Protein AF-0000000071359099 (afdb_homodimer)

Structure (mmCIF, N/CA/C/O backbone):
data_AF-0000000071359099-model_v1
#
loop_
_entity.id
_entity.type
_entity.pdbx_description
1 polymer Exopolyphosphatase
#
loop_
_atom_site.group_PDB
_atom_site.id
_atom_site.type_symbol
_atom_site.label_atom_id
_atom_site.label_alt_id
_atom_site.label_comp_id
_atom_site.label_asym_id
_atom_site.label_entity_id
_atom_site.label_seq_id
_atom_site.pdbx_PDB_ins_code
_atom_site.Cartn_x
_atom_site.Cartn_y
_atom_site.Cartn_z
_atom_site.occupancy
_atom_site.B_iso_or_equiv
_atom_site.auth_seq_id
_atom_site.auth_comp_id
_atom_site.auth_asym_id
_atom_site.auth_atom_id
_atom_site.pdbx_PDB_model_num
ATOM 1 N N . MET A 1 1 ? -20.047 1.031 -3.609 1 93.31 1 MET A N 1
ATOM 2 C CA . MET A 1 1 ? -19.609 2.371 -3.992 1 93.31 1 MET A CA 1
ATOM 3 C C . MET A 1 1 ? -18.109 2.527 -3.795 1 93.31 1 MET A C 1
ATOM 5 O O . MET A 1 1 ? -17.578 2.152 -2.752 1 93.31 1 MET A O 1
ATOM 9 N N . LYS A 1 2 ? -17.406 2.951 -4.828 1 96.69 2 LYS A N 1
ATOM 10 C CA . LYS A 1 2 ? -15.961 3.172 -4.73 1 96.69 2 LYS A CA 1
ATOM 11 C C . LYS A 1 2 ? -15.641 4.66 -4.668 1 96.69 2 LYS A C 1
ATOM 13 O O . LYS A 1 2 ? -16.078 5.434 -5.523 1 96.69 2 LYS A O 1
ATOM 18 N N . LEU A 1 3 ? -14.898 5.047 -3.633 1 98.38 3 LEU A N 1
ATOM 19 C CA . LEU A 1 3 ? -14.539 6.438 -3.385 1 98.38 3 LEU A CA 1
ATOM 20 C C . LEU A 1 3 ? -13.023 6.605 -3.359 1 98.38 3 LEU A C 1
ATOM 22 O O . LEU A 1 3 ? -12.297 5.684 -2.98 1 98.38 3 LEU A O 1
ATOM 26 N N . ALA A 1 4 ? -12.531 7.762 -3.785 1 98.75 4 ALA A N 1
ATOM 27 C CA . ALA A 1 4 ? -11.102 8.047 -3.76 1 98.75 4 ALA A CA 1
ATOM 28 C C . ALA A 1 4 ? -10.812 9.375 -3.072 1 98.75 4 ALA A C 1
ATOM 30 O O . ALA A 1 4 ? -11.508 10.367 -3.318 1 98.75 4 ALA A O 1
ATOM 31 N N . ALA A 1 5 ? -9.898 9.359 -2.152 1 98.56 5 ALA A N 1
ATOM 32 C CA . ALA A 1 5 ? -9.391 10.562 -1.496 1 98.56 5 ALA A CA 1
ATOM 33 C C . ALA A 1 5 ? -7.918 10.789 -1.826 1 98.56 5 ALA A C 1
ATOM 35 O O . ALA A 1 5 ? -7.105 9.875 -1.714 1 98.56 5 ALA A O 1
ATOM 36 N N . VAL A 1 6 ? -7.59 11.969 -2.314 1 98.56 6 VAL A N 1
ATOM 37 C CA . VAL A 1 6 ? -6.203 12.367 -2.514 1 98.56 6 VAL A CA 1
ATOM 38 C C . VAL A 1 6 ? -5.848 13.5 -1.55 1 98.56 6 VAL A C 1
ATOM 40 O O . VAL A 1 6 ? -6.516 14.539 -1.524 1 98.56 6 VAL A O 1
ATOM 43 N N . ASP A 1 7 ? -4.871 13.273 -0.75 1 97.56 7 ASP A N 1
ATOM 44 C CA . ASP A 1 7 ? -4.352 14.234 0.223 1 97.56 7 ASP A CA 1
ATOM 45 C C . ASP A 1 7 ? -2.977 14.75 -0.197 1 97.56 7 ASP A C 1
ATOM 47 O O . ASP A 1 7 ? -1.979 14.039 -0.096 1 97.56 7 ASP A O 1
ATOM 51 N N . ILE A 1 8 ? -2.975 15.992 -0.669 1 98.31 8 ILE A N 1
ATOM 52 C CA . ILE A 1 8 ? -1.734 16.625 -1.1 1 98.31 8 ILE A CA 1
ATOM 53 C C . ILE A 1 8 ? -1.135 17.422 0.057 1 98.31 8 ILE A C 1
ATOM 55 O O . ILE A 1 8 ? -1.515 18.578 0.291 1 98.31 8 ILE A O 1
ATOM 59 N N . GLY A 1 9 ? -0.166 16.781 0.737 1 96.88 9 GLY A N 1
ATOM 60 C CA . GLY A 1 9 ? 0.497 17.406 1.867 1 96.88 9 GLY A CA 1
ATOM 61 C C . GLY A 1 9 ? 1.853 17.984 1.515 1 96.88 9 GLY A C 1
ATOM 62 O O . GLY A 1 9 ? 2.328 17.828 0.388 1 96.88 9 GLY A O 1
ATOM 63 N N . SER A 1 10 ? 2.463 18.656 2.537 1 96.5 10 SER A N 1
ATOM 64 C CA . SER A 1 10 ? 3.764 19.297 2.361 1 96.5 10 SER A CA 1
ATOM 65 C C . SER A 1 10 ? 4.879 18.25 2.266 1 96.5 10 SER A C 1
ATOM 67 O O . SER A 1 10 ? 5.875 18.469 1.576 1 96.5 10 SER A O 1
ATOM 69 N N . ASN A 1 11 ? 4.699 17.156 2.943 1 96.06 11 ASN A N 1
ATOM 70 C CA . ASN A 1 11 ? 5.727 16.125 2.973 1 96.06 11 ASN A CA 1
ATOM 71 C C . ASN A 1 11 ? 5.473 15.047 1.922 1 96.06 11 ASN A C 1
ATOM 73 O O . ASN A 1 11 ? 6.402 14.594 1.252 1 96.06 11 ASN A O 1
ATOM 77 N N . ALA A 1 12 ? 4.227 14.633 1.854 1 97.44 12 ALA A N 1
ATOM 78 C CA . ALA A 1 12 ? 3.879 13.539 0.951 1 97.44 12 ALA A CA 1
ATOM 79 C C . ALA A 1 12 ? 2.463 13.703 0.406 1 97.44 12 ALA A C 1
ATOM 81 O O . ALA A 1 12 ? 1.671 14.484 0.945 1 97.44 12 ALA A O 1
ATOM 82 N N . ILE A 1 13 ? 2.225 13.102 -0.689 1 98.38 13 ILE A N 1
ATOM 83 C CA . ILE A 1 13 ? 0.916 13.055 -1.33 1 98.38 13 ILE A CA 1
ATOM 84 C C . ILE A 1 13 ? 0.376 11.633 -1.309 1 98.38 13 ILE A C 1
ATOM 86 O O . ILE A 1 13 ? 1.088 10.688 -1.655 1 98.38 13 ILE A O 1
ATOM 90 N N . ARG A 1 14 ? -0.87 11.477 -0.889 1 98 14 ARG A N 1
ATOM 91 C CA . ARG A 1 14 ? -1.448 10.148 -0.692 1 98 14 ARG A CA 1
ATOM 92 C C . ARG A 1 14 ? -2.711 9.977 -1.527 1 98 14 ARG A C 1
ATOM 94 O O . ARG A 1 14 ? -3.498 10.914 -1.677 1 98 14 ARG A O 1
ATOM 101 N N . LEU A 1 15 ? -2.932 8.812 -2.061 1 98.69 15 LEU A N 1
ATOM 102 C CA . LEU A 1 15 ? -4.168 8.352 -2.686 1 98.69 15 LEU A CA 1
ATOM 103 C C . LEU A 1 15 ? -4.727 7.137 -1.962 1 98.69 15 LEU A C 1
ATOM 105 O O . LEU A 1 15 ? -4 6.176 -1.699 1 98.69 15 LEU A O 1
ATOM 109 N N . GLN A 1 16 ? -5.934 7.234 -1.556 1 98.31 16 GLN A N 1
ATOM 110 C CA . GLN A 1 16 ? -6.633 6.07 -1.016 1 98.31 16 GLN A CA 1
ATOM 111 C C . GLN A 1 16 ? -7.922 5.797 -1.785 1 98.31 16 GLN A C 1
ATOM 113 O O . GLN A 1 16 ? -8.719 6.707 -2.01 1 98.31 16 GLN A O 1
ATOM 118 N N . ILE A 1 17 ? -8.07 4.605 -2.291 1 98.19 17 ILE A N 1
ATOM 119 C CA . ILE A 1 17 ? -9.305 4.137 -2.904 1 98.19 17 ILE A CA 1
ATOM 120 C C . ILE A 1 17 ? -10.023 3.18 -1.953 1 98.19 17 ILE A C 1
ATOM 122 O O . ILE A 1 17 ? -9.414 2.24 -1.435 1 98.19 17 ILE A O 1
ATOM 126 N N . THR A 1 18 ? -11.305 3.426 -1.721 1 97 18 THR A N 1
ATOM 127 C CA . THR A 1 18 ? -12.086 2.703 -0.724 1 97 18 THR A CA 1
ATOM 128 C C . THR A 1 18 ? -13.375 2.17 -1.334 1 97 18 THR A C 1
ATOM 130 O O . THR A 1 18 ? -14.031 2.861 -2.119 1 97 18 THR A O 1
ATOM 133 N N . ASN A 1 19 ? -13.641 0.913 -1.063 1 95.12 19 ASN A N 1
ATOM 134 C CA . ASN A 1 19 ? -14.938 0.329 -1.388 1 95.12 19 ASN A CA 1
ATOM 135 C C . ASN A 1 19 ? -15.891 0.386 -0.198 1 95.12 19 ASN A C 1
ATOM 137 O O . ASN A 1 19 ? -15.602 -0.163 0.865 1 95.12 19 ASN A O 1
ATOM 141 N N . VAL A 1 20 ? -16.969 1.093 -0.332 1 93.81 20 VAL A N 1
ATOM 142 C CA . VAL A 1 20 ? -17.969 1.203 0.724 1 93.81 20 VAL A CA 1
ATOM 143 C C . VAL A 1 20 ? -19.109 0.229 0.455 1 93.81 20 VAL A C 1
ATOM 145 O O . VAL A 1 20 ? -19.75 0.293 -0.594 1 93.81 20 VAL A O 1
ATOM 148 N N . THR A 1 21 ? -19.297 -0.675 1.387 1 90.38 21 THR A N 1
ATOM 149 C CA . THR A 1 21 ? -20.375 -1.654 1.246 1 90.38 21 THR A CA 1
ATOM 150 C C . THR A 1 21 ? -21.328 -1.583 2.434 1 90.38 21 THR A C 1
ATOM 152 O O . THR A 1 21 ? -20.953 -1.118 3.512 1 90.38 21 THR A O 1
ATOM 155 N N . HIS A 1 22 ? -22.531 -1.924 2.137 1 88.44 22 HIS A N 1
ATOM 156 C CA . HIS A 1 22 ? -23.547 -2.027 3.164 1 88.44 22 HIS A CA 1
ATOM 157 C C . HIS A 1 22 ? -23.922 -3.484 3.438 1 88.44 22 HIS A C 1
ATOM 159 O O . HIS A 1 22 ? -24.172 -4.25 2.504 1 88.44 22 HIS A O 1
ATOM 165 N N . HIS A 1 23 ? -23.672 -3.924 4.648 1 84.62 23 HIS A N 1
ATOM 166 C CA . HIS A 1 23 ? -24.047 -5.277 5.047 1 84.62 23 HIS A CA 1
ATOM 167 C C . HIS A 1 23 ? -24.859 -5.27 6.336 1 84.62 23 HIS A C 1
ATOM 169 O O . HIS A 1 23 ? -24.328 -4.926 7.398 1 84.62 23 HIS A O 1
ATOM 175 N N . LEU A 1 24 ? -26.094 -5.719 6.164 1 82.38 24 LEU A N 1
ATOM 176 C CA . LEU A 1 24 ? -27.031 -5.625 7.273 1 82.38 24 LEU A CA 1
ATOM 177 C C . LEU A 1 24 ? -27.172 -4.188 7.758 1 82.38 24 LEU A C 1
ATOM 179 O O . LEU A 1 24 ? -27.516 -3.295 6.98 1 82.38 24 LEU A O 1
ATOM 183 N N . GLU A 1 25 ? -26.828 -3.803 8.922 1 82.5 25 GLU A N 1
ATOM 184 C CA . GLU A 1 25 ? -27 -2.447 9.438 1 82.5 25 GLU A CA 1
ATOM 185 C C . GLU A 1 25 ? -25.641 -1.755 9.602 1 82.5 25 GLU A C 1
ATOM 187 O O . GLU A 1 25 ? -25.562 -0.687 10.211 1 82.5 25 GLU A O 1
ATOM 192 N N . THR A 1 26 ? -24.781 -2.344 8.836 1 86.75 26 THR A N 1
ATOM 193 C CA . THR A 1 26 ? -23.438 -1.783 9.047 1 86.75 26 THR A CA 1
ATOM 194 C C . THR A 1 26 ? -22.844 -1.316 7.727 1 86.75 26 THR A C 1
ATOM 196 O O . THR A 1 26 ? -23.062 -1.938 6.684 1 86.75 26 THR A O 1
ATOM 199 N N . VAL A 1 27 ? -22.203 -0.113 7.812 1 89.06 27 VAL A N 1
ATOM 200 C CA . VAL A 1 27 ? -21.453 0.399 6.672 1 89.06 27 VAL A CA 1
ATOM 201 C C . VAL A 1 27 ? -19.969 0.038 6.828 1 89.06 27 VAL A C 1
ATOM 203 O O . VAL A 1 27 ? -19.391 0.228 7.898 1 89.06 27 VAL A O 1
ATOM 206 N N . ASN A 1 28 ? -19.438 -0.559 5.77 1 89.81 28 ASN A N 1
ATOM 207 C CA . ASN A 1 28 ? -18.047 -0.977 5.809 1 89.81 28 ASN A CA 1
ATOM 208 C C . ASN A 1 28 ? -17.188 -0.206 4.797 1 89.81 28 ASN A C 1
ATOM 210 O O . ASN A 1 28 ? -17.547 -0.137 3.617 1 89.81 28 ASN A O 1
ATOM 214 N N . PHE A 1 29 ? -16.141 0.464 5.309 1 92.19 29 PHE A N 1
ATOM 215 C CA . PHE A 1 29 ? -15.164 1.124 4.453 1 92.19 29 PHE A CA 1
ATOM 216 C C . PHE A 1 29 ? -13.945 0.236 4.246 1 92.19 29 PHE A C 1
ATOM 218 O O . PHE A 1 29 ? -13.078 0.141 5.121 1 92.19 29 PHE A O 1
ATOM 225 N N . LYS A 1 30 ? -13.82 -0.357 3.123 1 93.12 30 LYS A N 1
ATOM 226 C CA . LYS A 1 30 ? -12.688 -1.242 2.85 1 93.12 30 LYS A CA 1
ATOM 227 C C . LYS A 1 30 ? -11.648 -0.551 1.973 1 93.12 30 LYS A C 1
ATOM 229 O O . LYS A 1 30 ? -11.953 -0.132 0.854 1 93.12 30 LYS A O 1
ATOM 234 N N . LYS A 1 31 ? -10.516 -0.409 2.461 1 94.5 31 LYS A N 1
ATOM 235 C CA . LYS A 1 31 ? -9.406 0.155 1.698 1 94.5 31 LYS A CA 1
ATOM 236 C C . LYS A 1 31 ? -8.969 -0.789 0.58 1 94.5 31 LYS A C 1
ATOM 238 O O . LYS A 1 31 ? -8.555 -1.921 0.84 1 94.5 31 LYS A O 1
ATOM 243 N N . MET A 1 32 ? -9.023 -0.365 -0.702 1 95.06 32 MET A N 1
ATOM 244 C CA . MET A 1 32 ? -8.672 -1.179 -1.862 1 95.06 32 MET A CA 1
ATOM 245 C C . MET A 1 32 ? -7.238 -0.904 -2.303 1 95.06 32 MET A C 1
ATOM 247 O O . MET A 1 32 ? -6.543 -1.811 -2.76 1 95.06 32 MET A O 1
ATOM 251 N N . GLU A 1 33 ? -6.855 0.298 -2.238 1 96.5 33 GLU A N 1
ATOM 252 C CA . GLU A 1 33 ? -5.531 0.726 -2.68 1 96.5 33 GLU A CA 1
ATOM 253 C C . GLU A 1 33 ? -5.055 1.942 -1.892 1 96.5 33 GLU A C 1
ATOM 255 O O . GLU A 1 33 ? -5.863 2.775 -1.475 1 96.5 33 GLU A O 1
ATOM 260 N N . TYR A 1 34 ? -3.834 1.994 -1.609 1 97.31 34 TYR A N 1
ATOM 261 C CA . TYR A 1 34 ? -3.186 3.111 -0.931 1 97.31 34 TYR A CA 1
ATOM 262 C C . TYR A 1 34 ? -1.801 3.373 -1.51 1 97.31 34 TYR A C 1
ATOM 264 O O . TYR A 1 34 ? -0.956 2.475 -1.544 1 97.31 34 TYR A O 1
ATOM 272 N N . VAL A 1 35 ? -1.581 4.605 -2.031 1 97.94 35 VAL A N 1
ATOM 273 C CA . VAL A 1 35 ? -0.292 5 -2.588 1 97.94 35 VAL A CA 1
ATOM 274 C C . VAL A 1 35 ? 0.193 6.277 -1.906 1 97.94 35 VAL A C 1
ATOM 276 O O . VAL A 1 35 ? -0.551 7.258 -1.805 1 97.94 35 VAL A O 1
ATOM 279 N N . ARG A 1 36 ? 1.352 6.25 -1.398 1 97.06 36 ARG A N 1
ATOM 280 C CA . ARG A 1 36 ? 1.971 7.41 -0.765 1 97.06 36 ARG A CA 1
ATOM 281 C C . ARG A 1 36 ? 3.283 7.773 -1.451 1 97.06 36 ARG A C 1
ATOM 283 O O . ARG A 1 36 ? 4.168 6.926 -1.595 1 97.06 36 ARG A O 1
ATOM 290 N N . PHE A 1 37 ? 3.439 8.977 -1.891 1 98.19 37 PHE A N 1
ATOM 291 C CA . PHE A 1 37 ? 4.656 9.43 -2.555 1 98.19 37 PHE A CA 1
ATOM 292 C C . PHE A 1 37 ? 5.238 10.648 -1.851 1 98.19 37 PHE A C 1
ATOM 294 O O . PHE A 1 37 ? 4.555 11.664 -1.687 1 98.19 37 PHE A O 1
ATOM 301 N N . PRO A 1 38 ? 6.48 10.586 -1.425 1 97 38 PRO A N 1
ATOM 302 C CA . PRO A 1 38 ? 7.117 11.68 -0.697 1 97 38 PRO A CA 1
ATOM 303 C C . PRO A 1 38 ? 7.645 12.773 -1.624 1 97 38 PRO A C 1
ATOM 305 O O . PRO A 1 38 ? 8.859 12.945 -1.756 1 97 38 PRO A O 1
ATOM 308 N N . LEU A 1 39 ? 6.828 13.625 -2.191 1 97.31 39 LEU A N 1
ATOM 309 C CA . LEU A 1 39 ? 7.227 14.664 -3.131 1 97.31 39 LEU A CA 1
ATOM 310 C C . LEU A 1 39 ? 7.793 15.875 -2.395 1 97.31 39 LEU A C 1
ATOM 312 O O . LEU A 1 39 ? 8.539 16.672 -2.973 1 97.31 39 LEU A O 1
ATOM 316 N N . ARG A 1 40 ? 7.438 16.109 -1.131 1 95.5 40 ARG A N 1
ATOM 317 C CA . ARG A 1 40 ? 7.941 17.141 -0.224 1 95.5 40 ARG A CA 1
ATOM 318 C C . ARG A 1 40 ? 7.84 18.531 -0.855 1 95.5 40 ARG A C 1
ATOM 320 O O . ARG A 1 40 ? 8.828 19.266 -0.909 1 95.5 40 ARG A O 1
ATOM 327 N N . LEU A 1 41 ? 6.691 18.875 -1.31 1 97 41 LEU A N 1
ATOM 328 C CA . LEU A 1 41 ? 6.441 20.188 -1.877 1 97 41 LEU A CA 1
ATOM 329 C C . LEU A 1 41 ? 6.836 21.297 -0.896 1 97 41 LEU A C 1
ATOM 331 O O . LEU A 1 41 ? 7.246 22.375 -1.307 1 97 41 LEU A O 1
ATOM 335 N N . GLY A 1 42 ? 6.738 20.969 0.384 1 95.19 42 GLY A N 1
ATOM 336 C CA . GLY A 1 42 ? 7.047 21.938 1.418 1 95.19 42 GLY A CA 1
ATOM 337 C C . GLY A 1 42 ? 8.477 22.438 1.36 1 95.19 42 GLY A C 1
ATOM 338 O O . GLY A 1 42 ? 8.75 23.609 1.669 1 95.19 42 GLY A O 1
ATOM 339 N N . LYS A 1 43 ? 9.383 21.578 0.979 1 92.25 43 LYS A N 1
ATOM 340 C CA . LYS A 1 43 ? 10.797 21.953 0.922 1 92.25 43 LYS A CA 1
ATOM 341 C C . LYS A 1 43 ? 11.023 23.109 -0.039 1 92.25 43 LYS A C 1
ATOM 343 O O . LYS A 1 43 ? 11.828 24 0.232 1 92.25 43 LYS A O 1
ATOM 348 N N . ASP A 1 44 ? 10.336 23.172 -1.13 1 92.88 44 ASP A N 1
ATOM 349 C CA . ASP A 1 44 ? 10.398 24.25 -2.102 1 92.88 44 ASP A CA 1
ATOM 350 C C . ASP A 1 44 ? 9.711 25.516 -1.567 1 92.88 44 ASP A C 1
ATOM 352 O O . ASP A 1 44 ? 10.305 26.594 -1.555 1 92.88 44 ASP A O 1
ATOM 356 N N . VAL A 1 45 ? 8.578 25.344 -1.055 1 94.62 45 VAL A N 1
ATOM 357 C CA . VAL A 1 45 ? 7.641 26.438 -0.858 1 94.62 45 VAL A CA 1
ATOM 358 C C . VAL A 1 45 ? 8.016 27.219 0.398 1 94.62 45 VAL A C 1
ATOM 360 O O . VAL A 1 45 ? 7.91 28.453 0.426 1 94.62 45 VAL A O 1
ATOM 363 N N . PHE A 1 46 ? 8.43 26.5 1.4 1 90.69 46 PHE A N 1
ATOM 364 C CA . PHE A 1 46 ? 8.672 27.172 2.664 1 90.69 46 PHE A CA 1
ATOM 365 C C . PHE A 1 46 ? 10 27.938 2.627 1 90.69 46 PHE A C 1
ATOM 367 O O . PHE A 1 46 ? 10.25 28.797 3.463 1 90.69 46 PHE A O 1
ATOM 374 N N . HIS A 1 47 ? 10.75 27.688 1.574 1 87.69 47 HIS A N 1
ATOM 375 C CA . HIS A 1 47 ? 12.008 28.406 1.399 1 87.69 47 HIS A CA 1
ATOM 376 C C . HIS A 1 47 ? 11.906 29.422 0.256 1 87.69 47 HIS A C 1
ATOM 378 O O . HIS A 1 47 ? 12.398 30.547 0.365 1 87.69 47 HIS A O 1
ATOM 384 N N . GLN A 1 48 ? 11.281 29.016 -0.811 1 92 48 GLN A N 1
ATOM 385 C CA . GLN A 1 48 ? 11.312 29.812 -2.031 1 92 48 GLN A CA 1
ATOM 386 C C . GLN A 1 48 ? 9.938 30.391 -2.354 1 92 48 GLN A C 1
ATOM 388 O O . GLN A 1 48 ? 9.773 31.141 -3.312 1 92 48 GLN A O 1
ATOM 393 N N . LYS A 1 49 ? 8.938 30.016 -1.578 1 94.44 49 LYS A N 1
ATOM 394 C CA . LYS A 1 49 ? 7.57 30.5 -1.708 1 94.44 49 LYS A CA 1
ATOM 395 C C . LYS A 1 49 ? 6.949 30.047 -3.029 1 94.44 49 LYS A C 1
ATOM 397 O O . LYS A 1 49 ? 5.938 30.594 -3.463 1 94.44 49 LYS A O 1
ATOM 402 N N . ARG A 1 50 ? 7.668 29.094 -3.682 1 97.06 50 ARG A N 1
ATOM 403 C CA . ARG A 1 50 ? 7.18 28.578 -4.953 1 97.06 50 ARG A CA 1
ATOM 404 C C . ARG A 1 50 ? 7.555 27.109 -5.121 1 97.06 50 ARG A C 1
ATOM 406 O O . ARG A 1 50 ? 8.602 26.672 -4.641 1 97.06 50 ARG A O 1
ATOM 413 N N . ILE A 1 51 ? 6.703 26.391 -5.84 1 97.75 51 ILE A N 1
ATOM 414 C CA . ILE A 1 51 ? 7.047 25.031 -6.238 1 97.75 51 ILE A CA 1
ATOM 415 C C . ILE A 1 51 ? 8.008 25.078 -7.43 1 97.75 51 ILE A C 1
ATOM 417 O O . ILE A 1 51 ? 7.73 25.734 -8.438 1 97.75 51 ILE A O 1
ATOM 421 N N . SER A 1 52 ? 9.172 24.469 -7.316 1 97.62 52 SER A N 1
ATOM 422 C CA . SER A 1 52 ? 10.172 24.453 -8.375 1 97.62 52 SER A CA 1
ATOM 423 C C . SER A 1 52 ? 9.648 23.781 -9.633 1 97.62 52 SER A C 1
ATOM 425 O O . SER A 1 52 ? 8.664 23.031 -9.586 1 97.62 52 SER A O 1
ATOM 427 N N . ASP A 1 53 ? 10.305 24.062 -10.766 1 97.5 53 ASP A N 1
ATOM 428 C CA . ASP A 1 53 ? 9.914 23.438 -12.031 1 97.5 53 ASP A CA 1
ATOM 429 C C . ASP A 1 53 ? 10.047 21.922 -11.961 1 97.5 53 ASP A C 1
ATOM 431 O O . ASP A 1 53 ? 9.211 21.188 -12.5 1 97.5 53 ASP A O 1
ATOM 435 N N . GLN A 1 54 ? 11.078 21.516 -11.328 1 97.44 54 GLN A N 1
ATOM 436 C CA . GLN A 1 54 ? 11.305 20.078 -11.18 1 97.44 54 GLN A CA 1
ATOM 437 C C . GLN A 1 54 ? 10.172 19.422 -10.398 1 97.44 54 GLN A C 1
ATOM 439 O O . GLN A 1 54 ? 9.617 18.406 -10.836 1 97.44 54 GLN A O 1
ATOM 444 N N . ASN A 1 55 ? 9.789 20.016 -9.273 1 97.62 55 ASN A N 1
ATOM 445 C CA . ASN A 1 55 ? 8.734 19.453 -8.445 1 97.62 55 ASN A CA 1
ATOM 446 C C . ASN A 1 55 ? 7.363 19.609 -9.086 1 97.62 55 ASN A C 1
ATOM 448 O O . ASN A 1 55 ? 6.473 18.797 -8.883 1 97.62 55 ASN A O 1
ATOM 452 N N . ARG A 1 56 ? 7.238 20.688 -9.867 1 98.12 56 ARG A N 1
ATOM 453 C CA . ARG A 1 56 ? 6.008 20.859 -10.633 1 98.12 56 ARG A CA 1
ATOM 454 C C . ARG A 1 56 ? 5.809 19.703 -11.617 1 98.12 56 ARG A C 1
ATOM 456 O O . ARG A 1 56 ? 4.719 19.141 -11.703 1 98.12 56 ARG A O 1
ATOM 463 N N . GLN A 1 57 ? 6.863 19.359 -12.336 1 98.25 57 GLN A N 1
ATOM 464 C CA . GLN A 1 57 ? 6.789 18.281 -13.297 1 98.25 57 GLN A CA 1
ATOM 465 C C . GLN A 1 57 ? 6.492 16.953 -12.609 1 98.25 57 GLN A C 1
ATOM 467 O O . GLN A 1 57 ? 5.66 16.172 -13.078 1 98.25 57 GLN A O 1
ATOM 472 N N . LYS A 1 58 ? 7.16 16.703 -11.531 1 98.62 58 LYS A N 1
ATOM 473 C CA . LYS A 1 58 ? 6.914 15.484 -10.766 1 98.62 58 LYS A CA 1
ATOM 474 C C . LYS A 1 58 ? 5.488 15.445 -10.227 1 98.62 58 LYS A C 1
ATOM 476 O O . LYS A 1 58 ? 4.859 14.391 -10.195 1 98.62 58 LYS A O 1
ATOM 481 N N . PHE A 1 59 ? 5.035 16.641 -9.781 1 98.75 59 PHE A N 1
ATOM 482 C CA . PHE A 1 59 ? 3.682 16.75 -9.25 1 98.75 59 PHE A CA 1
ATOM 483 C C . PHE A 1 59 ? 2.648 16.375 -10.305 1 98.75 59 PHE A C 1
ATOM 485 O O . PHE A 1 59 ? 1.747 15.578 -10.047 1 98.75 59 PHE A O 1
ATOM 492 N N . ILE A 1 60 ? 2.781 16.906 -11.461 1 98.75 60 ILE A N 1
ATOM 493 C CA . ILE A 1 60 ? 1.838 16.656 -12.539 1 98.75 60 ILE A CA 1
ATOM 494 C C . ILE A 1 60 ? 1.887 15.18 -12.93 1 98.75 60 ILE A C 1
ATOM 496 O O . ILE A 1 60 ? 0.846 14.547 -13.141 1 98.75 60 ILE A O 1
ATOM 500 N N . LYS A 1 61 ? 3.094 14.617 -13 1 98.62 61 LYS A N 1
ATOM 501 C CA . LYS A 1 61 ? 3.256 13.195 -13.289 1 98.62 61 LYS A CA 1
ATOM 502 C C . LYS A 1 61 ? 2.557 12.344 -12.242 1 98.62 61 LYS A C 1
ATOM 504 O O . LYS A 1 61 ? 1.916 11.344 -12.578 1 98.62 61 LYS A O 1
ATOM 509 N N . LEU A 1 62 ? 2.688 12.727 -11 1 98.88 62 LEU A N 1
ATOM 510 C CA . LEU A 1 62 ? 2.064 11.984 -9.914 1 98.88 62 LEU A CA 1
ATOM 511 C C . LEU A 1 62 ? 0.543 12.07 -10 1 98.88 62 LEU A C 1
ATOM 513 O O . LEU A 1 62 ? -0.148 11.062 -9.828 1 98.88 62 LEU A O 1
ATOM 517 N N . MET A 1 63 ? 0.01 13.273 -10.234 1 98.88 63 MET A N 1
ATOM 518 C CA . MET A 1 63 ? -1.433 13.43 -10.398 1 98.88 63 MET A CA 1
ATOM 519 C C . MET A 1 63 ? -1.949 12.57 -11.547 1 98.88 63 MET A C 1
ATOM 521 O O . MET A 1 63 ? -3.049 12.023 -11.469 1 98.88 63 MET A O 1
ATOM 525 N N . HIS A 1 64 ? -1.138 12.477 -12.562 1 98.88 64 HIS A N 1
ATOM 526 C CA . HIS A 1 64 ? -1.525 11.625 -13.68 1 98.88 64 HIS A CA 1
ATOM 527 C C . HIS A 1 64 ? -1.607 10.164 -13.266 1 98.88 64 HIS A C 1
ATOM 529 O O . HIS A 1 64 ? -2.566 9.469 -13.602 1 98.88 64 HIS A O 1
ATOM 535 N N . ALA A 1 65 ? -0.617 9.664 -12.555 1 98.81 65 ALA A N 1
ATOM 536 C CA . ALA A 1 65 ? -0.646 8.297 -12.047 1 98.81 65 ALA A CA 1
ATOM 537 C C . ALA A 1 65 ? -1.89 8.047 -11.195 1 98.81 65 ALA A C 1
ATOM 539 O O . ALA A 1 65 ? -2.564 7.027 -11.352 1 98.81 65 ALA A O 1
ATOM 540 N N . TYR A 1 66 ? -2.152 9.016 -10.289 1 98.81 66 TYR A N 1
ATOM 541 C CA . TYR A 1 66 ? -3.314 8.883 -9.422 1 98.81 66 TYR A CA 1
ATOM 542 C C . TYR A 1 66 ? -4.605 8.883 -10.227 1 98.81 66 TYR A C 1
ATOM 544 O O . TYR A 1 66 ? -5.523 8.117 -9.945 1 98.81 66 TYR A O 1
ATOM 55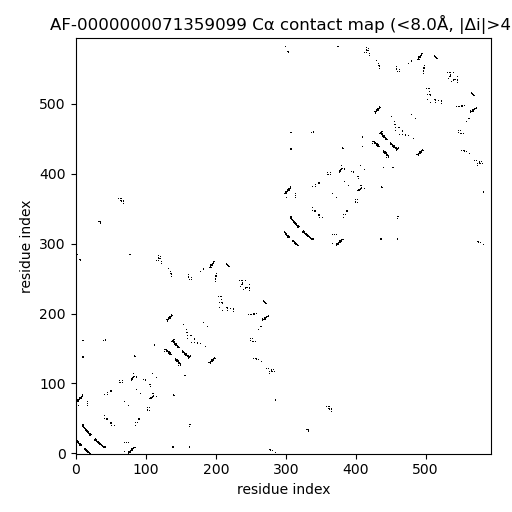2 N N . LYS A 1 67 ? -4.695 9.742 -11.242 1 98.81 67 LYS A N 1
ATOM 553 C CA . LYS A 1 67 ? -5.875 9.789 -12.094 1 98.81 67 LYS A CA 1
ATOM 554 C C . LYS A 1 67 ? -6.098 8.461 -12.805 1 98.81 67 LYS A C 1
ATOM 556 O O . LYS A 1 67 ? -7.234 7.988 -12.914 1 98.81 67 LYS A O 1
ATOM 561 N N . LEU A 1 68 ? -5.035 7.863 -13.32 1 98.75 68 LEU A N 1
ATOM 562 C CA . LEU A 1 68 ? -5.129 6.566 -13.984 1 98.75 68 LEU A CA 1
ATOM 563 C C . LEU A 1 68 ? -5.656 5.504 -13.023 1 98.75 68 LEU A C 1
ATOM 565 O O . LEU A 1 68 ? -6.516 4.699 -13.391 1 98.75 68 LEU A O 1
ATOM 569 N N . LEU A 1 69 ? -5.191 5.484 -11.805 1 98.75 69 LEU A N 1
ATOM 570 C CA . LEU A 1 69 ? -5.648 4.516 -10.812 1 98.75 69 LEU A CA 1
ATOM 571 C C . LEU A 1 69 ? -7.113 4.75 -10.461 1 98.75 69 LEU A C 1
ATOM 573 O O . LEU A 1 69 ? -7.887 3.795 -10.336 1 98.75 69 LEU A O 1
ATOM 577 N N . ILE A 1 70 ? -7.48 6.023 -10.297 1 98.75 70 ILE A N 1
ATOM 578 C CA . ILE A 1 70 ? -8.867 6.375 -10 1 98.75 70 ILE A CA 1
ATOM 579 C C . ILE A 1 70 ? -9.781 5.844 -11.109 1 98.75 70 ILE A C 1
ATOM 581 O O . ILE A 1 70 ? -10.828 5.262 -10.828 1 98.75 70 ILE A O 1
ATOM 585 N N . ASP A 1 71 ? -9.352 5.996 -12.344 1 98.44 71 ASP A N 1
ATOM 586 C CA . ASP A 1 71 ? -10.125 5.512 -13.484 1 98.44 71 ASP A CA 1
ATOM 587 C C . ASP A 1 71 ? -10.18 3.986 -13.5 1 98.44 71 ASP A C 1
ATOM 589 O O . ASP A 1 71 ? -11.234 3.404 -13.766 1 98.44 71 ASP A O 1
ATOM 593 N N . LEU A 1 72 ? -9.117 3.363 -13.242 1 98.5 72 LEU A N 1
ATOM 594 C CA . LEU A 1 72 ? -9.016 1.908 -13.289 1 98.5 72 LEU A CA 1
ATOM 595 C C . LEU A 1 72 ? -9.945 1.263 -12.273 1 98.5 72 LEU A C 1
ATOM 597 O O . LEU A 1 72 ? -10.578 0.241 -12.562 1 98.5 72 LEU A O 1
ATOM 601 N N . TYR A 1 73 ? -10.039 1.889 -11.109 1 98 73 TYR A N 1
ATOM 602 C CA . TYR A 1 73 ? -10.891 1.335 -10.062 1 98 73 TYR A CA 1
ATOM 603 C C . TYR A 1 73 ? -12.352 1.726 -10.281 1 98 73 TYR A C 1
ATOM 605 O O . TYR A 1 73 ? -13.219 1.388 -9.469 1 98 73 TYR A O 1
ATOM 613 N N . GLU A 1 74 ? -12.578 2.514 -11.375 1 97.75 74 GLU A N 1
ATOM 614 C CA . GLU A 1 74 ? -13.945 2.934 -11.688 1 97.75 74 GLU A CA 1
ATOM 615 C C . GLU A 1 74 ? -14.602 3.609 -10.484 1 97.75 74 GLU A C 1
ATOM 617 O O . GLU A 1 74 ? -15.703 3.238 -10.086 1 97.75 74 GLU A O 1
ATOM 622 N N . VAL A 1 75 ? -13.883 4.539 -9.914 1 97.88 75 VAL A N 1
ATOM 623 C CA . VAL A 1 75 ? -14.297 5.27 -8.719 1 97.88 75 VAL A CA 1
ATOM 624 C C . VAL A 1 75 ? -15.555 6.082 -9.016 1 97.88 75 VAL A C 1
ATOM 626 O O . VAL A 1 75 ? -15.664 6.711 -10.07 1 97.88 75 VAL A O 1
ATOM 629 N N . ASP A 1 76 ? -16.562 6.051 -8.117 1 97.81 76 ASP A N 1
ATOM 630 C CA . ASP A 1 76 ? -17.828 6.762 -8.297 1 97.81 76 ASP A CA 1
ATOM 631 C C . ASP A 1 76 ? -17.656 8.258 -8.031 1 97.81 76 ASP A C 1
ATOM 633 O O . ASP A 1 76 ? -18.312 9.086 -8.656 1 97.81 76 ASP A O 1
ATOM 637 N N . ASP A 1 77 ? -16.859 8.578 -7.098 1 98.19 77 ASP A N 1
ATOM 638 C CA . ASP A 1 77 ? -16.609 9.969 -6.715 1 98.19 77 ASP A CA 1
ATOM 639 C C . ASP A 1 77 ? -15.25 10.109 -6.035 1 98.19 77 ASP A C 1
ATOM 641 O O . ASP A 1 77 ? -14.742 9.156 -5.441 1 98.19 77 ASP A O 1
ATOM 645 N N . TYR A 1 78 ? -14.648 11.25 -6.203 1 98.62 78 TYR A N 1
ATOM 646 C CA . TYR A 1 78 ? -13.352 11.492 -5.582 1 98.62 78 TYR A CA 1
ATOM 647 C C . TYR A 1 78 ? -13.242 12.93 -5.094 1 98.62 78 TYR A C 1
ATOM 649 O O . TYR A 1 78 ? -14.039 13.789 -5.484 1 98.62 78 TYR A O 1
ATOM 657 N N . MET A 1 79 ? -12.344 13.156 -4.188 1 98.56 79 MET A N 1
ATOM 658 C CA . MET A 1 79 ? -12.016 14.5 -3.713 1 98.56 79 MET A CA 1
ATOM 659 C C . MET A 1 79 ? -10.516 14.641 -3.492 1 98.56 79 MET A C 1
ATOM 661 O O . MET A 1 79 ? -9.891 13.781 -2.871 1 98.56 79 MET A O 1
ATOM 665 N N . VAL A 1 80 ? -9.938 15.648 -4.125 1 98.62 80 VAL A N 1
ATOM 666 C CA . VAL A 1 80 ? -8.516 15.969 -3.992 1 98.62 80 VAL A CA 1
ATOM 667 C C . VAL A 1 80 ? -8.352 17.234 -3.164 1 98.62 80 VAL A C 1
ATOM 669 O O . VAL A 1 80 ? -8.836 18.312 -3.553 1 98.62 80 VAL A O 1
ATOM 672 N N . CYS A 1 81 ? -7.66 17.125 -2.045 1 98.38 81 CYS A N 1
ATOM 673 C CA . CYS A 1 81 ? -7.434 18.266 -1.17 1 98.38 81 CYS A CA 1
ATOM 674 C C . CYS A 1 81 ? -5.949 18.578 -1.047 1 98.38 81 CYS A C 1
ATOM 676 O O . CYS A 1 81 ? -5.129 17.672 -0.926 1 98.38 81 CYS A O 1
ATOM 678 N N . ALA A 1 82 ? -5.605 19.797 -1.206 1 98.31 82 ALA A N 1
ATOM 679 C CA . ALA A 1 82 ? -4.242 20.266 -0.997 1 98.31 82 ALA A CA 1
ATOM 680 C C . ALA A 1 82 ? -4.172 21.219 0.196 1 98.31 82 ALA A C 1
ATOM 682 O O . ALA A 1 82 ? -5.07 22.031 0.401 1 98.31 82 ALA A O 1
ATOM 683 N N . THR A 1 83 ? -3.104 21.156 0.942 1 96.56 83 THR A N 1
ATOM 684 C CA . THR A 1 83 ? -3.025 21.875 2.207 1 96.56 83 THR A CA 1
ATOM 685 C C . THR A 1 83 ? -1.896 22.906 2.176 1 96.56 83 THR A C 1
ATOM 687 O O . THR A 1 83 ? -1.709 23.594 1.173 1 96.56 83 THR A O 1
ATOM 690 N N . SER A 1 84 ? -1.088 23.094 3.186 1 93.94 84 SER A N 1
ATOM 691 C CA . SER A 1 84 ? -0.209 24.234 3.477 1 93.94 84 SER A CA 1
ATOM 692 C C . SER A 1 84 ? 0.721 24.516 2.305 1 93.94 84 SER A C 1
ATOM 694 O O . SER A 1 84 ? 0.822 25.672 1.856 1 93.94 84 SER A O 1
ATOM 696 N N . ALA A 1 85 ? 1.385 23.438 1.735 1 94.81 85 ALA A N 1
ATOM 697 C CA . ALA A 1 85 ? 2.391 23.688 0.704 1 94.81 85 ALA A CA 1
ATOM 698 C C . ALA A 1 85 ? 1.769 24.328 -0.531 1 94.81 85 ALA A C 1
ATOM 700 O O . ALA A 1 85 ? 2.229 25.375 -0.989 1 94.81 85 ALA A O 1
ATOM 701 N N . MET A 1 86 ? 0.722 23.797 -0.975 1 96.62 86 MET A N 1
ATOM 702 C CA . MET A 1 86 ? 0.092 24.344 -2.174 1 96.62 86 MET A CA 1
ATOM 703 C C . MET A 1 86 ? -0.628 25.641 -1.864 1 96.62 86 MET A C 1
ATOM 705 O O . MET A 1 86 ? -0.625 26.562 -2.68 1 96.62 86 MET A O 1
ATOM 709 N N . ARG A 1 87 ? -1.211 25.703 -0.716 1 95.56 87 ARG A N 1
ATOM 710 C CA . ARG A 1 87 ? -1.945 26.891 -0.298 1 95.56 87 ARG A CA 1
ATOM 711 C C . ARG A 1 87 ? -1.02 28.094 -0.202 1 95.56 87 ARG A C 1
ATOM 713 O O . ARG A 1 87 ? -1.407 29.203 -0.558 1 95.56 87 ARG A O 1
ATOM 720 N N . GLU A 1 88 ? 0.183 27.953 0.23 1 95.44 88 GLU A N 1
ATOM 721 C CA . GLU A 1 88 ? 1.112 29.047 0.503 1 95.44 88 GLU A CA 1
ATOM 722 C C . GLU A 1 88 ? 2.006 29.328 -0.702 1 95.44 88 GLU A C 1
ATOM 724 O O . GLU A 1 88 ? 2.705 30.344 -0.74 1 95.44 88 GLU A O 1
ATOM 729 N N . SER A 1 89 ? 1.947 28.484 -1.709 1 97.06 89 SER A N 1
ATOM 730 C CA . SER A 1 89 ? 2.799 28.625 -2.885 1 97.06 89 SER A CA 1
ATOM 731 C C . SER A 1 89 ? 2.264 29.703 -3.822 1 97.06 89 SER A C 1
ATOM 733 O O . SER A 1 89 ? 1.058 29.781 -4.07 1 97.06 89 SER A O 1
ATOM 735 N N . GLU A 1 90 ? 3.115 30.469 -4.363 1 97.88 90 GLU A N 1
ATOM 736 C CA . GLU A 1 90 ? 2.736 31.516 -5.312 1 97.88 90 GLU A CA 1
ATOM 737 C C . GLU A 1 90 ? 2.137 30.906 -6.582 1 97.88 90 GLU A C 1
ATOM 739 O O . GLU A 1 90 ? 1.289 31.531 -7.227 1 97.88 90 GLU A O 1
ATOM 744 N N . ASN A 1 91 ? 2.602 29.703 -6.906 1 98.12 91 ASN A N 1
ATOM 745 C CA . ASN A 1 91 ? 2.137 29.094 -8.148 1 98.12 91 ASN A CA 1
ATOM 746 C C . ASN A 1 91 ? 1.248 27.891 -7.887 1 98.12 91 ASN A C 1
ATOM 748 O O . ASN A 1 91 ? 1.013 27.078 -8.789 1 98.12 91 ASN A O 1
ATOM 752 N N . GLY A 1 92 ? 0.788 27.734 -6.625 1 98.06 92 GLY A N 1
ATOM 753 C CA . GLY A 1 92 ? -0.035 26.594 -6.262 1 98.06 92 GLY A CA 1
ATOM 754 C C . GLY A 1 92 ? -1.34 26.531 -7.031 1 98.06 92 GLY A C 1
ATOM 755 O O . GLY A 1 92 ? -1.702 25.484 -7.566 1 98.06 92 GLY A O 1
ATOM 756 N N . ARG A 1 93 ? -2.055 27.609 -7.129 1 98.12 93 ARG A N 1
ATOM 757 C CA . ARG A 1 93 ? -3.342 27.672 -7.816 1 98.12 93 ARG A CA 1
ATOM 758 C C . ARG A 1 93 ? -3.176 27.438 -9.312 1 98.12 93 ARG A C 1
ATOM 760 O O . ARG A 1 93 ? -4.008 26.766 -9.938 1 98.12 93 ARG A O 1
ATOM 767 N N . GLU A 1 94 ? -2.146 28.016 -9.828 1 98.38 94 GLU A N 1
ATOM 768 C CA . GLU A 1 94 ? -1.847 27.812 -11.242 1 98.38 94 GLU A CA 1
ATOM 769 C C . GLU A 1 94 ? -1.61 26.328 -11.555 1 98.38 94 GLU A C 1
ATOM 771 O O . GLU A 1 94 ? -2.107 25.812 -12.555 1 98.38 94 GLU A O 1
ATOM 776 N N . ILE A 1 95 ? -0.859 25.703 -10.727 1 98.56 95 ILE A N 1
ATOM 777 C CA . ILE A 1 95 ? -0.544 24.281 -10.906 1 98.56 95 ILE A CA 1
ATOM 778 C C . ILE A 1 95 ? -1.817 23.453 -10.773 1 98.56 95 ILE A C 1
ATOM 780 O O . ILE A 1 95 ? -2.039 22.531 -11.547 1 98.56 95 ILE A O 1
ATOM 784 N N . ALA A 1 96 ? -2.652 23.812 -9.812 1 98.69 96 ALA A N 1
ATOM 785 C CA . ALA A 1 96 ? -3.928 23.125 -9.648 1 98.69 96 ALA A CA 1
ATOM 786 C C . ALA A 1 96 ? -4.793 23.25 -10.898 1 98.69 96 ALA A C 1
ATOM 788 O O . ALA A 1 96 ? -5.426 22.281 -11.328 1 98.69 96 ALA A O 1
ATOM 789 N N . GLN A 1 97 ? -4.82 24.406 -11.445 1 98.56 97 GLN A N 1
ATOM 790 C CA . GLN A 1 97 ? -5.574 24.641 -12.672 1 98.56 97 GLN A CA 1
ATOM 791 C C . GLN A 1 97 ? -5.02 23.828 -13.828 1 98.56 97 GLN A C 1
ATOM 793 O O . GLN A 1 97 ? -5.781 23.266 -14.625 1 98.56 97 GLN A O 1
ATOM 798 N N . GLN A 1 98 ? -3.715 23.766 -13.93 1 98.44 98 GLN A N 1
ATOM 799 C CA . GLN A 1 98 ? -3.064 22.969 -14.961 1 98.44 98 GLN A CA 1
ATOM 800 C C . GLN A 1 98 ? -3.463 21.5 -14.859 1 98.44 98 GLN A C 1
ATOM 802 O O . GLN A 1 98 ? -3.752 20.859 -15.867 1 98.44 98 GLN A O 1
ATOM 807 N N . VAL A 1 99 ? -3.455 20.984 -13.648 1 98.69 99 VAL A N 1
ATOM 808 C CA . VAL A 1 99 ? -3.826 19.594 -13.406 1 98.69 99 VAL A CA 1
ATOM 809 C C . VAL A 1 99 ? -5.273 19.359 -13.844 1 98.69 99 VAL A C 1
ATOM 811 O O . VAL A 1 99 ? -5.586 18.344 -14.461 1 98.69 99 VAL A O 1
ATOM 814 N N . ASN A 1 100 ? -6.152 20.266 -13.508 1 98.5 100 ASN A N 1
ATOM 815 C CA . ASN A 1 100 ? -7.551 20.156 -13.898 1 98.5 100 ASN A CA 1
ATOM 816 C C . ASN A 1 100 ? -7.707 20.172 -15.422 1 98.5 100 ASN A C 1
ATOM 818 O O . ASN A 1 100 ? -8.445 19.359 -15.977 1 98.5 100 ASN A O 1
ATOM 822 N N . GLU A 1 101 ? -7.043 21.031 -16.062 1 98.38 101 GLU A N 1
ATOM 823 C CA . GLU A 1 101 ? -7.145 21.188 -17.516 1 98.38 101 GLU A CA 1
ATOM 824 C C . GLU A 1 101 ? -6.551 19.984 -18.234 1 98.38 101 GLU A C 1
ATOM 826 O O . GLU A 1 101 ? -7.129 19.484 -19.219 1 98.38 101 GLU A O 1
ATOM 831 N N . GLU A 1 102 ? -5.418 19.5 -17.75 1 98.06 102 GLU A N 1
ATOM 832 C CA . GLU A 1 102 ? -4.68 18.453 -18.453 1 98.06 102 GLU A CA 1
ATOM 833 C C . GLU A 1 102 ? -5.223 17.062 -18.094 1 98.06 102 GLU A C 1
ATOM 835 O O . GLU A 1 102 ? -5.23 16.156 -18.938 1 98.06 102 GLU A O 1
ATOM 840 N N . LEU A 1 103 ? -5.652 16.891 -16.859 1 98.12 103 LEU A N 1
ATOM 841 C CA . LEU A 1 103 ? -5.945 15.547 -16.391 1 98.12 103 LEU A CA 1
ATOM 842 C C . LEU A 1 103 ? -7.406 15.422 -15.977 1 98.12 103 LEU A C 1
ATOM 844 O O . LEU A 1 103 ? -7.898 14.312 -15.75 1 98.12 103 LEU A O 1
ATOM 848 N N . GLY A 1 104 ? -8.133 16.516 -15.867 1 97.56 104 GLY A N 1
ATOM 849 C CA . GLY A 1 104 ? -9.508 16.484 -15.406 1 97.56 104 GLY A CA 1
ATOM 850 C C . GLY A 1 104 ? -9.633 16.219 -13.914 1 97.56 104 GLY A C 1
ATOM 851 O O . GLY A 1 104 ? -10.656 15.719 -13.445 1 97.56 104 GLY A O 1
ATOM 852 N N . LEU A 1 105 ? -8.57 16.469 -13.156 1 97.88 105 LEU A N 1
ATOM 853 C CA . LEU A 1 105 ? -8.57 16.297 -11.711 1 97.88 105 LEU A CA 1
ATOM 854 C C . LEU A 1 105 ? -8.695 17.656 -11.008 1 97.88 105 LEU A C 1
ATOM 856 O O . LEU A 1 105 ? -7.797 18.5 -11.102 1 97.88 105 LEU A O 1
ATOM 860 N N . LYS A 1 106 ? -9.766 17.844 -10.344 1 98.25 106 LYS A N 1
ATOM 861 C CA . LYS A 1 106 ? -9.984 19.109 -9.641 1 98.25 106 LYS A CA 1
ATOM 862 C C . LYS A 1 106 ? -9.383 19.062 -8.242 1 98.25 106 LYS A C 1
ATOM 864 O O . LYS A 1 106 ? -9.75 18.203 -7.43 1 98.25 106 LYS A O 1
ATOM 869 N N . ILE A 1 107 ? -8.484 19.984 -7.973 1 98.69 107 ILE A N 1
ATOM 870 C CA . ILE A 1 107 ? -7.812 20.062 -6.684 1 98.69 107 ILE A CA 1
ATOM 871 C C . ILE A 1 107 ? -8.445 21.172 -5.848 1 98.69 107 ILE A C 1
ATOM 873 O O . ILE A 1 107 ? -8.602 22.312 -6.32 1 98.69 107 ILE A O 1
ATOM 877 N N . GLN A 1 108 ? -8.867 20.844 -4.656 1 98.44 108 GLN A N 1
ATOM 878 C CA . GLN A 1 108 ? -9.344 21.844 -3.697 1 98.44 108 GLN A CA 1
ATOM 879 C C . GLN A 1 108 ? -8.234 22.25 -2.736 1 98.44 108 GLN A C 1
ATOM 881 O O . GLN A 1 108 ? -7.828 21.469 -1.874 1 98.44 108 GLN A O 1
ATOM 886 N N . ILE A 1 109 ? -7.773 23.453 -2.879 1 98.25 109 ILE A N 1
ATOM 887 C CA . ILE A 1 109 ? -6.82 24 -1.914 1 98.25 109 ILE A CA 1
ATOM 888 C C . ILE A 1 109 ? -7.566 24.516 -0.688 1 98.25 109 ILE A C 1
ATOM 890 O O . ILE A 1 109 ? -8.32 25.5 -0.78 1 98.25 109 ILE A O 1
ATOM 894 N N . ILE A 1 110 ? -7.293 23.906 0.466 1 96.94 110 ILE A N 1
ATOM 895 C CA . ILE A 1 110 ? -8.117 24.203 1.633 1 96.94 110 ILE A CA 1
ATOM 896 C C . ILE A 1 110 ? -7.27 24.875 2.707 1 96.94 110 ILE A C 1
ATOM 898 O O . ILE A 1 110 ? -6.051 24.703 2.748 1 96.94 110 ILE A O 1
ATOM 902 N N . ASP A 1 111 ? -7.918 25.656 3.545 1 93.69 111 ASP A N 1
ATOM 903 C CA . ASP A 1 111 ? -7.203 26.312 4.633 1 93.69 111 ASP A CA 1
ATOM 904 C C . ASP A 1 111 ? -7.168 25.438 5.879 1 93.69 111 ASP A C 1
ATOM 906 O O . ASP A 1 111 ? -7.691 24.312 5.875 1 93.69 111 ASP A O 1
ATOM 910 N N . GLY A 1 112 ? -6.469 25.922 6.867 1 89.31 112 GLY A N 1
ATOM 911 C CA . GLY A 1 112 ? -6.277 25.141 8.078 1 89.31 112 GLY A CA 1
ATOM 912 C C . GLY A 1 112 ? -7.578 24.781 8.773 1 89.31 112 GLY A C 1
ATOM 913 O O . GLY A 1 112 ? -7.711 23.688 9.328 1 89.31 112 GLY A O 1
ATOM 914 N N . ASN A 1 113 ? -8.508 25.656 8.727 1 87.94 113 ASN A N 1
ATOM 915 C CA . ASN A 1 113 ? -9.797 25.422 9.375 1 87.94 113 ASN A CA 1
ATOM 916 C C . ASN A 1 113 ? -10.578 24.312 8.68 1 87.94 113 ASN A C 1
ATOM 918 O O . ASN A 1 113 ? -11.125 23.422 9.336 1 87.94 113 ASN A O 1
ATOM 922 N N . ARG A 1 114 ? -10.625 24.406 7.387 1 92.25 114 ARG A N 1
ATOM 923 C CA . ARG A 1 114 ? -11.32 23.375 6.629 1 92.25 114 ARG A CA 1
ATOM 924 C C . ARG A 1 114 ? -10.648 22.016 6.816 1 92.25 114 ARG A C 1
ATOM 926 O O . ARG A 1 114 ? -11.328 21 6.941 1 92.25 114 ARG A O 1
ATOM 933 N N . GLU A 1 115 ? -9.336 22.031 6.805 1 93 115 GLU A N 1
ATOM 934 C CA . GLU A 1 115 ? -8.602 20.812 7.074 1 93 115 GLU A CA 1
ATOM 935 C C . GLU A 1 115 ? -8.977 20.219 8.43 1 93 115 GLU A C 1
ATOM 937 O O . GLU A 1 115 ? -9.25 19.016 8.539 1 93 115 GLU A O 1
ATOM 942 N N . ALA A 1 116 ? -9.055 21.078 9.422 1 88.44 116 ALA A N 1
ATOM 943 C CA . ALA A 1 116 ? -9.414 20.656 10.773 1 88.44 116 ALA A CA 1
ATOM 944 C C . ALA A 1 116 ? -10.828 20.094 10.82 1 88.44 116 ALA A C 1
ATOM 946 O O . ALA A 1 116 ? -11.086 19.078 11.484 1 88.44 116 ALA A O 1
ATOM 947 N N . ASP A 1 117 ? -11.68 20.734 10.086 1 91.62 117 ASP A N 1
ATOM 948 C CA . ASP A 1 117 ? -13.07 20.297 10.047 1 91.62 117 ASP A CA 1
ATOM 949 C C . ASP A 1 117 ? -13.18 18.891 9.453 1 91.62 117 ASP A C 1
ATOM 951 O O . ASP A 1 117 ? -13.945 18.062 9.953 1 91.62 117 ASP A O 1
ATOM 955 N N . LEU A 1 118 ? -12.484 18.672 8.422 1 94 118 LEU A N 1
ATOM 956 C CA . LEU A 1 118 ? -12.508 17.359 7.766 1 94 118 LEU A CA 1
ATOM 957 C C . LEU A 1 118 ? -11.945 16.281 8.68 1 94 118 LEU A C 1
ATOM 959 O O . LEU A 1 118 ? -12.5 15.188 8.766 1 94 118 LEU A O 1
ATOM 963 N N . ILE A 1 119 ? -10.906 16.609 9.328 1 92.81 119 ILE A N 1
ATOM 964 C CA . ILE A 1 119 ? -10.289 15.641 10.211 1 92.81 119 ILE A CA 1
ATOM 965 C C . ILE A 1 119 ? -11.195 15.383 11.414 1 92.81 119 ILE A C 1
ATOM 967 O O . ILE A 1 119 ? -11.281 14.258 11.906 1 92.81 119 ILE A O 1
ATOM 971 N N . ASN A 1 120 ? -11.875 16.469 11.891 1 89.31 120 ASN A N 1
ATOM 972 C CA . ASN A 1 120 ? -12.797 16.344 13.016 1 89.31 120 ASN A CA 1
ATOM 973 C C . ASN A 1 120 ? -13.891 15.32 12.742 1 89.31 120 ASN A C 1
ATOM 975 O O . ASN A 1 120 ? -14.32 14.609 13.648 1 89.31 120 ASN A O 1
ATOM 979 N N . ILE A 1 121 ? -14.32 15.281 11.516 1 89.62 121 ILE A N 1
ATOM 980 C CA . ILE A 1 121 ? -15.344 14.32 11.125 1 89.62 121 ILE A CA 1
ATOM 981 C C . ILE A 1 121 ? -14.859 12.898 11.422 1 89.62 121 ILE A C 1
ATOM 983 O O . ILE A 1 121 ? -15.617 12.07 11.914 1 89.62 121 ILE A O 1
ATOM 987 N N . ALA A 1 122 ? -13.602 12.688 11.211 1 89.38 122 ALA A N 1
ATOM 988 C CA . ALA A 1 122 ? -13.023 11.359 11.406 1 89.38 122 ALA A CA 1
ATOM 989 C C . ALA A 1 122 ? -12.766 11.086 12.883 1 89.38 122 ALA A C 1
ATOM 991 O O . ALA A 1 122 ? -12.641 9.93 13.289 1 89.38 122 ALA A O 1
ATOM 992 N N . LEU A 1 123 ? -12.711 12.078 13.75 1 91.19 123 LEU A N 1
ATOM 993 C CA . LEU A 1 123 ? -12.336 11.969 15.148 1 91.19 123 LEU A CA 1
ATOM 994 C C . LEU A 1 123 ? -13.562 11.859 16.047 1 91.19 123 LEU A C 1
ATOM 996 O O . LEU A 1 123 ? -13.445 11.617 17.25 1 91.19 123 LEU A O 1
ATOM 1000 N N . TRP A 1 124 ? -14.656 11.922 15.508 1 86.69 124 TRP A N 1
ATOM 1001 C CA . TRP A 1 124 ? -15.883 12.109 16.266 1 86.69 124 TRP A CA 1
ATOM 1002 C C . TRP A 1 124 ? -16.062 10.992 17.297 1 86.69 124 TRP A C 1
ATOM 1004 O O . TRP A 1 124 ? -16.5 11.242 18.422 1 86.69 124 TRP A O 1
ATOM 1014 N N . SER A 1 125 ? -15.672 9.805 16.906 1 86.31 125 SER A N 1
ATOM 1015 C CA . SER A 1 125 ? -15.883 8.664 17.781 1 86.31 125 SER A CA 1
ATOM 1016 C C . SER A 1 125 ? -14.93 8.703 18.969 1 86.31 125 SER A C 1
ATOM 1018 O O . SER A 1 125 ? -15.148 8.008 19.969 1 86.31 125 SER A O 1
ATOM 1020 N N . TYR A 1 126 ? -13.938 9.5 18.891 1 87.5 126 TYR A N 1
ATOM 1021 C CA . TYR A 1 126 ? -12.93 9.547 19.938 1 87.5 126 TYR A CA 1
ATOM 1022 C C . TYR A 1 126 ? -13.219 10.664 20.938 1 87.5 126 TYR A C 1
ATOM 1024 O O . TYR A 1 126 ? -12.625 10.719 22.016 1 87.5 126 TYR A O 1
ATOM 1032 N N . ILE A 1 127 ? -14.102 11.523 20.625 1 89.5 127 ILE A N 1
ATOM 1033 C CA . ILE A 1 127 ? -14.359 12.711 21.438 1 89.5 127 ILE A CA 1
ATOM 1034 C C . ILE A 1 127 ? -15.648 12.523 22.219 1 89.5 127 ILE A C 1
ATOM 1036 O O . ILE A 1 127 ? -16.734 12.43 21.641 1 89.5 127 ILE A O 1
ATOM 1040 N N . ASP A 1 128 ? -15.516 12.383 23.438 1 92.06 128 ASP A N 1
ATOM 1041 C CA . ASP A 1 128 ? -16.672 12.344 24.328 1 92.06 128 ASP A CA 1
ATOM 1042 C C . ASP A 1 128 ? -16.859 13.688 25.047 1 92.06 128 ASP A C 1
ATOM 1044 O O . ASP A 1 128 ? -16.609 14.742 24.453 1 92.06 128 ASP A O 1
ATOM 1048 N N . HIS A 1 129 ? -17.391 13.672 26.344 1 91.5 129 HIS A N 1
ATOM 1049 C CA . HIS A 1 129 ? -17.766 14.922 27 1 91.5 129 HIS A CA 1
ATOM 1050 C C . HIS A 1 129 ? -16.578 15.516 27.766 1 91.5 129 HIS A C 1
ATOM 1052 O O . HIS A 1 129 ? -16.688 16.609 28.312 1 91.5 129 HIS A O 1
ATOM 1058 N N . LYS A 1 130 ? -15.461 14.852 27.75 1 91.88 130 LYS A N 1
ATOM 1059 C CA . LYS A 1 130 ? -14.266 15.328 28.438 1 91.88 130 LYS A CA 1
ATOM 1060 C C . LYS A 1 130 ? -13.547 16.391 27.609 1 91.88 130 LYS A C 1
ATOM 1062 O O . LYS A 1 130 ? -13.875 16.609 26.438 1 91.88 130 LYS A O 1
ATOM 1067 N N . PRO A 1 131 ? -12.688 17.125 28.234 1 93.5 131 PRO A N 1
ATOM 1068 C CA . PRO A 1 131 ? -11.891 18.094 27.484 1 93.5 131 PRO A CA 1
ATOM 1069 C C . PRO A 1 131 ? -10.766 17.422 26.688 1 93.5 131 PRO A C 1
ATOM 1071 O O . PRO A 1 131 ? -10.094 16.531 27.203 1 93.5 131 PRO A O 1
ATOM 1074 N N . TYR A 1 132 ? -10.609 17.891 25.438 1 95.88 132 TYR A N 1
ATOM 1075 C CA . TYR A 1 132 ? -9.57 17.344 24.562 1 95.88 132 TYR A CA 1
ATOM 1076 C C . TYR A 1 132 ? -8.789 18.469 23.891 1 95.88 132 TYR A C 1
ATOM 1078 O O . TYR A 1 132 ? -9.359 19.516 23.562 1 95.88 132 TYR A O 1
ATOM 1086 N N . LEU A 1 133 ? -7.531 18.281 23.688 1 96.88 133 LEU A N 1
ATOM 1087 C CA . LEU A 1 133 ? -6.707 19.062 22.766 1 96.88 133 LEU A CA 1
ATOM 1088 C C . LEU A 1 133 ? -6.266 18.203 21.594 1 96.88 133 LEU A C 1
ATOM 1090 O O . LEU A 1 133 ? -5.445 17.297 21.734 1 96.88 133 LEU A O 1
ATOM 1094 N N . HIS A 1 134 ? -6.863 18.469 20.484 1 97 134 HIS A N 1
ATOM 1095 C CA . HIS A 1 134 ? -6.449 17.812 19.25 1 97 134 HIS A CA 1
ATOM 1096 C C . HIS A 1 134 ? -5.258 18.516 18.625 1 97 134 HIS A C 1
ATOM 1098 O O . HIS A 1 134 ? -5.324 19.719 18.344 1 97 134 HIS A O 1
ATOM 1104 N N . VAL A 1 135 ? -4.176 17.797 18.422 1 97.5 135 VAL A N 1
ATOM 1105 C CA . VAL A 1 135 ? -2.936 18.297 17.828 1 97.5 135 VAL A CA 1
ATOM 1106 C C . VAL A 1 135 ? -2.662 17.562 16.516 1 97.5 135 VAL A C 1
ATOM 1108 O O . VAL A 1 135 ? -2.256 16.406 16.516 1 97.5 135 VAL A O 1
ATOM 1111 N N . ASP A 1 136 ? -2.852 18.234 15.422 1 96.81 136 ASP A N 1
ATOM 1112 C CA . ASP A 1 136 ? -2.541 17.672 14.109 1 96.81 136 ASP A CA 1
ATOM 1113 C C . ASP A 1 136 ? -1.264 18.297 13.547 1 96.81 136 ASP A C 1
ATOM 1115 O O . ASP A 1 136 ? -1.258 19.453 13.133 1 96.81 136 ASP A O 1
ATOM 1119 N N . VAL A 1 137 ? -0.262 17.516 13.562 1 96.38 137 VAL A N 1
ATOM 1120 C CA . VAL A 1 137 ? 1.026 18 13.078 1 96.38 137 VAL A CA 1
ATOM 1121 C C . VAL A 1 137 ? 1.269 17.516 11.656 1 96.38 137 VAL A C 1
ATOM 1123 O O . VAL A 1 137 ? 1.471 16.312 11.438 1 96.38 137 VAL A O 1
ATOM 1126 N N . GLY A 1 138 ? 1.261 18.375 10.703 1 95 138 GLY A N 1
ATOM 1127 C CA . GLY A 1 138 ? 1.607 18.094 9.32 1 95 138 GLY A CA 1
ATOM 1128 C C . GLY A 1 138 ? 3.014 18.531 8.961 1 95 138 GLY A C 1
ATOM 1129 O O . GLY A 1 138 ? 3.852 18.75 9.836 1 95 138 GLY A O 1
ATOM 1130 N N . GLY A 1 139 ? 3.26 18.609 7.703 1 94.19 139 GLY A N 1
ATOM 1131 C CA . GLY A 1 139 ? 4.57 19.062 7.262 1 94.19 139 GLY A CA 1
ATOM 1132 C C . GLY A 1 139 ? 4.742 20.562 7.332 1 94.19 139 GLY A C 1
ATOM 1133 O O . GLY A 1 139 ? 5.82 21.062 7.664 1 94.19 139 GLY A O 1
ATOM 1134 N N . GLY A 1 140 ? 3.678 21.266 7.051 1 93.5 140 GLY A N 1
ATOM 1135 C CA . GLY A 1 140 ? 3.805 22.703 6.941 1 93.5 140 GLY A CA 1
ATOM 1136 C C . GLY A 1 140 ? 3.15 23.453 8.086 1 93.5 140 GLY A C 1
ATOM 1137 O O . GLY A 1 140 ? 3.49 24.594 8.359 1 93.5 140 GLY A O 1
ATOM 1138 N N . SER A 1 141 ? 2.232 22.828 8.719 1 94 141 SER A N 1
ATOM 1139 C CA . SER A 1 141 ? 1.469 23.516 9.758 1 94 141 SER A CA 1
ATOM 1140 C C . SER A 1 141 ? 1.008 22.547 10.836 1 94 141 SER A C 1
ATOM 1142 O O . SER A 1 141 ? 1.088 21.328 10.656 1 94 141 SER A O 1
ATOM 1144 N N . THR A 1 142 ? 0.641 23.062 11.945 1 95.69 142 THR A N 1
ATOM 1145 C CA . THR A 1 142 ? 0.01 22.359 13.047 1 95.69 142 THR A CA 1
ATOM 1146 C C . THR A 1 142 ? -1.346 22.969 13.383 1 95.69 142 THR A C 1
ATOM 1148 O O . THR A 1 142 ? -1.455 24.188 13.562 1 95.69 142 THR A O 1
ATOM 1151 N N . GLU A 1 143 ? -2.354 22.203 13.32 1 96.56 143 GLU A N 1
ATOM 1152 C CA . GLU A 1 143 ? -3.686 22.625 13.734 1 96.56 143 GLU A CA 1
ATOM 1153 C C . GLU A 1 143 ? -3.98 22.219 15.172 1 96.56 143 GLU A C 1
ATOM 1155 O O . GLU A 1 143 ? -3.822 21.047 15.531 1 96.56 143 GLU A O 1
ATOM 1160 N N . LEU A 1 144 ? -4.367 23.172 15.977 1 97.06 144 LEU A N 1
ATOM 1161 C CA . LEU A 1 144 ? -4.812 22.922 17.344 1 97.06 144 LEU A CA 1
ATOM 1162 C C . LEU A 1 144 ? -6.316 23.141 17.469 1 97.06 144 LEU A C 1
ATOM 1164 O O . LEU A 1 144 ? -6.84 24.156 17.031 1 97.06 144 LEU A O 1
ATOM 1168 N N . ASN A 1 145 ? -6.98 22.125 18 1 96.12 145 ASN A N 1
ATOM 1169 C CA . ASN A 1 145 ? -8.406 22.203 18.281 1 96.12 145 ASN A CA 1
ATOM 1170 C C . ASN A 1 145 ? -8.727 21.812 19.719 1 96.12 145 ASN A C 1
ATOM 1172 O O . ASN A 1 145 ? -8.312 20.734 20.188 1 96.12 145 ASN A O 1
ATOM 1176 N N . ILE A 1 146 ? -9.453 22.641 20.422 1 95.44 146 ILE A N 1
ATOM 1177 C CA . ILE A 1 146 ? -9.82 22.375 21.812 1 95.44 146 ILE A CA 1
ATOM 1178 C C . ILE A 1 146 ? -11.312 22.062 21.906 1 95.44 146 ILE A C 1
ATOM 1180 O O . ILE A 1 146 ? -12.141 22.797 21.375 1 95.44 146 ILE A O 1
ATOM 1184 N N . TYR A 1 147 ? -11.578 20.938 22.5 1 94.19 147 TYR A N 1
ATOM 1185 C CA . TYR A 1 147 ? -12.953 20.484 22.656 1 94.19 147 TYR A CA 1
ATOM 1186 C C . TYR A 1 147 ? -13.375 20.469 24.109 1 94.19 147 TYR A C 1
ATOM 1188 O O . TYR A 1 147 ? -12.586 20.094 24.984 1 94.19 147 TYR A O 1
ATOM 1196 N N . HIS A 1 148 ? -14.633 20.953 24.391 1 91.94 148 HIS A N 1
ATOM 1197 C CA . HIS A 1 148 ? -15.328 20.828 25.656 1 91.94 148 HIS A CA 1
ATOM 1198 C C . HIS A 1 148 ? -16.766 20.359 25.453 1 91.94 148 HIS A C 1
ATOM 1200 O O . HIS A 1 148 ? -17.531 21 24.719 1 91.94 148 HIS A O 1
ATOM 1206 N N . HIS A 1 149 ? -17.172 19.266 26.078 1 91.06 149 HIS A N 1
ATOM 1207 C CA . HIS A 1 149 ? -18.516 18.719 25.969 1 91.06 149 HIS A CA 1
ATOM 1208 C C . HIS A 1 149 ? -18.906 18.516 24.5 1 91.06 149 HIS A C 1
ATOM 1210 O O . HIS A 1 149 ? -19.969 18.953 24.078 1 91.06 149 HIS A O 1
ATOM 1216 N N . ARG A 1 150 ? -17.922 18.047 23.703 1 89.69 150 ARG A N 1
ATOM 1217 C CA . ARG A 1 150 ? -18.125 17.641 22.328 1 89.69 150 ARG A CA 1
ATOM 1218 C C . ARG A 1 150 ? -18.281 18.844 21.406 1 89.69 150 ARG A C 1
ATOM 1220 O O . ARG A 1 150 ? -18.719 18.703 20.266 1 89.69 150 ARG A O 1
ATOM 1227 N N . GLU A 1 151 ? -17.859 19.984 21.938 1 91.31 151 GLU A N 1
ATOM 1228 C CA . GLU A 1 151 ? -17.906 21.203 21.141 1 91.31 151 GLU A CA 1
ATOM 1229 C C . GLU A 1 151 ? -16.516 21.812 20.969 1 91.31 151 GLU A C 1
ATOM 1231 O O . GLU A 1 151 ? -15.75 21.922 21.922 1 91.31 151 GLU A O 1
ATOM 1236 N N . LYS A 1 152 ? -16.234 22.125 19.75 1 93 152 LYS A N 1
ATOM 1237 C CA . LYS A 1 152 ? -14.977 22.828 19.5 1 93 152 LYS A CA 1
ATOM 1238 C C . LYS A 1 152 ? -15.039 24.266 20.016 1 93 152 LYS A C 1
ATOM 1240 O O . LYS A 1 152 ? -15.758 25.094 19.469 1 93 152 LYS A O 1
ATOM 1245 N N . VAL A 1 153 ? -14.281 24.594 21.031 1 93.25 153 VAL A N 1
ATOM 1246 C CA . VAL A 1 153 ? -14.406 25.891 21.688 1 93.25 153 VAL A CA 1
ATOM 1247 C C . VAL A 1 153 ? -13.312 26.828 21.172 1 93.25 153 VAL A C 1
ATOM 1249 O O . VAL A 1 153 ? -13.43 28.047 21.312 1 93.25 153 VAL A O 1
ATOM 1252 N N . ALA A 1 154 ? -12.227 26.297 20.641 1 94.94 154 ALA A N 1
ATOM 1253 C CA . ALA A 1 154 ? -11.148 27.094 20.047 1 94.94 154 ALA A CA 1
ATOM 1254 C C . ALA A 1 154 ? -10.398 26.297 18.984 1 94.94 154 ALA A C 1
ATOM 1256 O O . ALA A 1 154 ? -10.289 25.078 19.078 1 94.94 154 ALA A O 1
ATOM 1257 N N . SER A 1 155 ? -9.969 26.953 17.953 1 95.5 155 SER A N 1
ATOM 1258 C CA . SER A 1 155 ? -9.203 26.359 16.859 1 95.5 155 SER A CA 1
ATOM 1259 C C . SER A 1 155 ? -8.242 27.391 16.25 1 95.5 155 SER A C 1
ATOM 1261 O O . SER A 1 155 ? -8.594 28.562 16.094 1 95.5 155 SER A O 1
ATOM 1263 N N . LYS A 1 156 ? -7.066 26.922 15.977 1 96.06 156 LYS A N 1
ATOM 1264 C CA . LYS A 1 156 ? -6.09 27.781 15.328 1 96.06 156 LYS A CA 1
ATOM 1265 C C . LYS A 1 156 ? -5.016 26.969 14.609 1 96.06 156 LYS A C 1
ATOM 1267 O O . LYS A 1 156 ? -4.633 25.891 15.07 1 96.06 156 LYS A O 1
ATOM 1272 N N . SER A 1 157 ? -4.602 27.422 13.438 1 94.81 157 SER A N 1
ATOM 1273 C CA . SER A 1 157 ? -3.508 26.828 12.672 1 94.81 157 SER A CA 1
ATOM 1274 C C . SER A 1 157 ? -2.219 27.625 12.852 1 94.81 157 SER A C 1
ATOM 1276 O O . SER A 1 157 ? -2.232 28.859 12.812 1 94.81 157 SER A O 1
ATOM 1278 N N . PHE A 1 158 ? -1.183 26.953 13.133 1 94.5 158 PHE A N 1
ATOM 1279 C CA . PHE A 1 158 ? 0.124 27.578 13.32 1 94.5 158 PHE A CA 1
ATOM 1280 C C . PHE A 1 158 ? 1.09 27.141 12.227 1 94.5 158 PHE A C 1
ATOM 1282 O O . PHE A 1 158 ? 1.105 25.969 11.836 1 94.5 158 PHE A O 1
ATOM 1289 N N . LYS A 1 159 ? 1.875 28.062 11.75 1 91.44 159 LYS A N 1
ATOM 1290 C CA . LYS A 1 159 ? 2.842 27.766 10.695 1 91.44 159 LYS A CA 1
ATOM 1291 C C . LYS A 1 159 ? 4.09 27.109 11.266 1 91.44 159 LYS A C 1
ATOM 1293 O O . LYS A 1 159 ? 5.199 27.625 11.125 1 91.44 159 LYS A O 1
ATOM 1298 N N . ILE A 1 160 ? 3.826 26.016 11.867 1 92.94 160 ILE A N 1
ATOM 1299 C CA . ILE A 1 160 ? 4.875 25.141 12.375 1 92.94 160 ILE A CA 1
ATOM 1300 C C . ILE A 1 160 ? 4.543 23.688 12.023 1 92.94 160 ILE A C 1
ATOM 1302 O O . ILE A 1 160 ? 3.422 23.234 12.258 1 92.94 160 ILE A O 1
ATOM 1306 N N . GLY A 1 161 ? 5.445 23 11.352 1 93.69 161 GLY A N 1
ATOM 1307 C CA . GLY A 1 161 ? 5.273 21.625 10.914 1 93.69 161 GLY A CA 1
ATOM 1308 C C . GLY A 1 161 ? 6.586 20.875 10.773 1 93.69 161 GLY A C 1
ATOM 1309 O O . GLY A 1 161 ? 7.66 21.453 10.906 1 93.69 161 GLY A O 1
ATOM 1310 N N . SER A 1 162 ? 6.457 19.609 10.508 1 94.19 162 SER A N 1
ATOM 1311 C CA . SER A 1 162 ? 7.641 18.766 10.547 1 94.19 162 SER A CA 1
ATOM 1312 C C . SER A 1 162 ? 8.617 19.125 9.438 1 94.19 162 SER A C 1
ATOM 1314 O O . SER A 1 162 ? 9.828 19.172 9.664 1 94.19 162 SER A O 1
ATOM 1316 N N . VAL A 1 163 ? 8.117 19.375 8.234 1 93 163 VAL A N 1
ATOM 1317 C CA . VAL A 1 163 ? 8.977 19.734 7.105 1 93 163 VAL A CA 1
ATOM 1318 C C . VAL A 1 163 ? 9.477 21.172 7.281 1 93 163 VAL A C 1
ATOM 1320 O O . VAL A 1 163 ? 10.641 21.469 7 1 93 163 VAL A O 1
ATOM 1323 N N . ARG A 1 164 ? 8.594 22.016 7.727 1 90.31 164 ARG A N 1
ATOM 1324 C CA . ARG A 1 164 ? 8.953 23.406 7.949 1 90.31 164 ARG A CA 1
ATOM 1325 C C . ARG A 1 164 ? 10.07 23.531 8.977 1 90.31 164 ARG A C 1
ATOM 1327 O O . ARG A 1 164 ? 10.922 24.422 8.867 1 90.31 164 ARG A O 1
ATOM 1334 N N . ALA A 1 165 ? 10.086 22.703 9.914 1 87.06 165 ALA A N 1
ATOM 1335 C CA . ALA A 1 165 ? 11.016 22.766 11.039 1 87.06 165 ALA A CA 1
ATOM 1336 C C . ALA A 1 165 ? 12.422 22.359 10.609 1 87.06 165 ALA A C 1
ATOM 1338 O O . ALA A 1 165 ? 13.391 22.594 11.328 1 87.06 165 ALA A O 1
ATOM 1339 N N . LEU A 1 166 ? 12.594 21.672 9.461 1 84.81 166 LEU A N 1
ATOM 1340 C CA . LEU A 1 166 ? 13.898 21.25 8.977 1 84.81 166 LEU A CA 1
ATOM 1341 C C . LEU A 1 166 ? 14.758 22.469 8.617 1 84.81 166 LEU A C 1
ATOM 1343 O O . LEU A 1 166 ? 15.984 22.391 8.68 1 84.81 166 LEU A O 1
ATOM 1347 N N . ASP A 1 167 ? 14.25 23.469 8.234 1 73.88 167 ASP A N 1
ATOM 1348 C CA . ASP A 1 167 ? 15 24.641 7.805 1 73.88 167 ASP A CA 1
ATOM 1349 C C . ASP A 1 167 ? 15.156 25.641 8.945 1 73.88 167 ASP A C 1
ATOM 1351 O O . ASP A 1 167 ? 15.664 26.75 8.742 1 73.88 167 ASP A O 1
ATOM 1355 N N . ASN A 1 168 ? 15.258 25.109 10.234 1 61.59 168 ASN A N 1
ATOM 1356 C CA . ASN A 1 168 ? 15.531 25.781 11.5 1 61.59 168 ASN A CA 1
ATOM 1357 C C . ASN A 1 168 ? 14.875 27.156 11.555 1 61.59 168 ASN A C 1
ATOM 1359 O O . ASN A 1 168 ? 15.164 27.953 12.453 1 61.59 168 ASN A O 1
ATOM 1363 N N . LYS A 1 169 ? 14.133 27.5 10.586 1 59.59 169 LYS A N 1
ATOM 1364 C CA . LYS A 1 169 ? 13.719 28.891 10.578 1 59.59 169 LYS A CA 1
ATOM 1365 C C . LYS A 1 169 ? 12.438 29.094 11.383 1 59.59 169 LYS A C 1
ATOM 1367 O O . LYS A 1 169 ? 11.75 30.109 11.227 1 59.59 169 LYS A O 1
ATOM 1372 N N . GLU A 1 170 ? 12.086 27.984 12.227 1 62.44 170 GLU A N 1
ATOM 1373 C CA . GLU A 1 170 ? 10.844 28.328 12.906 1 62.44 170 GLU A CA 1
ATOM 1374 C C . GLU A 1 170 ? 11.086 29.344 14.016 1 62.44 170 GLU A C 1
ATOM 1376 O O . GLU A 1 170 ? 12.023 29.203 14.812 1 62.44 170 GLU A O 1
ATOM 1381 N N . SER A 1 171 ? 10.219 30.328 14.016 1 67.56 171 SER A N 1
ATOM 1382 C CA . SER A 1 171 ? 10.391 31.469 14.914 1 67.56 171 SER A CA 1
ATOM 1383 C C . SER A 1 171 ? 9.992 31.109 16.344 1 67.56 171 SER A C 1
ATOM 1385 O O . SER A 1 171 ? 9 30.422 16.562 1 67.56 171 SER A O 1
ATOM 1387 N N . PRO A 1 172 ? 10.914 31.312 17.266 1 80 172 PRO A N 1
ATOM 1388 C CA . PRO A 1 172 ? 10.516 31.234 18.672 1 80 172 PRO A CA 1
ATOM 1389 C C . PRO A 1 172 ? 9.148 31.859 18.922 1 80 172 PRO A C 1
ATOM 1391 O O . PRO A 1 172 ? 8.422 31.406 19.812 1 80 172 PRO A O 1
ATOM 1394 N N . LYS A 1 173 ? 8.805 32.656 18.078 1 89.56 173 LYS A N 1
ATOM 1395 C CA . LYS A 1 173 ? 7.539 33.375 18.219 1 89.56 173 LYS A CA 1
ATOM 1396 C C . LYS A 1 173 ? 6.355 32.438 18.016 1 89.56 173 LYS A C 1
ATOM 1398 O O . LYS A 1 173 ? 5.379 32.469 18.781 1 89.56 173 LYS A O 1
ATOM 1403 N N . VAL A 1 174 ? 6.43 31.547 17.094 1 91.75 174 VAL A N 1
ATOM 1404 C CA . VAL A 1 174 ? 5.316 30.641 16.797 1 91.75 174 VAL A CA 1
ATOM 1405 C C . VAL A 1 174 ? 5.113 29.672 17.953 1 91.75 174 VAL A C 1
ATOM 1407 O O . VAL A 1 174 ? 3.979 29.344 18.312 1 91.75 174 VAL A O 1
ATOM 1410 N N . TRP A 1 175 ? 6.188 29.266 18.609 1 92.94 175 TRP A N 1
ATOM 1411 C CA . TRP A 1 175 ? 6.117 28.359 19.766 1 92.94 175 TRP A CA 1
ATOM 1412 C C . TRP A 1 175 ? 5.402 29.031 20.922 1 92.94 175 TRP A C 1
ATOM 1414 O O . TRP A 1 175 ? 4.543 28.422 21.562 1 92.94 175 TRP A O 1
ATOM 1424 N N . SER A 1 176 ? 5.793 30.25 21.109 1 95.06 176 SER A N 1
ATOM 1425 C CA . SER A 1 176 ? 5.172 31.016 22.203 1 95.06 176 SER A CA 1
ATOM 1426 C C . SER A 1 176 ? 3.686 31.234 21.938 1 95.06 176 SER A C 1
ATOM 1428 O O . SER A 1 176 ? 2.865 31.141 22.844 1 95.06 176 SER A O 1
ATOM 1430 N N . GLN A 1 177 ? 3.412 31.5 20.703 1 96 177 GLN A N 1
ATOM 1431 C CA . GLN A 1 177 ? 2.018 31.719 20.328 1 96 177 GLN A CA 1
ATOM 1432 C C . GLN A 1 177 ? 1.192 30.453 20.516 1 96 177 GLN A C 1
ATOM 1434 O O . GLN A 1 177 ? 0.044 30.516 20.969 1 96 177 GLN A O 1
ATOM 1439 N N . MET A 1 178 ? 1.775 29.359 20.172 1 95.62 178 MET A N 1
ATOM 1440 C CA . MET A 1 178 ? 1.102 28.078 20.344 1 95.62 178 MET A CA 1
ATOM 1441 C C . MET A 1 178 ? 0.841 27.797 21.812 1 95.62 178 MET A C 1
ATOM 1443 O O . MET A 1 178 ? -0.274 27.422 22.203 1 95.62 178 MET A O 1
ATOM 1447 N N . ARG A 1 179 ? 1.83 28.016 22.656 1 95.44 179 ARG A N 1
ATOM 1448 C CA . ARG A 1 179 ? 1.718 27.828 24.109 1 95.44 179 ARG A CA 1
ATOM 1449 C C . ARG A 1 179 ? 0.64 28.734 24.688 1 95.44 179 ARG A C 1
ATOM 1451 O O . ARG A 1 179 ? -0.206 28.281 25.469 1 95.44 179 ARG A O 1
ATOM 1458 N N . ASP A 1 180 ? 0.693 29.969 24.25 1 96.19 180 ASP A N 1
ATOM 1459 C CA . ASP A 1 180 ? -0.251 30.953 24.766 1 96.19 180 ASP A CA 1
ATOM 1460 C C . ASP A 1 180 ? -1.684 30.609 24.375 1 96.19 180 ASP A C 1
ATOM 1462 O O . ASP A 1 180 ? -2.604 30.734 25.188 1 96.19 180 ASP A O 1
ATOM 1466 N N . PHE A 1 181 ? -1.852 30.203 23.172 1 97.12 181 PHE A N 1
ATOM 1467 C CA . PHE A 1 181 ? -3.17 29.797 22.703 1 97.12 181 PHE A CA 1
ATOM 1468 C C . PHE A 1 181 ? -3.73 28.672 23.547 1 97.12 181 PHE A C 1
ATOM 1470 O O . PHE A 1 181 ? -4.887 28.719 23.969 1 97.12 181 PHE A O 1
ATOM 1477 N N . ILE A 1 182 ? -2.895 27.609 23.781 1 96.31 182 ILE A N 1
ATOM 1478 C CA . ILE A 1 182 ? -3.322 26.453 24.547 1 96.31 182 ILE A CA 1
ATOM 1479 C C . ILE A 1 182 ? -3.668 26.875 25.969 1 96.31 182 ILE A C 1
ATOM 1481 O O . ILE A 1 182 ? -4.754 26.562 26.469 1 96.31 182 ILE A O 1
ATOM 1485 N N . GLN A 1 183 ? -2.859 27.672 26.625 1 94.12 183 GLN A N 1
ATOM 1486 C CA . GLN A 1 183 ? -3.014 28.031 28.031 1 94.12 183 GLN A CA 1
ATOM 1487 C C . GLN A 1 183 ? -4.203 28.969 28.219 1 94.12 183 GLN A C 1
ATOM 1489 O O . GLN A 1 183 ? -4.879 28.922 29.25 1 94.12 183 GLN A O 1
ATOM 1494 N N . THR A 1 184 ? -4.438 29.766 27.188 1 94.25 184 THR A N 1
ATOM 1495 C CA . THR A 1 184 ? -5.539 30.719 27.266 1 94.25 184 THR A CA 1
ATOM 1496 C C . THR A 1 184 ? -6.883 30.016 27.125 1 94.25 184 THR A C 1
ATOM 1498 O O . THR A 1 184 ? -7.875 30.438 27.734 1 94.25 184 THR A O 1
ATOM 1501 N N . ASN A 1 185 ? -6.855 28.938 26.406 1 93.88 185 ASN A N 1
ATOM 1502 C CA . ASN A 1 185 ? -8.133 28.328 26.062 1 93.88 185 ASN A CA 1
ATOM 1503 C C . ASN A 1 185 ? -8.398 27.078 26.875 1 93.88 185 ASN A C 1
ATOM 1505 O O . ASN A 1 185 ? -9.477 26.484 26.812 1 93.88 185 ASN A O 1
ATOM 1509 N N . ILE A 1 186 ? -7.418 26.578 27.531 1 90.12 186 ILE A N 1
ATOM 1510 C CA . ILE A 1 186 ? -7.594 25.422 28.422 1 90.12 186 ILE A CA 1
ATOM 1511 C C . ILE A 1 186 ? -7.609 25.906 29.875 1 90.12 186 ILE A C 1
ATOM 1513 O O . ILE A 1 186 ? -6.672 26.562 30.328 1 90.12 186 ILE A O 1
ATOM 1517 N N . LYS A 1 187 ? -8.695 25.797 30.531 1 77.06 187 LYS A N 1
ATOM 1518 C CA . LYS A 1 187 ? -8.836 26.234 31.922 1 77.06 187 LYS A CA 1
ATOM 1519 C C . LYS A 1 187 ? -8.125 25.266 32.875 1 77.06 187 LYS A C 1
ATOM 1521 O O . LYS A 1 187 ? -8.094 24.062 32.625 1 77.06 187 LYS A O 1
ATOM 1526 N N . HIS A 1 188 ? -7.039 25.859 33.688 1 62.97 188 HIS A N 1
ATOM 1527 C CA . HIS A 1 188 ? -6.133 25.188 34.594 1 62.97 188 HIS A CA 1
ATOM 1528 C C . HIS A 1 188 ? -6.734 23.891 35.125 1 62.97 188 HIS A C 1
ATOM 1530 O O . HIS A 1 188 ? -6.051 22.859 35.188 1 62.97 188 HIS A O 1
ATOM 1536 N N . LYS A 1 189 ? -7.801 23.766 35.969 1 55.91 189 LYS A N 1
ATOM 1537 C CA . LYS A 1 189 ? -8.203 22.703 36.875 1 55.91 189 LYS A CA 1
ATOM 1538 C C . LYS A 1 189 ? -8.586 21.438 36.094 1 55.91 189 LYS A C 1
ATOM 1540 O O . LYS A 1 189 ? -8.852 20.391 36.688 1 55.91 189 LYS A O 1
ATOM 1545 N N . GLN A 1 190 ? -8.586 21.453 34.688 1 64.19 190 GLN A N 1
ATOM 1546 C CA . GLN A 1 190 ? -9.203 20.312 34 1 64.19 190 GLN A CA 1
ATOM 1547 C C . GLN A 1 190 ? -8.141 19.375 33.438 1 64.19 190 GLN A C 1
ATOM 1549 O O . GLN A 1 190 ? -7.121 19.828 32.906 1 64.19 190 GLN A O 1
ATOM 1554 N N . ALA A 1 191 ? -8.219 18.203 33.844 1 81.69 191 ALA A N 1
ATOM 1555 C CA . ALA A 1 191 ? -7.426 17.141 33.219 1 81.69 191 ALA A CA 1
ATOM 1556 C C . ALA A 1 191 ? -7.738 17.031 31.719 1 81.69 191 ALA A C 1
ATOM 1558 O O . ALA A 1 191 ? -8.891 16.828 31.344 1 81.69 191 ALA A O 1
ATOM 1559 N N . ILE A 1 192 ? -6.816 17.469 30.859 1 92.94 192 ILE A N 1
ATOM 1560 C CA . ILE A 1 192 ? -7.066 17.438 29.422 1 92.94 192 ILE A CA 1
ATOM 1561 C C . ILE A 1 192 ? -6.324 16.266 28.797 1 92.94 192 ILE A C 1
ATOM 1563 O O . ILE A 1 192 ? -5.184 15.969 29.156 1 92.94 192 ILE A O 1
ATOM 1567 N N . THR A 1 193 ? -7.031 15.531 27.953 1 95.19 193 THR A N 1
ATOM 1568 C CA . THR A 1 193 ? -6.426 14.492 27.125 1 95.19 193 THR A CA 1
ATOM 1569 C C . THR A 1 193 ? -6.109 15.016 25.734 1 95.19 193 THR A C 1
ATOM 1571 O O . THR A 1 193 ? -6.926 15.711 25.125 1 95.19 193 THR A O 1
ATOM 1574 N N . CYS A 1 194 ? -4.922 14.727 25.234 1 97.19 194 CYS A N 1
ATOM 1575 C CA . CYS A 1 194 ? -4.566 15.125 23.891 1 97.19 194 CYS A CA 1
ATOM 1576 C C . CYS A 1 194 ? -4.953 14.055 22.875 1 97.19 194 CYS A C 1
ATOM 1578 O O . CYS A 1 194 ? -5.039 12.875 23.219 1 97.19 194 CYS A O 1
ATOM 1580 N N . ILE A 1 195 ? -5.293 14.484 21.719 1 97.31 195 ILE A N 1
ATOM 1581 C CA . ILE A 1 195 ? -5.445 13.633 20.547 1 97.31 195 ILE A CA 1
ATOM 1582 C C . ILE A 1 195 ? -4.41 14.016 19.484 1 97.31 195 ILE A C 1
ATOM 1584 O O . ILE A 1 195 ? -4.379 15.164 19.031 1 97.31 195 ILE A O 1
ATOM 1588 N N . GLY A 1 196 ? -3.566 13.117 19.188 1 97.62 196 GLY A N 1
ATOM 1589 C CA . GLY A 1 196 ? -2.537 13.375 18.188 1 97.62 196 GLY A CA 1
ATOM 1590 C C . GLY A 1 196 ? -2.818 12.719 16.859 1 97.62 196 GLY A C 1
ATOM 1591 O O . GLY A 1 196 ? -3.047 11.516 16.781 1 97.62 196 GLY A O 1
ATOM 1592 N N . THR A 1 197 ? -2.811 13.5 15.805 1 96.69 197 THR A N 1
ATOM 1593 C CA . THR A 1 197 ? -2.945 12.977 14.453 1 96.69 197 THR A CA 1
ATOM 1594 C C . THR A 1 197 ? -1.776 13.422 13.578 1 96.69 197 THR A C 1
ATOM 1596 O O . THR A 1 197 ? -1.164 14.461 13.836 1 96.69 197 THR A O 1
ATOM 1599 N N . GLY A 1 198 ? -1.521 12.578 12.562 1 95.44 198 GLY A N 1
ATOM 1600 C CA . GLY A 1 198 ? -0.389 12.781 11.672 1 95.44 198 GLY A CA 1
ATOM 1601 C C . GLY A 1 198 ? 0.462 11.539 11.484 1 95.44 198 GLY A C 1
ATOM 1602 O O . GLY A 1 198 ? 0.385 10.609 12.289 1 95.44 198 GLY A O 1
ATOM 1603 N N . GLY A 1 199 ? 1.251 11.578 10.461 1 95.31 199 GLY A N 1
ATOM 1604 C CA . GLY A 1 199 ? 2.074 10.414 10.156 1 95.31 199 GLY A CA 1
ATOM 1605 C C . GLY A 1 199 ? 3.156 10.164 11.195 1 95.31 199 GLY A C 1
ATOM 1606 O O . GLY A 1 199 ? 3.457 9.016 11.523 1 95.31 199 GLY A O 1
ATOM 1607 N N . ASN A 1 200 ? 3.691 11.219 11.758 1 96.44 200 ASN A N 1
ATOM 1608 C CA . ASN A 1 200 ? 4.82 11.07 12.672 1 96.44 200 ASN A CA 1
ATOM 1609 C C . ASN A 1 200 ? 4.375 10.523 14.023 1 96.44 200 ASN A C 1
ATOM 1611 O O . ASN A 1 200 ? 5.035 9.648 14.594 1 96.44 200 ASN A O 1
ATOM 1615 N N . ILE A 1 201 ? 3.279 11.023 14.547 1 97.75 201 ILE A N 1
ATOM 1616 C CA . ILE A 1 201 ? 2.828 10.523 15.844 1 97.75 201 ILE A CA 1
ATOM 1617 C C . ILE A 1 201 ? 2.391 9.062 15.703 1 97.75 201 ILE A C 1
ATOM 1619 O O . ILE A 1 201 ? 2.572 8.266 16.625 1 97.75 201 ILE A O 1
ATOM 1623 N N . ASN A 1 202 ? 1.812 8.703 14.555 1 96.38 202 ASN A N 1
ATOM 1624 C CA . ASN A 1 202 ? 1.465 7.312 14.297 1 96.38 202 ASN A CA 1
ATOM 1625 C C . ASN A 1 202 ? 2.701 6.414 14.305 1 96.38 202 ASN A C 1
ATOM 1627 O O . ASN A 1 202 ? 2.672 5.316 14.859 1 96.38 202 ASN A O 1
ATOM 1631 N N . LYS A 1 203 ? 3.744 6.871 13.703 1 96.62 203 LYS A N 1
ATOM 1632 C CA . LYS A 1 203 ? 4.98 6.094 13.688 1 96.62 203 LYS A CA 1
ATOM 1633 C C . LYS A 1 203 ? 5.562 5.965 15.094 1 96.62 203 LYS A C 1
ATOM 1635 O O . LYS A 1 203 ? 6.02 4.891 15.484 1 96.62 203 LYS A O 1
ATOM 1640 N N . ILE A 1 204 ? 5.527 7.07 15.852 1 97.5 204 ILE A N 1
ATOM 1641 C CA . ILE A 1 204 ? 6.004 7.051 17.234 1 97.5 204 ILE A CA 1
ATOM 1642 C C . ILE A 1 204 ? 5.191 6.047 18.047 1 97.5 204 ILE A C 1
ATOM 1644 O O . ILE A 1 204 ? 5.754 5.258 18.812 1 97.5 204 ILE A O 1
ATOM 1648 N N . PHE A 1 205 ? 3.938 6.078 17.828 1 97.12 205 PHE A N 1
ATOM 1649 C CA . PHE A 1 205 ? 3.043 5.148 18.5 1 97.12 205 PHE A CA 1
ATOM 1650 C C . PHE A 1 205 ? 3.402 3.707 18.156 1 97.12 205 PHE A C 1
ATOM 1652 O O . PHE A 1 205 ? 3.504 2.857 19.047 1 97.12 205 PHE A O 1
ATOM 1659 N N . GLU A 1 206 ? 3.611 3.436 16.922 1 94.56 206 GLU A N 1
ATOM 1660 C CA . GLU A 1 206 ? 3.988 2.096 16.484 1 94.56 206 GLU A CA 1
ATOM 1661 C C . GLU A 1 206 ? 5.293 1.645 17.141 1 94.56 206 GLU A C 1
ATOM 1663 O O . GLU A 1 206 ? 5.406 0.498 17.578 1 94.56 206 GLU A O 1
ATOM 1668 N N . LEU A 1 207 ? 6.227 2.518 17.203 1 94.75 207 LEU A N 1
ATOM 1669 C CA . LEU A 1 207 ? 7.543 2.205 17.75 1 94.75 207 LEU A CA 1
ATOM 1670 C C . LEU A 1 207 ? 7.465 1.961 19.25 1 94.75 207 LEU A C 1
ATOM 1672 O O . LEU A 1 207 ? 8.375 1.374 19.844 1 94.75 207 LEU A O 1
ATOM 1676 N N . SER A 1 208 ? 6.445 2.438 19.859 1 94 208 SER A N 1
ATOM 1677 C CA . SER A 1 208 ? 6.273 2.25 21.297 1 94 208 SER A CA 1
ATOM 1678 C C . SER A 1 208 ? 5.809 0.835 21.625 1 94 208 SER A C 1
ATOM 1680 O O . SER A 1 208 ? 5.703 0.46 22.797 1 94 208 SER A O 1
ATOM 1682 N N . ASN A 1 209 ? 5.531 0.025 20.578 1 88.25 209 ASN A N 1
ATOM 1683 C CA . ASN A 1 209 ? 5.09 -1.358 20.719 1 88.25 209 ASN A CA 1
ATOM 1684 C C . ASN A 1 209 ? 3.887 -1.473 21.641 1 88.25 209 ASN A C 1
ATOM 1686 O O . ASN A 1 209 ? 3.92 -2.23 22.625 1 88.25 209 ASN A O 1
ATOM 1690 N N . PRO A 1 210 ? 2.9 -0.708 21.234 1 84.81 210 PRO A N 1
ATOM 1691 C CA . PRO A 1 210 ? 1.728 -0.721 22.109 1 84.81 210 PRO A CA 1
ATOM 1692 C C . PRO A 1 210 ? 1.055 -2.09 22.172 1 84.81 210 PRO A C 1
ATOM 1694 O O . PRO A 1 210 ? 1.22 -2.906 21.266 1 84.81 210 PRO A O 1
ATOM 1697 N N . ARG A 1 211 ? 0.38 -2.293 23.328 1 75.69 211 ARG A N 1
ATOM 1698 C CA . ARG A 1 211 ? -0.477 -3.471 23.406 1 75.69 211 ARG A CA 1
ATOM 1699 C C . ARG A 1 211 ? -1.607 -3.391 22.391 1 75.69 211 ARG A C 1
ATOM 1701 O O . ARG A 1 211 ? -1.996 -2.299 21.969 1 75.69 211 ARG A O 1
ATOM 1708 N N . LYS A 1 212 ? -2.135 -4.461 22.109 1 72.75 212 LYS A N 1
ATOM 1709 C CA . LYS A 1 212 ? -3.174 -4.555 21.078 1 72.75 212 LYS A CA 1
ATOM 1710 C C . LYS A 1 212 ? -4.41 -3.752 21.484 1 72.75 212 LYS A C 1
ATOM 1712 O O . LYS A 1 212 ? -4.801 -3.74 22.641 1 72.75 212 LYS A O 1
ATOM 1717 N N . ASN A 1 213 ? -5.008 -2.885 20.719 1 68.56 213 ASN A N 1
ATOM 1718 C CA . ASN A 1 213 ? -6.32 -2.252 20.75 1 68.56 213 ASN A CA 1
ATOM 1719 C C . ASN A 1 213 ? -6.309 -0.985 21.609 1 68.56 213 ASN A C 1
ATOM 1721 O O . ASN A 1 213 ? -7.367 -0.472 21.984 1 68.56 213 ASN A O 1
ATOM 1725 N N . LYS A 1 214 ? -5.109 -0.585 21.984 1 76.12 214 LYS A N 1
ATOM 1726 C CA . LYS A 1 214 ? -5.086 0.671 22.734 1 76.12 214 LYS A CA 1
ATOM 1727 C C . LYS A 1 214 ? -4.391 1.77 21.922 1 76.12 214 LYS A C 1
ATOM 1729 O O . LYS A 1 214 ? -3.227 1.627 21.547 1 76.12 214 LYS A O 1
ATOM 1734 N N . ARG A 1 215 ? -5.074 2.727 21.672 1 88.31 215 ARG A N 1
ATOM 1735 C CA . ARG A 1 215 ? -4.473 3.803 20.891 1 88.31 215 ARG A CA 1
ATOM 1736 C C . ARG A 1 215 ? -4.148 5.004 21.766 1 88.31 215 ARG A C 1
ATOM 1738 O O . ARG A 1 215 ? -4.469 6.141 21.422 1 88.31 215 ARG A O 1
ATOM 1745 N N . PHE A 1 216 ? -3.479 4.648 22.922 1 93.38 216 PHE A N 1
ATOM 1746 C CA . PHE A 1 216 ? -3.004 5.668 23.859 1 93.38 216 PHE A CA 1
ATOM 1747 C C . PHE A 1 216 ? -1.492 5.578 24.031 1 93.38 216 PHE A C 1
ATOM 1749 O O . PHE A 1 216 ? -0.925 4.48 24.031 1 93.38 216 PHE A O 1
ATOM 1756 N N . ILE A 1 217 ? -0.901 6.734 24.188 1 96.75 217 ILE A N 1
ATOM 1757 C CA . ILE A 1 217 ? 0.527 6.809 24.484 1 96.75 217 ILE A CA 1
ATOM 1758 C C . ILE A 1 217 ? 0.786 7.887 25.531 1 96.75 217 ILE A C 1
ATOM 1760 O O . ILE A 1 217 ? 0.177 8.961 25.5 1 96.75 217 ILE A O 1
ATOM 1764 N N . SER A 1 218 ? 1.585 7.602 26.5 1 96.19 218 SER A N 1
ATOM 1765 C CA . SER A 1 218 ? 1.885 8.562 27.547 1 96.19 218 SER A CA 1
ATOM 1766 C C . SER A 1 218 ? 2.939 9.57 27.094 1 96.19 218 SER A C 1
ATOM 1768 O O . SER A 1 218 ? 3.713 9.289 26.172 1 96.19 218 SER A O 1
ATOM 1770 N N . LEU A 1 219 ? 2.912 10.711 27.797 1 97.31 219 LEU A N 1
ATOM 1771 C CA . LEU A 1 219 ? 3.934 11.727 27.562 1 97.31 219 LEU A CA 1
ATOM 1772 C C . LEU A 1 219 ? 5.332 11.141 27.734 1 97.31 219 LEU A C 1
ATOM 1774 O O . LEU A 1 219 ? 6.215 11.391 26.906 1 97.31 219 LEU A O 1
ATOM 1778 N N . ASP A 1 220 ? 5.539 10.352 28.688 1 97.38 220 ASP A N 1
ATOM 1779 C CA . ASP A 1 220 ? 6.844 9.758 28.984 1 97.38 220 ASP A CA 1
ATOM 1780 C C . ASP A 1 220 ? 7.27 8.789 27.891 1 97.38 220 ASP A C 1
ATOM 1782 O O . ASP A 1 220 ? 8.453 8.719 27.547 1 97.38 220 ASP A O 1
ATOM 1786 N N . LYS A 1 221 ? 6.32 8.086 27.422 1 97.19 221 LYS A N 1
ATOM 1787 C CA . LYS A 1 221 ? 6.645 7.133 26.359 1 97.19 221 LYS A CA 1
ATOM 1788 C C . LYS A 1 221 ? 7.035 7.855 25.078 1 97.19 221 LYS A C 1
ATOM 1790 O O . LYS A 1 221 ? 7.93 7.406 24.344 1 97.19 221 LYS A O 1
ATOM 1795 N N . ILE A 1 222 ? 6.336 8.953 24.75 1 98.38 222 ILE A N 1
ATOM 1796 C CA . ILE A 1 222 ? 6.719 9.75 23.594 1 98.38 222 ILE A CA 1
ATOM 1797 C C . ILE A 1 222 ? 8.156 10.25 23.766 1 98.38 222 ILE A C 1
ATOM 1799 O O . ILE A 1 222 ? 8.961 10.164 22.844 1 98.38 222 ILE A O 1
ATOM 1803 N N . LYS A 1 223 ? 8.477 10.695 24.984 1 98.5 223 LYS A N 1
ATOM 1804 C CA . LYS A 1 223 ? 9.828 11.172 25.266 1 98.5 223 LYS A CA 1
ATOM 1805 C C . LYS A 1 223 ? 10.852 10.055 25.109 1 98.5 223 LYS A C 1
ATOM 1807 O O . LYS A 1 223 ? 11.945 10.273 24.594 1 98.5 223 LYS A O 1
ATOM 1812 N N . GLU A 1 224 ? 10.453 8.945 25.578 1 98.25 224 GLU A N 1
ATOM 1813 C CA . GLU A 1 224 ? 11.328 7.781 25.484 1 98.25 224 GLU A CA 1
ATOM 1814 C C . GLU A 1 224 ? 11.641 7.438 24.031 1 98.25 224 GLU A C 1
ATOM 1816 O O . GLU A 1 224 ? 12.797 7.215 23.672 1 98.25 224 GLU A O 1
ATOM 1821 N N . ILE A 1 225 ? 10.625 7.387 23.203 1 98.19 225 ILE A N 1
ATOM 1822 C CA . ILE A 1 225 ? 10.789 7.043 21.797 1 98.19 225 ILE A CA 1
ATOM 1823 C C . ILE A 1 225 ? 11.594 8.133 21.094 1 98.19 225 ILE A C 1
ATOM 1825 O O . ILE A 1 225 ? 12.438 7.844 20.25 1 98.19 225 ILE A O 1
ATOM 1829 N N . GLN A 1 226 ? 11.273 9.359 21.453 1 98.19 226 GLN A N 1
ATOM 1830 C CA . GLN A 1 226 ? 12.039 10.453 20.875 1 98.19 226 GLN A CA 1
ATOM 1831 C C . GLN A 1 226 ? 13.523 10.32 21.188 1 98.19 226 GLN A C 1
ATOM 1833 O O . GLN A 1 226 ? 14.367 10.477 20.312 1 98.19 226 GLN A O 1
ATOM 1838 N N . ALA A 1 227 ? 13.836 10.07 22.422 1 98.25 227 ALA A N 1
ATOM 1839 C CA . ALA A 1 227 ? 15.219 9.906 22.844 1 98.25 227 ALA A CA 1
ATOM 1840 C C . ALA A 1 227 ? 15.883 8.734 22.125 1 98.25 227 ALA A C 1
ATOM 1842 O O . ALA A 1 227 ? 17.047 8.82 21.719 1 98.25 227 ALA A O 1
ATOM 1843 N N . TYR A 1 228 ? 15.164 7.688 22.016 1 97.94 228 TYR A N 1
ATOM 1844 C CA . TYR A 1 228 ? 15.625 6.508 21.297 1 97.94 228 TYR A CA 1
ATOM 1845 C C . TYR A 1 228 ? 15.969 6.855 19.859 1 97.94 228 TYR A C 1
ATOM 1847 O O . TYR A 1 228 ? 17.062 6.555 19.375 1 97.94 228 TYR A O 1
ATOM 1855 N N . LEU A 1 229 ? 15.094 7.531 19.188 1 97.94 229 LEU A N 1
ATOM 1856 C CA . LEU A 1 229 ? 15.289 7.941 17.797 1 97.94 229 LEU A CA 1
ATOM 1857 C C . LEU A 1 229 ? 16.469 8.914 17.672 1 97.94 229 LEU A C 1
ATOM 1859 O O . LEU A 1 229 ? 17.266 8.82 16.734 1 97.94 229 LEU A O 1
ATOM 1863 N N . ALA A 1 230 ? 16.578 9.82 18.609 1 97.69 230 ALA A N 1
ATOM 1864 C CA . ALA A 1 230 ? 17.594 10.859 18.594 1 97.69 230 ALA A CA 1
ATOM 1865 C C . ALA A 1 230 ? 18.984 10.266 18.781 1 97.69 230 ALA A C 1
ATOM 1867 O O . ALA A 1 230 ? 20 10.883 18.406 1 97.69 230 ALA A O 1
ATOM 1868 N N . SER A 1 231 ? 19.031 9.117 19.344 1 97.94 231 SER A N 1
ATOM 1869 C CA . SER A 1 231 ? 20.312 8.477 19.609 1 97.94 231 SER A CA 1
ATOM 1870 C C . SER A 1 231 ? 20.906 7.867 18.344 1 97.94 231 SER A C 1
ATOM 1872 O O . SER A 1 231 ? 22.078 7.477 18.312 1 97.94 231 SER A O 1
ATOM 1874 N N . TYR A 1 232 ? 20.188 7.805 17.297 1 96.69 232 TYR A N 1
ATOM 1875 C CA . TYR A 1 232 ? 20.641 7.301 16 1 96.69 232 TYR A CA 1
ATOM 1876 C C . TYR A 1 232 ? 20.922 8.445 15.039 1 96.69 232 TYR A C 1
ATOM 1878 O O . TYR A 1 232 ? 20.25 9.477 15.078 1 96.69 232 TYR A O 1
ATOM 1886 N N . SER A 1 233 ? 21.938 8.273 14.203 1 95.19 233 SER A N 1
ATOM 1887 C CA . SER A 1 233 ? 22.125 9.195 13.094 1 95.19 233 SER A CA 1
ATOM 1888 C C . SER A 1 233 ? 21 9.062 12.07 1 95.19 233 SER A C 1
ATOM 1890 O O . SER A 1 233 ? 20.219 8.117 12.125 1 95.19 233 SER A O 1
ATOM 1892 N N . TYR A 1 234 ? 20.906 10.023 11.227 1 93.69 234 TYR A N 1
ATOM 1893 C CA . TYR A 1 234 ? 19.953 9.938 10.133 1 93.69 234 TYR A CA 1
ATOM 1894 C C . TYR A 1 234 ? 20.094 8.609 9.391 1 93.69 234 TYR A C 1
ATOM 1896 O O . TYR A 1 234 ? 19.109 7.898 9.18 1 93.69 234 TYR A O 1
ATOM 1904 N N . ASP A 1 235 ? 21.297 8.281 9.031 1 92.12 235 ASP A N 1
ATOM 1905 C CA . ASP A 1 235 ? 21.562 7.062 8.273 1 92.12 235 ASP A CA 1
ATOM 1906 C C . ASP A 1 235 ? 21.141 5.82 9.055 1 92.12 235 ASP A C 1
ATOM 1908 O O . ASP A 1 235 ? 20.594 4.879 8.477 1 92.12 235 ASP A O 1
ATOM 1912 N N . ASP A 1 236 ? 21.344 5.875 10.336 1 93.81 236 ASP A N 1
ATOM 1913 C CA . ASP A 1 236 ? 21 4.73 11.172 1 93.81 236 ASP A CA 1
ATOM 1914 C C . ASP A 1 236 ? 19.484 4.598 11.328 1 93.81 236 ASP A C 1
ATOM 1916 O O . ASP A 1 236 ? 18.953 3.486 11.391 1 93.81 236 ASP A O 1
ATOM 1920 N N . ARG A 1 237 ? 18.797 5.723 11.414 1 95.38 237 ARG A N 1
ATOM 1921 C CA . ARG A 1 237 ? 17.344 5.676 11.477 1 95.38 237 ARG A CA 1
ATOM 1922 C C . ARG A 1 237 ? 16.766 5.02 10.234 1 95.38 237 ARG A C 1
ATOM 1924 O O . ARG A 1 237 ? 15.812 4.246 10.32 1 95.38 237 ARG A O 1
ATOM 1931 N N . VAL A 1 238 ? 17.359 5.262 9.102 1 92.69 238 VAL A N 1
ATOM 1932 C CA . VAL A 1 238 ? 16.891 4.727 7.832 1 92.69 238 VAL A CA 1
ATOM 1933 C C . VAL A 1 238 ? 17.281 3.256 7.711 1 92.69 238 VAL A C 1
ATOM 1935 O O . VAL A 1 238 ? 16.438 2.408 7.406 1 92.69 238 VAL A O 1
ATOM 1938 N N . ASN A 1 239 ? 18.531 2.932 8.125 1 90.12 239 ASN A N 1
ATOM 1939 C CA . ASN A 1 239 ? 19.062 1.623 7.77 1 90.12 239 ASN A CA 1
ATOM 1940 C C . ASN A 1 239 ? 18.891 0.618 8.906 1 90.12 239 ASN A C 1
ATOM 1942 O O . ASN A 1 239 ? 18.766 -0.583 8.664 1 90.12 239 ASN A O 1
ATOM 1946 N N . ILE A 1 240 ? 18.938 1.105 10.094 1 90.69 240 ILE A N 1
ATOM 1947 C CA . ILE A 1 240 ? 18.828 0.217 11.25 1 90.69 240 ILE A CA 1
ATOM 1948 C C . ILE A 1 240 ? 17.375 0.169 11.734 1 90.69 240 ILE A C 1
ATOM 1950 O O . ILE A 1 240 ? 16.828 -0.913 11.922 1 90.69 240 ILE A O 1
ATOM 1954 N N . LEU A 1 241 ? 16.734 1.314 11.812 1 92.62 241 LEU A N 1
ATOM 1955 C CA . LEU A 1 241 ? 15.367 1.365 12.312 1 92.62 241 LEU A CA 1
ATOM 1956 C C . LEU A 1 241 ? 14.359 1.205 11.172 1 92.62 241 LEU A C 1
ATOM 1958 O O . LEU A 1 241 ? 13.156 1.146 11.406 1 92.62 241 LEU A O 1
ATOM 1962 N N . ASN A 1 242 ? 14.805 1.21 9.93 1 92.25 242 ASN A N 1
ATOM 1963 C CA . ASN A 1 242 ? 14.023 0.944 8.727 1 92.25 242 ASN A CA 1
ATOM 1964 C C . ASN A 1 242 ? 12.953 2.01 8.5 1 92.25 242 ASN A C 1
ATOM 1966 O O . ASN A 1 242 ? 11.852 1.703 8.055 1 92.25 242 ASN A O 1
ATOM 1970 N N . LEU A 1 243 ? 13.305 3.242 8.914 1 94.25 243 LEU A N 1
ATOM 1971 C CA . LEU A 1 243 ? 12.406 4.352 8.602 1 94.25 243 LEU A CA 1
ATOM 1972 C C . LEU A 1 243 ? 12.547 4.773 7.145 1 94.25 243 LEU A C 1
ATOM 1974 O O . LEU A 1 243 ? 13.633 4.684 6.57 1 94.25 243 LEU A O 1
ATOM 1978 N N . ASN A 1 244 ? 11.445 5.199 6.586 1 92.44 244 ASN A N 1
ATOM 1979 C CA . ASN A 1 244 ? 11.562 5.859 5.289 1 92.44 244 ASN A CA 1
ATOM 1980 C C . ASN A 1 244 ? 12.414 7.121 5.379 1 92.44 244 ASN A C 1
ATOM 1982 O O . ASN A 1 244 ? 12.344 7.855 6.367 1 92.44 244 ASN A O 1
ATOM 1986 N N . PRO A 1 245 ? 13.172 7.426 4.348 1 91.31 245 PRO A N 1
ATOM 1987 C CA . PRO A 1 245 ? 14.023 8.617 4.363 1 91.31 245 PRO A CA 1
ATOM 1988 C C . PRO A 1 245 ? 13.234 9.906 4.609 1 91.31 245 PRO A C 1
ATOM 1990 O O . PRO A 1 245 ? 13.703 10.789 5.324 1 91.31 245 PRO A O 1
ATOM 1993 N N . ASP A 1 246 ? 12.055 9.938 4.074 1 92.56 246 ASP A N 1
ATOM 1994 C CA . ASP A 1 246 ? 11.258 11.156 4.184 1 92.56 246 ASP A CA 1
ATOM 1995 C C . ASP A 1 246 ? 10.656 11.289 5.578 1 92.56 246 ASP A C 1
ATOM 1997 O O . ASP A 1 246 ? 10.055 12.32 5.906 1 92.56 246 ASP A O 1
ATOM 2001 N N . ARG A 1 247 ? 10.805 10.297 6.383 1 94.56 247 ARG A N 1
ATOM 2002 C CA . ARG A 1 247 ? 10.32 10.328 7.762 1 94.56 247 ARG A CA 1
ATOM 2003 C C . ARG A 1 247 ? 11.477 10.492 8.742 1 94.56 247 ARG A C 1
ATOM 2005 O O . ARG A 1 247 ? 11.336 11.156 9.766 1 94.56 247 ARG A O 1
ATOM 2012 N N . ALA A 1 248 ? 12.617 10 8.375 1 95.12 248 ALA A N 1
ATOM 2013 C CA . ALA A 1 248 ? 13.766 9.898 9.266 1 95.12 248 ALA A CA 1
ATOM 2014 C C . ALA A 1 248 ? 14.266 11.281 9.68 1 95.12 248 ALA A C 1
ATOM 2016 O O . ALA A 1 248 ? 14.828 11.445 10.766 1 95.12 248 ALA A O 1
ATOM 2017 N N . ASP A 1 249 ? 14.023 12.242 8.859 1 95.38 249 ASP A N 1
ATOM 2018 C CA . ASP A 1 249 ? 14.562 13.555 9.164 1 95.38 249 ASP A CA 1
ATOM 2019 C C . ASP A 1 249 ? 13.516 14.445 9.828 1 95.38 249 ASP A C 1
ATOM 2021 O O . ASP A 1 249 ? 13.852 15.453 10.445 1 95.38 249 ASP A O 1
ATOM 2025 N N . VAL A 1 250 ? 12.258 14.016 9.797 1 96.44 250 VAL A N 1
ATOM 2026 C CA . VAL A 1 250 ? 11.234 14.961 10.258 1 96.44 250 VAL A CA 1
ATOM 2027 C C . VAL A 1 250 ? 10.555 14.414 11.508 1 96.44 250 VAL A C 1
ATOM 2029 O O . VAL A 1 250 ? 9.82 15.133 12.188 1 96.44 250 VAL A O 1
ATOM 2032 N N . ILE A 1 251 ? 10.773 13.203 11.891 1 97.62 251 ILE A N 1
ATOM 2033 C CA . ILE A 1 251 ? 10.062 12.578 13 1 97.62 251 ILE A CA 1
ATOM 2034 C C . ILE A 1 251 ? 10.453 13.25 14.312 1 97.62 251 ILE A C 1
ATOM 2036 O O . ILE A 1 251 ? 9.625 13.414 15.203 1 97.62 251 ILE A O 1
ATOM 2040 N N . LEU A 1 252 ? 11.711 13.727 14.477 1 96.81 252 LEU A N 1
ATOM 2041 C CA . LEU A 1 252 ? 12.164 14.367 15.703 1 96.81 252 LEU A CA 1
ATOM 2042 C C . LEU A 1 252 ? 11.57 15.766 15.836 1 96.81 252 LEU A C 1
ATOM 2044 O O . LEU A 1 252 ? 10.938 16.078 16.844 1 96.81 252 LEU A O 1
ATOM 2048 N N . PRO A 1 253 ? 11.664 16.562 14.789 1 95.06 253 PRO A N 1
ATOM 2049 C CA . PRO A 1 253 ? 11 17.859 14.898 1 95.06 253 PRO A CA 1
ATOM 2050 C C . PRO A 1 253 ? 9.5 17.734 15.141 1 95.06 253 PRO A C 1
ATOM 2052 O O . PRO A 1 253 ? 8.922 18.531 15.883 1 95.06 253 PRO A O 1
ATOM 2055 N N . ALA A 1 254 ? 8.875 16.812 14.508 1 96.81 254 ALA A N 1
ATOM 2056 C CA . ALA A 1 254 ? 7.445 16.594 14.727 1 96.81 254 ALA A CA 1
ATOM 2057 C C . ALA A 1 254 ? 7.156 16.25 16.188 1 96.81 254 ALA A C 1
ATOM 2059 O O . ALA A 1 254 ? 6.199 16.75 16.766 1 96.81 254 ALA A O 1
ATOM 2060 N N . SER A 1 255 ? 7.98 15.406 16.75 1 97.69 255 SER A N 1
ATOM 2061 C CA . SER A 1 255 ? 7.777 14.992 18.125 1 97.69 255 SER A CA 1
ATOM 2062 C C . SER A 1 255 ? 7.895 16.172 19.078 1 97.69 255 SER A C 1
ATOM 2064 O O . SER A 1 255 ? 7.191 16.234 20.094 1 97.69 255 SER A O 1
ATOM 2066 N N . ASP A 1 256 ? 8.766 17.109 18.781 1 96.62 256 ASP A N 1
ATOM 2067 C CA . ASP A 1 256 ? 8.914 18.312 19.594 1 96.62 256 ASP A CA 1
ATOM 2068 C C . ASP A 1 256 ? 7.602 19.078 19.688 1 96.62 256 ASP A C 1
ATOM 2070 O O . ASP A 1 256 ? 7.27 19.641 20.734 1 96.62 256 ASP A O 1
ATOM 2074 N N . ILE A 1 257 ? 6.926 19.094 18.594 1 96.94 257 ILE A N 1
ATOM 2075 C CA . ILE A 1 257 ? 5.684 19.859 18.531 1 96.94 257 ILE A CA 1
ATOM 2076 C C . ILE A 1 257 ? 4.629 19.203 19.422 1 96.94 257 ILE A C 1
ATOM 2078 O O . ILE A 1 257 ? 3.963 19.875 20.203 1 96.94 257 ILE A O 1
ATOM 2082 N N . TYR A 1 258 ? 4.484 17.859 19.297 1 98.12 258 TYR A N 1
ATOM 2083 C CA . TYR A 1 258 ? 3.533 17.156 20.141 1 98.12 258 TYR A CA 1
ATOM 2084 C C . TYR A 1 258 ? 3.859 17.344 21.609 1 98.12 258 TYR A C 1
ATOM 2086 O O . TYR A 1 258 ? 2.969 17.609 22.422 1 98.12 258 TYR A O 1
ATOM 2094 N N . LEU A 1 259 ? 5.105 17.219 21.953 1 98 259 LEU A N 1
ATOM 2095 C CA . LEU A 1 259 ? 5.543 17.328 23.344 1 98 259 LEU A CA 1
ATOM 2096 C C . LEU A 1 259 ? 5.309 18.734 23.891 1 98 259 LEU A C 1
ATOM 2098 O O . LEU A 1 259 ? 4.867 18.891 25.031 1 98 259 LEU A O 1
ATOM 2102 N N . ALA A 1 260 ? 5.59 19.703 23.078 1 96.62 260 ALA A N 1
ATOM 2103 C CA . ALA A 1 260 ? 5.367 21.078 23.484 1 96.62 260 ALA A CA 1
ATOM 2104 C C . ALA A 1 260 ? 3.883 21.344 23.734 1 96.62 260 ALA A C 1
ATOM 2106 O O . ALA A 1 260 ? 3.521 22.016 24.719 1 96.62 260 ALA A O 1
ATOM 2107 N N . ALA A 1 261 ? 3.062 20.844 22.859 1 97.31 261 ALA A N 1
ATOM 2108 C CA . ALA A 1 261 ? 1.622 21.031 23.016 1 97.31 261 ALA A CA 1
ATOM 2109 C C . ALA A 1 261 ? 1.118 20.344 24.281 1 97.31 261 ALA A C 1
ATOM 2111 O O . ALA A 1 261 ? 0.337 20.938 25.047 1 97.31 261 ALA A O 1
ATOM 2112 N N . MET A 1 262 ? 1.543 19.125 24.516 1 97.31 262 MET A N 1
ATOM 2113 C CA . MET A 1 262 ? 1.135 18.375 25.703 1 97.31 262 MET A CA 1
ATOM 2114 C C . MET A 1 262 ? 1.597 19.094 26.969 1 97.31 262 MET A C 1
ATOM 2116 O O . MET A 1 262 ? 0.839 19.203 27.938 1 97.31 262 MET A O 1
ATOM 2120 N N . ALA A 1 263 ? 2.809 19.578 26.922 1 95.31 263 ALA A N 1
ATOM 2121 C CA . ALA A 1 263 ? 3.354 20.297 28.078 1 95.31 263 ALA A CA 1
ATOM 2122 C C . ALA A 1 263 ? 2.543 21.547 28.375 1 95.31 263 ALA A C 1
ATOM 2124 O O . ALA A 1 263 ? 2.207 21.828 29.531 1 95.31 263 ALA A O 1
ATOM 2125 N N . ALA A 1 264 ? 2.268 22.297 27.328 1 95.38 264 ALA A N 1
ATOM 2126 C CA . ALA A 1 264 ? 1.494 23.531 27.484 1 95.38 264 ALA A CA 1
ATOM 2127 C C . ALA A 1 264 ? 0.107 23.234 28.047 1 95.38 264 ALA A C 1
ATOM 2129 O O . ALA A 1 264 ? -0.444 24.047 28.797 1 95.38 264 ALA A O 1
ATOM 2130 N N . ALA A 1 265 ? -0.439 22.094 27.703 1 95.69 265 ALA A N 1
ATOM 2131 C CA . ALA A 1 265 ? -1.788 21.719 28.125 1 95.69 265 ALA A CA 1
ATOM 2132 C C . ALA A 1 265 ? -1.772 21.047 29.5 1 95.69 265 ALA A C 1
ATOM 2134 O O . ALA A 1 265 ? -2.818 20.891 30.125 1 95.69 265 ALA A O 1
ATOM 2135 N N . GLY A 1 266 ? -0.575 20.609 29.938 1 94.06 266 GLY A N 1
ATOM 2136 C CA . GLY A 1 266 ? -0.48 19.828 31.156 1 94.06 266 GLY A CA 1
ATOM 2137 C C . GLY A 1 266 ? -1.028 18.422 31 1 94.06 266 GLY A C 1
ATOM 2138 O O . GLY A 1 266 ? -1.555 17.844 31.953 1 94.06 266 GLY A O 1
ATOM 2139 N N . SER A 1 267 ? -1.034 17.922 29.781 1 95.5 267 SER A N 1
ATOM 2140 C CA . SER A 1 267 ? -1.555 16.594 29.5 1 95.5 267 SER A CA 1
ATOM 2141 C C . SER A 1 267 ? -0.462 15.531 29.625 1 95.5 267 SER A C 1
ATOM 2143 O O . SER A 1 267 ? 0.675 15.758 29.203 1 95.5 267 SER A O 1
ATOM 2145 N N . THR A 1 268 ? -0.832 14.359 30.141 1 95.31 268 THR A N 1
ATOM 2146 C CA . THR A 1 268 ? 0.139 13.281 30.312 1 95.31 268 THR A CA 1
ATOM 2147 C C . THR A 1 268 ? -0.203 12.102 29.391 1 95.31 268 THR A C 1
ATOM 2149 O O . THR A 1 268 ? 0.509 11.102 29.375 1 95.31 268 THR A O 1
ATOM 2152 N N . ARG A 1 269 ? -1.265 12.289 28.672 1 94.75 269 ARG A N 1
ATOM 2153 C CA . ARG A 1 269 ? -1.714 11.195 27.812 1 94.75 269 ARG A CA 1
ATOM 2154 C C . ARG A 1 269 ? -2.213 11.719 26.484 1 94.75 269 ARG A C 1
ATOM 2156 O O . ARG A 1 269 ? -2.746 12.828 26.391 1 94.75 269 ARG A O 1
ATOM 2163 N N . MET A 1 270 ? -2.025 10.914 25.469 1 97.12 270 MET A N 1
ATOM 2164 C CA . MET A 1 270 ? -2.457 11.266 24.109 1 97.12 270 MET A CA 1
ATOM 2165 C C . MET A 1 270 ? -3.105 10.062 23.422 1 97.12 270 MET A C 1
ATOM 2167 O O . MET A 1 270 ? -2.553 8.961 23.438 1 97.12 270 MET A O 1
ATOM 2171 N N . ILE A 1 271 ? -4.273 10.312 22.953 1 96.69 271 ILE A N 1
ATOM 2172 C CA . ILE A 1 271 ? -4.895 9.344 22.062 1 96.69 271 ILE A CA 1
ATOM 2173 C C . ILE A 1 271 ? -4.332 9.516 20.656 1 96.69 271 ILE A C 1
ATOM 2175 O O . ILE A 1 271 ? -4.176 10.641 20.172 1 96.69 271 ILE A O 1
ATOM 2179 N N . VAL A 1 272 ? -3.938 8.469 19.984 1 96.56 272 VAL A N 1
ATOM 2180 C CA . VAL A 1 272 ? -3.395 8.508 18.625 1 96.56 272 VAL A CA 1
ATOM 2181 C C . VAL A 1 272 ? -4.285 7.699 17.688 1 96.56 272 VAL A C 1
ATOM 2183 O O . VAL A 1 272 ? -3.953 6.562 17.328 1 96.56 272 VAL A O 1
ATOM 2186 N N . PRO A 1 273 ? -5.32 8.398 17.297 1 93.62 273 PRO A N 1
ATOM 2187 C CA . PRO A 1 273 ? -6.176 7.691 16.328 1 93.62 273 PRO A CA 1
ATOM 2188 C C . PRO A 1 273 ? -5.516 7.52 14.969 1 93.62 273 PRO A C 1
ATOM 2190 O O . PRO A 1 273 ? -4.684 8.344 14.57 1 93.62 273 PRO A O 1
ATOM 2193 N N . ASP A 1 274 ? -5.641 6.41 14.297 1 90.31 274 ASP A N 1
ATOM 2194 C CA . ASP A 1 274 ? -5.113 6.195 12.953 1 90.31 274 ASP A CA 1
ATOM 2195 C C . ASP A 1 274 ? -6.039 6.789 11.898 1 90.31 274 ASP A C 1
ATOM 2197 O O . ASP A 1 274 ? -6.586 6.059 11.062 1 90.31 274 ASP A O 1
ATOM 2201 N N . VAL A 1 275 ? -6.188 8.188 12.016 1 92.31 275 VAL A N 1
ATOM 2202 C CA . VAL A 1 275 ? -7.051 8.906 11.078 1 92.31 275 VAL A CA 1
ATOM 2203 C C . VAL A 1 275 ? -6.336 10.156 10.57 1 92.31 275 VAL A C 1
ATOM 2205 O O . VAL A 1 275 ? -5.406 10.648 11.219 1 92.31 275 VAL A O 1
ATOM 2208 N N . GLY A 1 276 ? -6.684 10.609 9.398 1 93.19 276 GLY A N 1
ATOM 2209 C CA . GLY A 1 276 ? -6.145 11.82 8.789 1 93.19 276 GLY A CA 1
ATOM 2210 C C . GLY A 1 276 ? -7.113 12.484 7.828 1 93.19 276 GLY A C 1
ATOM 2211 O O . GLY A 1 276 ? -8.32 12.25 7.891 1 93.19 276 GLY A O 1
ATOM 2212 N N . LEU A 1 277 ? -6.578 13.375 7.117 1 94.94 277 LEU A N 1
ATOM 2213 C CA . LEU A 1 277 ? -7.387 14.156 6.184 1 94.94 277 LEU A CA 1
ATOM 2214 C C . LEU A 1 277 ? -8.133 13.242 5.219 1 94.94 277 LEU A C 1
ATOM 2216 O O . LEU A 1 277 ? -9.312 13.469 4.926 1 94.94 277 LEU A O 1
ATOM 2220 N N . LYS A 1 278 ? -7.449 12.195 4.73 1 95.19 278 LYS A N 1
ATOM 2221 C CA . LYS A 1 278 ? -8.078 11.289 3.775 1 95.19 278 LYS A CA 1
ATOM 2222 C C . LYS A 1 278 ? -9.32 10.633 4.371 1 95.19 278 LYS A C 1
ATOM 2224 O O . LYS A 1 278 ? -10.297 10.391 3.668 1 95.19 278 LYS A O 1
ATOM 2229 N N . ASP A 1 279 ? -9.336 10.352 5.629 1 94.5 279 ASP A N 1
ATOM 2230 C CA . ASP A 1 279 ? -10.484 9.727 6.281 1 94.5 279 ASP A CA 1
ATOM 2231 C C . ASP A 1 279 ? -11.664 10.695 6.355 1 94.5 279 ASP A C 1
ATOM 2233 O O . ASP A 1 279 ? -12.812 10.289 6.152 1 94.5 279 ASP A O 1
ATOM 2237 N N . GLY A 1 280 ? -11.375 11.93 6.719 1 95.19 280 GLY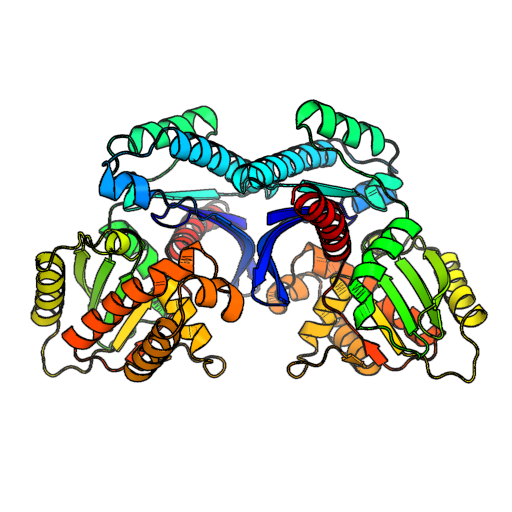 A N 1
ATOM 2238 C CA . GLY A 1 280 ? -12.414 12.945 6.688 1 95.19 280 GLY A CA 1
ATOM 2239 C C . GLY A 1 280 ? -13.031 13.117 5.312 1 95.19 280 GLY A C 1
ATOM 2240 O O . GLY A 1 280 ? -14.258 13.195 5.18 1 95.19 280 GLY A O 1
ATOM 2241 N N . VAL A 1 281 ? -12.18 13.109 4.32 1 96.88 281 VAL A N 1
ATOM 2242 C CA . VAL A 1 281 ? -12.617 13.234 2.932 1 96.88 281 VAL A CA 1
ATOM 2243 C C . VAL A 1 281 ? -13.516 12.055 2.564 1 96.88 281 VAL A C 1
ATOM 2245 O O . VAL A 1 281 ? -14.555 12.234 1.924 1 96.88 281 VAL A O 1
ATOM 2248 N N . MET A 1 282 ? -13.148 10.844 2.977 1 96 282 MET A N 1
ATOM 2249 C CA . MET A 1 282 ? -13.938 9.648 2.695 1 96 282 MET A CA 1
ATOM 2250 C C . MET A 1 282 ? -15.336 9.766 3.277 1 96 282 MET A C 1
ATOM 2252 O O . MET A 1 282 ? -16.312 9.383 2.633 1 96 282 MET A O 1
ATOM 2256 N N . ASN A 1 283 ? -15.414 10.305 4.457 1 94.31 283 ASN A N 1
ATOM 2257 C CA . ASN A 1 283 ? -16.719 10.477 5.102 1 94.31 283 ASN A CA 1
ATOM 2258 C C . ASN A 1 283 ? -17.578 11.492 4.355 1 94.31 283 ASN A C 1
ATOM 2260 O O . ASN A 1 283 ? -18.781 11.273 4.18 1 94.31 283 ASN A O 1
ATOM 2264 N N . VAL A 1 284 ? -16.984 12.555 3.943 1 95.5 284 VAL A N 1
ATOM 2265 C CA . VAL A 1 284 ? -17.688 13.578 3.191 1 95.5 284 VAL A CA 1
ATOM 2266 C C . VAL A 1 284 ? -18.234 12.984 1.892 1 95.5 284 VAL A C 1
ATOM 2268 O O . VAL A 1 284 ? -19.406 13.172 1.553 1 95.5 284 VAL A O 1
ATOM 2271 N N . LEU A 1 285 ? -17.375 12.273 1.195 1 97 285 LEU A N 1
ATOM 2272 C CA . LEU A 1 285 ? -17.75 11.656 -0.07 1 97 285 LEU A CA 1
ATOM 2273 C C . LEU A 1 285 ? -18.891 10.656 0.137 1 97 285 LEU A C 1
ATOM 2275 O O . LEU A 1 285 ? -19.828 10.594 -0.667 1 97 285 LEU A O 1
ATOM 2279 N N . TYR A 1 286 ? -18.797 9.844 1.209 1 96.12 286 TYR A N 1
ATOM 2280 C CA . TYR A 1 286 ? -19.828 8.852 1.501 1 96.12 286 TYR A CA 1
ATOM 2281 C C . TYR A 1 286 ? -21.172 9.516 1.727 1 96.12 286 TYR A C 1
ATOM 2283 O O . TYR A 1 286 ? -22.172 9.109 1.134 1 96.12 286 TYR A O 1
ATOM 2291 N N . GLU A 1 287 ? -21.172 10.57 2.531 1 94.44 287 GLU A N 1
ATOM 2292 C CA . GLU A 1 287 ? -22.422 11.266 2.844 1 94.44 287 GLU A CA 1
ATOM 2293 C C . GLU A 1 287 ? -23.016 11.914 1.599 1 94.44 287 GLU A C 1
ATOM 2295 O O . GLU A 1 287 ? -24.234 11.906 1.412 1 94.44 287 GLU A O 1
ATOM 2300 N N . LYS A 1 288 ? -22.156 12.453 0.829 1 94.88 288 LYS A N 1
ATOM 2301 C CA . LYS A 1 288 ? -22.594 13.094 -0.411 1 94.88 288 LYS A CA 1
ATOM 2302 C C . LYS A 1 288 ? -23.266 12.086 -1.342 1 94.88 288 LYS A C 1
ATOM 2304 O O . LYS A 1 288 ? -24.25 12.406 -2.004 1 94.88 288 LYS A O 1
ATOM 2309 N N . ASN A 1 289 ? -22.781 10.867 -1.408 1 94 289 ASN A N 1
ATOM 2310 C CA . ASN A 1 289 ? -23.25 9.883 -2.377 1 94 289 ASN A CA 1
ATOM 2311 C C . ASN A 1 289 ? -24.312 8.969 -1.779 1 94 289 ASN A C 1
ATOM 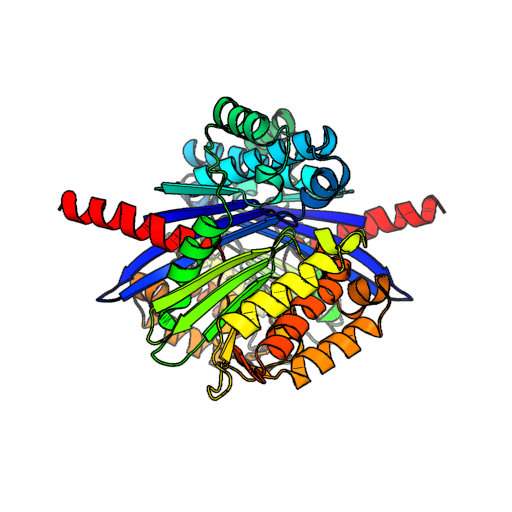2313 O O . ASN A 1 289 ? -25.016 8.258 -2.508 1 94 289 ASN A O 1
ATOM 2317 N N . LYS A 1 290 ? -24.312 8.836 -0.493 1 85.25 290 LYS A N 1
ATOM 2318 C CA . LYS A 1 290 ? -25.406 8.125 0.164 1 85.25 290 LYS A CA 1
ATOM 2319 C C . LYS A 1 290 ? -26.75 8.773 -0.163 1 85.25 290 LYS A C 1
ATOM 2321 O O . LYS A 1 290 ? -27.734 8.07 -0.421 1 85.25 290 LYS A O 1
ATOM 2326 N N . LYS A 1 291 ? -26.812 10.016 -0.018 1 71.31 291 LYS A N 1
ATOM 2327 C CA . LYS A 1 291 ? -28.016 10.805 -0.279 1 71.31 291 LYS A CA 1
ATOM 2328 C C . LYS A 1 291 ? -28.484 10.633 -1.721 1 71.31 291 LYS A C 1
ATOM 2330 O O . LYS A 1 291 ? -29.688 10.594 -1.986 1 71.31 291 LYS A O 1
ATOM 2335 N N . LYS A 1 292 ? -27.438 10.367 -2.477 1 61.78 292 LYS A N 1
ATOM 2336 C CA . LYS A 1 292 ? -27.828 10.164 -3.869 1 61.78 292 LYS A CA 1
ATOM 2337 C C . LYS A 1 292 ? -28.484 8.797 -4.066 1 61.78 292 LYS A C 1
ATOM 2339 O O . LYS A 1 292 ? -29.375 8.648 -4.898 1 61.78 292 LYS A O 1
ATOM 2344 N N . LEU A 1 293 ? -28.031 7.809 -3.396 1 56.94 293 LEU A N 1
ATOM 2345 C CA . LEU A 1 293 ? -28.594 6.469 -3.496 1 56.94 293 LEU A CA 1
ATOM 2346 C C . LEU A 1 293 ? -30.016 6.434 -2.932 1 56.94 293 LEU A C 1
ATOM 2348 O O . LEU A 1 293 ? -30.875 5.719 -3.451 1 56.94 293 LEU A O 1
ATOM 2352 N N . VAL A 1 294 ? -30.234 7.215 -1.845 1 49.72 294 VAL A N 1
ATOM 2353 C CA . VAL A 1 294 ? -31.562 7.266 -1.243 1 49.72 294 VAL A CA 1
ATOM 2354 C C . VAL A 1 294 ? -32.5 8.109 -2.113 1 49.72 294 VAL A C 1
ATOM 2356 O O . VAL A 1 294 ? -33.688 7.852 -2.174 1 49.72 294 VAL A O 1
ATOM 2359 N N . LYS A 1 295 ? -31.953 9.219 -2.736 1 46.28 295 LYS A N 1
ATOM 2360 C CA . LYS A 1 295 ? -32.875 9.992 -3.578 1 46.28 295 LYS A CA 1
ATOM 2361 C C . LYS A 1 295 ? -33.312 9.172 -4.785 1 46.28 295 LYS A C 1
ATOM 2363 O O . LYS A 1 295 ? -34.344 9.477 -5.395 1 46.28 295 LYS A O 1
ATOM 2368 N N . ILE A 1 296 ? -32.5 8.25 -5.238 1 35.66 296 ILE A N 1
ATOM 2369 C CA . ILE A 1 296 ? -32.906 7.441 -6.391 1 35.66 296 ILE A CA 1
ATOM 2370 C C . ILE A 1 296 ? -33.844 6.328 -5.949 1 35.66 296 ILE A C 1
ATOM 2372 O O . ILE A 1 296 ? -34.594 5.781 -6.762 1 35.66 296 ILE A O 1
ATOM 2376 N N . ILE A 1 297 ? -33.719 6.02 -4.746 1 31.05 297 ILE A N 1
ATOM 2377 C CA . ILE A 1 297 ? -34.75 5.082 -4.332 1 31.05 297 ILE A CA 1
ATOM 2378 C C . ILE A 1 297 ? -36 5.848 -3.963 1 31.05 297 ILE A C 1
ATOM 2380 O O . ILE A 1 297 ? -35.969 6.758 -3.131 1 31.05 297 ILE A O 1
ATOM 2384 N N . MET B 1 1 ? 20.312 2.398 -4.188 1 93.25 1 MET B N 1
ATOM 2385 C CA . MET B 1 1 ? 19.828 1.881 -5.465 1 93.25 1 MET B CA 1
ATOM 2386 C C . MET B 1 1 ? 18.328 1.592 -5.395 1 93.25 1 MET B C 1
ATOM 2388 O O . MET B 1 1 ? 17.844 0.978 -4.438 1 93.25 1 MET B O 1
ATOM 2392 N N . LYS B 1 2 ? 17.547 2.119 -6.328 1 96.69 2 LYS B N 1
ATOM 2393 C CA . LYS B 1 2 ? 16.109 1.874 -6.371 1 96.69 2 LYS B CA 1
ATOM 2394 C C . LYS B 1 2 ? 15.75 0.911 -7.5 1 96.69 2 LYS B C 1
ATOM 2396 O O . LYS B 1 2 ? 16.125 1.126 -8.648 1 96.69 2 LYS B O 1
ATOM 2401 N N . LEU B 1 3 ? 15.062 -0.157 -7.137 1 98.38 3 LEU B N 1
ATOM 2402 C CA . LEU B 1 3 ? 14.672 -1.21 -8.07 1 98.38 3 LEU B CA 1
ATOM 2403 C C . LEU B 1 3 ? 13.156 -1.371 -8.109 1 98.38 3 LEU B C 1
ATOM 2405 O O . LEU B 1 3 ? 12.477 -1.124 -7.113 1 98.38 3 LEU B O 1
ATOM 2409 N N . ALA B 1 4 ? 12.617 -1.75 -9.266 1 98.75 4 ALA B N 1
ATOM 2410 C CA . ALA B 1 4 ? 11.18 -1.978 -9.398 1 98.75 4 ALA B CA 1
ATOM 2411 C C . ALA B 1 4 ? 10.898 -3.342 -10.023 1 98.75 4 ALA B C 1
ATOM 2413 O O . ALA B 1 4 ? 11.547 -3.732 -10.992 1 98.75 4 ALA B O 1
ATOM 2414 N N . ALA B 1 5 ? 10.031 -4.086 -9.398 1 98.56 5 ALA B N 1
ATOM 2415 C CA . ALA B 1 5 ? 9.531 -5.352 -9.922 1 98.56 5 ALA B CA 1
ATOM 2416 C C . ALA B 1 5 ? 8.039 -5.266 -10.227 1 98.56 5 ALA B C 1
ATOM 2418 O O . ALA B 1 5 ? 7.25 -4.82 -9.391 1 98.56 5 ALA B O 1
ATOM 2419 N N . VAL B 1 6 ? 7.656 -5.605 -11.445 1 98.62 6 VAL B N 1
ATOM 2420 C CA . VAL B 1 6 ? 6.25 -5.727 -11.812 1 98.62 6 VAL B CA 1
ATOM 2421 C C . VAL B 1 6 ? 5.914 -7.188 -12.102 1 98.62 6 VAL B C 1
ATOM 2423 O O . VAL B 1 6 ? 6.559 -7.824 -12.938 1 98.62 6 VAL B O 1
ATOM 2426 N N . ASP B 1 7 ? 4.977 -7.703 -11.383 1 97.56 7 ASP B N 1
ATOM 2427 C CA . ASP B 1 7 ? 4.48 -9.07 -11.523 1 97.56 7 ASP B CA 1
ATOM 2428 C C . ASP B 1 7 ? 3.078 -9.086 -12.117 1 97.56 7 ASP B C 1
ATOM 2430 O O . ASP B 1 7 ? 2.104 -8.75 -11.445 1 97.56 7 ASP B O 1
ATOM 2434 N N . ILE B 1 8 ? 3.02 -9.477 -13.391 1 98.38 8 ILE B N 1
ATOM 2435 C CA . ILE B 1 8 ? 1.743 -9.555 -14.094 1 98.38 8 ILE B CA 1
ATOM 2436 C C . ILE B 1 8 ? 1.182 -10.977 -13.984 1 98.38 8 ILE B C 1
ATOM 2438 O O . ILE B 1 8 ? 1.551 -11.852 -14.773 1 98.38 8 ILE B O 1
ATOM 2442 N N . GLY B 1 9 ? 0.259 -11.141 -13.023 1 96.88 9 GLY B N 1
ATOM 2443 C CA . GLY B 1 9 ? -0.363 -12.438 -12.805 1 96.88 9 GLY B CA 1
ATOM 2444 C C . GLY B 1 9 ? -1.749 -12.539 -13.406 1 96.88 9 GLY B C 1
ATOM 2445 O O . GLY B 1 9 ? -2.275 -11.562 -13.945 1 96.88 9 GLY B O 1
ATOM 2446 N N . SER B 1 10 ? -2.324 -13.773 -13.281 1 96.5 10 SER B N 1
ATOM 2447 C CA . SER B 1 10 ? -3.648 -14.055 -13.828 1 96.5 10 SER B CA 1
ATOM 2448 C C . SER B 1 10 ? -4.738 -13.375 -13.008 1 96.5 10 SER B C 1
ATOM 2450 O O . SER B 1 10 ? -5.777 -12.984 -13.547 1 96.5 10 SER B O 1
ATOM 2452 N N . ASN B 1 11 ? -4.504 -13.234 -11.727 1 96.06 11 ASN B N 1
ATOM 2453 C CA . ASN B 1 11 ? -5.504 -12.648 -10.844 1 96.06 11 ASN B CA 1
ATOM 2454 C C . ASN B 1 11 ? -5.273 -11.156 -10.641 1 96.06 11 ASN B C 1
ATOM 2456 O O . ASN B 1 11 ? -6.223 -10.375 -10.641 1 96.06 11 ASN B O 1
ATOM 2460 N N . ALA B 1 12 ? -4.02 -10.812 -10.422 1 97.44 12 ALA B N 1
ATOM 2461 C CA . ALA B 1 12 ? -3.691 -9.422 -10.125 1 97.44 12 ALA B CA 1
ATOM 2462 C C . ALA B 1 12 ? -2.309 -9.062 -10.656 1 97.44 12 ALA B C 1
ATOM 2464 O O . ALA B 1 12 ? -1.512 -9.938 -10.984 1 97.44 12 ALA B O 1
ATOM 2465 N N . ILE B 1 13 ? -2.109 -7.82 -10.859 1 98.38 13 ILE B N 1
ATOM 2466 C CA . ILE B 1 13 ? -0.832 -7.254 -11.281 1 98.38 13 ILE B CA 1
ATOM 2467 C C . ILE B 1 13 ? -0.256 -6.387 -10.164 1 98.38 13 ILE B C 1
ATOM 2469 O O . ILE B 1 13 ? -0.962 -5.555 -9.594 1 98.38 13 ILE B O 1
ATOM 2473 N N . ARG B 1 14 ? 1.011 -6.594 -9.859 1 98 14 ARG B N 1
ATOM 2474 C CA . ARG B 1 14 ? 1.628 -5.922 -8.719 1 98 14 ARG B CA 1
ATOM 2475 C C . ARG B 1 14 ? 2.855 -5.129 -9.148 1 98 14 ARG B C 1
ATOM 2477 O O . ARG B 1 14 ? 3.607 -5.562 -10.031 1 98 14 ARG B O 1
ATOM 2484 N N . LEU B 1 15 ? 3.082 -3.984 -8.547 1 98.69 15 LEU B N 1
ATOM 2485 C CA . LEU B 1 15 ? 4.301 -3.184 -8.633 1 98.69 15 LEU B CA 1
ATOM 2486 C C . LEU B 1 15 ? 4.926 -3 -7.254 1 98.69 15 LEU B C 1
ATOM 2488 O O . LEU B 1 15 ? 4.238 -2.637 -6.297 1 98.69 15 LEU B O 1
ATOM 2492 N N . GLN B 1 16 ? 6.148 -3.357 -7.152 1 98.31 16 GLN B N 1
ATOM 2493 C CA . GLN B 1 16 ? 6.898 -3.059 -5.938 1 98.31 16 GLN B CA 1
ATOM 2494 C C . GLN B 1 16 ? 8.156 -2.248 -6.25 1 98.31 16 GLN B C 1
ATOM 2496 O O . GLN B 1 16 ? 8.922 -2.605 -7.148 1 98.31 16 GLN B O 1
ATOM 2501 N N . ILE B 1 17 ? 8.305 -1.109 -5.633 1 98.19 17 ILE B N 1
ATOM 2502 C CA . ILE B 1 17 ? 9.523 -0.308 -5.695 1 98.19 17 ILE B CA 1
ATOM 2503 C C . ILE B 1 17 ? 10.312 -0.458 -4.395 1 98.19 17 ILE B C 1
ATOM 2505 O O . ILE B 1 17 ? 9.75 -0.312 -3.305 1 98.19 17 ILE B O 1
ATOM 2509 N N . THR B 1 18 ? 11.602 -0.761 -4.512 1 97 18 THR B N 1
ATOM 2510 C CA . THR B 1 18 ? 12.445 -1.092 -3.373 1 97 18 THR B CA 1
ATOM 2511 C C . THR B 1 18 ? 13.719 -0.252 -3.385 1 97 18 THR B C 1
ATOM 2513 O O . THR B 1 18 ? 14.32 -0.034 -4.441 1 97 18 THR B O 1
ATOM 2516 N N . ASN B 1 19 ? 14.023 0.302 -2.242 1 95.12 19 ASN B N 1
ATOM 2517 C CA . ASN B 1 19 ? 15.32 0.946 -2.041 1 95.12 19 ASN B CA 1
ATOM 2518 C C . ASN B 1 19 ? 16.328 -0.009 -1.41 1 95.12 19 ASN B C 1
ATOM 2520 O O . ASN B 1 19 ? 16.094 -0.524 -0.314 1 95.12 19 ASN B O 1
ATOM 2524 N N . VAL B 1 20 ? 17.375 -0.318 -2.102 1 93.88 20 VAL B N 1
ATOM 2525 C CA . VAL B 1 20 ? 18.422 -1.198 -1.599 1 93.88 20 VAL B CA 1
ATOM 2526 C C . VAL B 1 20 ? 19.578 -0.365 -1.046 1 93.88 20 VAL B C 1
ATOM 2528 O O . VAL B 1 20 ? 20.172 0.441 -1.767 1 93.88 20 VAL B O 1
ATOM 2531 N N . THR B 1 21 ? 19.828 -0.55 0.228 1 90.31 21 THR B N 1
ATOM 2532 C CA . THR B 1 21 ? 20.906 0.185 0.866 1 90.31 21 THR B CA 1
ATOM 2533 C C . THR B 1 21 ? 21.922 -0.775 1.482 1 90.31 21 THR B C 1
ATOM 2535 O O . THR B 1 21 ? 21.594 -1.924 1.785 1 90.31 21 THR B O 1
ATOM 2538 N N . HIS B 1 22 ? 23.109 -0.302 1.517 1 88.25 22 HIS B N 1
ATOM 2539 C CA . HIS B 1 22 ? 24.188 -1.027 2.172 1 88.25 22 HIS B CA 1
ATOM 2540 C C . HIS B 1 22 ? 24.594 -0.35 3.477 1 88.25 22 HIS B C 1
ATOM 2542 O O . HIS B 1 22 ? 24.828 0.862 3.508 1 88.25 22 HIS B O 1
ATOM 2548 N N . HIS B 1 23 ? 24.422 -1.049 4.582 1 84.69 23 HIS B N 1
ATOM 2549 C CA . HIS B 1 23 ? 24.859 -0.533 5.879 1 84.69 23 HIS B CA 1
ATOM 2550 C C . HIS B 1 23 ? 25.75 -1.537 6.605 1 84.69 23 HIS B C 1
ATOM 2552 O O . HIS B 1 23 ? 25.281 -2.604 7.016 1 84.69 23 HIS B O 1
ATOM 2558 N N . LEU B 1 24 ? 26.984 -1.1 6.789 1 82.69 24 LEU B N 1
ATOM 2559 C CA . LEU B 1 24 ? 27.984 -2.006 7.328 1 82.69 24 LEU B CA 1
ATOM 2560 C C . LEU B 1 24 ? 28.094 -3.264 6.473 1 82.69 24 LEU B C 1
ATOM 2562 O O . LEU B 1 24 ? 28.391 -3.18 5.273 1 82.69 24 LEU B O 1
ATOM 2566 N N . GLU B 1 25 ? 27.828 -4.43 6.898 1 82.56 25 GLU B N 1
ATOM 2567 C CA . GLU B 1 25 ? 27.969 -5.66 6.133 1 82.56 25 GLU B CA 1
ATOM 2568 C C . GLU B 1 25 ? 26.609 -6.246 5.754 1 82.56 25 GLU B C 1
ATOM 2570 O O . GLU B 1 25 ? 26.531 -7.383 5.285 1 82.56 25 GLU B O 1
ATOM 2575 N N . THR B 1 26 ? 25.719 -5.305 5.797 1 86.69 26 THR B N 1
ATOM 2576 C CA . THR B 1 26 ? 24.391 -5.844 5.551 1 86.69 26 THR B CA 1
ATOM 2577 C C . THR B 1 26 ? 23.703 -5.09 4.41 1 86.69 26 THR B C 1
ATOM 2579 O O . THR B 1 26 ? 23.891 -3.881 4.262 1 86.69 26 THR B O 1
ATOM 2582 N N . VAL B 1 27 ? 23.047 -5.902 3.539 1 89.06 27 VAL B N 1
ATOM 2583 C CA . VAL B 1 27 ? 22.219 -5.328 2.48 1 89.06 27 VAL B CA 1
ATOM 2584 C C . VAL B 1 27 ? 20.766 -5.273 2.93 1 89.06 27 VAL B C 1
ATOM 2586 O O . VAL B 1 27 ? 20.219 -6.254 3.453 1 89.06 27 VAL B O 1
ATOM 2589 N N . ASN B 1 28 ? 20.188 -4.086 2.789 1 89.88 28 ASN B N 1
ATOM 2590 C CA . ASN B 1 28 ? 18.797 -3.9 3.211 1 89.88 28 ASN B CA 1
ATOM 2591 C C . ASN B 1 28 ? 17.891 -3.586 2.027 1 89.88 28 ASN B C 1
ATOM 2593 O O . ASN B 1 28 ? 18.172 -2.682 1.24 1 89.88 28 ASN B O 1
ATOM 2597 N N . PHE B 1 29 ? 16.844 -4.422 1.858 1 92.25 29 PHE B N 1
ATOM 2598 C CA . PHE B 1 29 ? 15.805 -4.172 0.865 1 92.25 29 PHE B CA 1
ATOM 2599 C C . PHE B 1 29 ? 14.602 -3.496 1.502 1 92.25 29 PHE B C 1
ATOM 2601 O O . PHE B 1 29 ? 13.781 -4.152 2.145 1 92.25 29 PHE B O 1
ATOM 2608 N N . LYS B 1 30 ? 14.445 -2.244 1.305 1 93.12 30 LYS B N 1
ATOM 2609 C CA . LYS B 1 30 ? 13.328 -1.515 1.898 1 93.12 30 LYS B CA 1
ATOM 2610 C C . LYS B 1 30 ? 12.227 -1.26 0.871 1 93.12 30 LYS B C 1
ATOM 2612 O O . LYS B 1 30 ? 12.469 -0.619 -0.155 1 93.12 30 LYS B O 1
ATOM 2617 N N . LYS B 1 31 ? 11.109 -1.76 1.106 1 94.5 31 LYS B N 1
ATOM 2618 C CA . LYS B 1 31 ? 9.953 -1.522 0.253 1 94.5 31 LYS B CA 1
ATOM 2619 C C . LYS B 1 31 ? 9.492 -0.071 0.344 1 94.5 31 LYS B C 1
ATOM 2621 O O . LYS B 1 31 ? 9.117 0.401 1.421 1 94.5 31 LYS B O 1
ATOM 2626 N N . MET B 1 32 ? 9.477 0.695 -0.777 1 95.06 32 MET B N 1
ATOM 2627 C CA . MET B 1 32 ? 9.086 2.102 -0.819 1 95.06 32 MET B CA 1
ATOM 2628 C C . MET B 1 32 ? 7.621 2.248 -1.232 1 95.06 32 MET B C 1
ATOM 2630 O O . MET B 1 32 ? 6.926 3.146 -0.757 1 95.06 32 MET B O 1
ATOM 2634 N N . GLU B 1 33 ? 7.211 1.444 -2.127 1 96.5 33 GLU B N 1
ATOM 2635 C CA . GLU B 1 33 ? 5.855 1.499 -2.67 1 96.5 33 GLU B CA 1
ATOM 2636 C C . GLU B 1 33 ? 5.391 0.119 -3.125 1 96.5 33 GLU B C 1
ATOM 2638 O O . GLU B 1 33 ? 6.195 -0.7 -3.57 1 96.5 33 GLU B O 1
ATOM 2643 N N . TYR B 1 34 ? 4.18 -0.158 -2.93 1 97.31 34 TYR B N 1
ATOM 2644 C CA . TYR B 1 34 ? 3.539 -1.393 -3.367 1 97.31 34 TYR B CA 1
ATOM 2645 C C . TYR B 1 34 ? 2.119 -1.128 -3.857 1 97.31 34 TYR B C 1
ATOM 2647 O O . TYR B 1 34 ? 1.298 -0.569 -3.127 1 97.31 34 TYR B O 1
ATOM 2655 N N . VAL B 1 35 ? 1.85 -1.474 -5.133 1 98 35 VAL B N 1
ATOM 2656 C CA . VAL B 1 35 ? 0.524 -1.31 -5.723 1 98 35 VAL B CA 1
ATOM 2657 C C . VAL B 1 35 ? 0.044 -2.643 -6.293 1 98 35 VAL B C 1
ATOM 2659 O O . VAL B 1 35 ? 0.772 -3.309 -7.031 1 98 35 VAL B O 1
ATOM 2662 N N . ARG B 1 36 ? -1.092 -3.049 -5.91 1 97.06 36 ARG B N 1
ATOM 2663 C CA . ARG B 1 36 ? -1.706 -4.273 -6.41 1 97.06 36 ARG B CA 1
ATOM 2664 C C . ARG B 1 36 ? -3.061 -3.986 -7.051 1 97.06 36 ARG B C 1
ATOM 2666 O O . ARG B 1 36 ? -3.934 -3.383 -6.422 1 97.06 36 ARG B O 1
ATOM 2673 N N . PHE B 1 37 ? -3.268 -4.375 -8.266 1 98.19 37 PHE B N 1
ATOM 2674 C CA . PHE B 1 37 ? -4.531 -4.152 -8.969 1 98.19 37 PHE B CA 1
ATOM 2675 C C . PHE B 1 37 ? -5.105 -5.469 -9.477 1 98.19 37 PHE B C 1
ATOM 2677 O O . PHE B 1 37 ? -4.438 -6.199 -10.211 1 98.19 37 PHE B O 1
ATOM 2684 N N . PRO B 1 38 ? -6.32 -5.797 -9.102 1 97 38 PRO B N 1
ATOM 2685 C CA . PRO B 1 38 ? -6.953 -7.062 -9.492 1 97 38 PRO B CA 1
ATOM 2686 C C . PRO B 1 38 ? -7.555 -7.008 -10.898 1 97 38 PRO B C 1
ATOM 2688 O O . PRO B 1 38 ? -8.781 -7.035 -11.047 1 97 38 PRO B O 1
ATOM 2691 N N . LEU B 1 39 ? -6.789 -7.047 -11.953 1 97.31 39 LEU B N 1
ATOM 2692 C CA . LEU B 1 39 ? -7.262 -6.949 -13.328 1 97.31 39 LEU B CA 1
ATOM 2693 C C . LEU B 1 39 ? -7.828 -8.281 -13.805 1 97.31 39 LEU B C 1
ATOM 2695 O O . LEU B 1 39 ? -8.633 -8.32 -14.742 1 97.31 39 LEU B O 1
ATOM 2699 N N . ARG B 1 40 ? -7.406 -9.43 -13.25 1 95.5 40 ARG B N 1
ATOM 2700 C CA . ARG B 1 40 ? -7.895 -10.781 -13.484 1 95.5 40 ARG B CA 1
ATOM 2701 C C . ARG B 1 40 ? -7.863 -11.125 -14.969 1 95.5 40 ARG B C 1
ATOM 2703 O O . ARG B 1 40 ? -8.867 -11.562 -15.531 1 95.5 40 ARG B O 1
ATOM 2710 N N . LEU B 1 41 ? -6.75 -10.953 -15.578 1 97.06 41 LEU B N 1
ATOM 2711 C CA . LEU B 1 41 ? -6.562 -11.305 -16.984 1 97.06 41 LEU B CA 1
ATOM 2712 C C . LEU B 1 41 ? -6.938 -12.766 -17.234 1 97.06 41 LEU B C 1
ATOM 2714 O O . LEU B 1 41 ? -7.395 -13.117 -18.328 1 97.06 41 LEU B O 1
ATOM 2718 N N . GLY B 1 42 ? -6.77 -13.578 -16.203 1 95.19 42 GLY B N 1
ATOM 2719 C CA . GLY B 1 42 ? -7.051 -15 -16.328 1 95.19 42 GLY B CA 1
ATOM 2720 C C . GLY B 1 42 ? -8.5 -15.289 -16.688 1 95.19 42 GLY B C 1
ATOM 2721 O O . GLY B 1 42 ? -8.781 -16.25 -17.406 1 95.19 42 GLY B O 1
ATOM 2722 N N . LYS B 1 43 ? -9.398 -14.492 -16.203 1 92.25 43 LYS B N 1
ATOM 2723 C CA . LYS B 1 43 ? -10.82 -14.703 -16.453 1 92.25 43 LYS B CA 1
ATOM 2724 C C . LYS B 1 43 ? -11.125 -14.656 -17.953 1 92.25 43 LYS B C 1
ATOM 2726 O O . LYS B 1 43 ? -11.945 -15.422 -18.453 1 92.25 43 LYS B O 1
ATOM 2731 N N . ASP B 1 44 ? -10.477 -13.805 -18.688 1 92.94 44 ASP B N 1
ATOM 2732 C CA . ASP B 1 44 ? -10.617 -13.695 -20.141 1 92.94 44 ASP B CA 1
ATOM 2733 C C . ASP B 1 44 ? -9.938 -14.867 -20.844 1 92.94 44 ASP B C 1
ATOM 2735 O O . ASP B 1 44 ? -10.555 -15.555 -21.656 1 92.94 44 ASP B O 1
ATOM 2739 N N . VAL B 1 45 ? -8.781 -15.148 -20.453 1 94.69 45 VAL B N 1
ATOM 2740 C CA . VAL B 1 45 ? -7.859 -15.953 -21.25 1 94.69 45 VAL B CA 1
ATOM 2741 C C . VAL B 1 45 ? -8.188 -17.438 -21.078 1 94.69 45 VAL B C 1
ATOM 2743 O O . VAL B 1 45 ? -8.117 -18.203 -22.047 1 94.69 45 VAL B O 1
ATOM 2746 N N . PHE B 1 46 ? -8.531 -17.797 -19.875 1 90.81 46 PHE B N 1
ATOM 2747 C CA . PHE B 1 46 ? -8.727 -19.234 -19.641 1 90.81 46 PHE B CA 1
ATOM 2748 C C . PHE B 1 46 ? -10.07 -19.688 -20.188 1 90.81 46 PHE B C 1
ATOM 2750 O O . PHE B 1 46 ? -10.297 -20.891 -20.359 1 90.81 46 PHE B O 1
ATOM 2757 N N . HIS B 1 47 ? -10.867 -18.719 -20.594 1 87.81 47 HIS B N 1
ATOM 2758 C CA . HIS B 1 47 ? -12.141 -19.062 -21.219 1 87.81 47 HIS B CA 1
ATOM 2759 C C . HIS B 1 47 ? -12.117 -18.766 -22.719 1 87.81 47 HIS B C 1
ATOM 2761 O O . HIS B 1 47 ? -12.625 -19.562 -23.516 1 87.81 47 HIS B O 1
ATOM 2767 N N . GLN B 1 48 ? -11.555 -17.656 -23.078 1 92 48 GLN B N 1
ATOM 2768 C CA . GLN B 1 48 ? -11.664 -17.188 -24.453 1 92 48 GLN B CA 1
ATOM 2769 C C . GLN B 1 48 ? -10.32 -17.234 -25.172 1 92 48 GLN B C 1
ATOM 2771 O O . GLN B 1 48 ? -10.227 -16.938 -26.359 1 92 48 GLN B O 1
ATOM 2776 N N . LYS B 1 49 ? -9.281 -17.594 -24.453 1 94.44 49 LYS B N 1
ATOM 2777 C CA . LYS B 1 49 ? -7.93 -17.766 -24.984 1 94.44 49 LYS B CA 1
ATOM 2778 C C . LYS B 1 49 ? -7.367 -16.422 -25.469 1 94.44 49 LYS B C 1
ATOM 2780 O O . LYS B 1 49 ? -6.387 -16.391 -26.203 1 94.44 49 LYS B O 1
ATOM 2785 N N . ARG B 1 50 ? -8.086 -15.352 -25.078 1 97.06 50 ARG B N 1
ATOM 2786 C CA . ARG B 1 50 ? -7.645 -14.008 -25.469 1 97.06 50 ARG B CA 1
ATOM 2787 C C . ARG B 1 50 ? -7.988 -12.992 -24.391 1 97.06 50 ARG B C 1
ATOM 2789 O O . ARG B 1 50 ? -9 -13.133 -23.703 1 97.06 50 ARG B O 1
ATOM 2796 N N . ILE B 1 51 ? -7.16 -11.969 -24.312 1 97.81 51 ILE B N 1
ATOM 2797 C CA . ILE B 1 51 ? -7.488 -10.828 -23.453 1 97.81 51 ILE B CA 1
ATOM 2798 C C . ILE B 1 51 ? -8.5 -9.93 -24.172 1 97.81 51 ILE B C 1
ATOM 2800 O O . ILE B 1 51 ? -8.289 -9.531 -25.312 1 97.81 51 ILE B O 1
ATOM 2804 N N . SER B 1 52 ? -9.641 -9.672 -23.562 1 97.69 52 SER B N 1
ATOM 2805 C CA . SER B 1 52 ? -10.695 -8.852 -24.141 1 97.69 52 SER B CA 1
ATOM 2806 C C . SER B 1 52 ? -10.211 -7.434 -24.406 1 97.69 52 SER B C 1
ATOM 2808 O O . SER B 1 52 ? -9.219 -6.996 -23.828 1 97.69 52 SER B O 1
ATOM 2810 N N . ASP B 1 53 ? -10.93 -6.723 -25.281 1 97.5 53 ASP B N 1
ATOM 2811 C CA . ASP B 1 53 ? -10.594 -5.336 -25.578 1 97.5 53 ASP B CA 1
ATOM 2812 C C . ASP B 1 53 ? -10.688 -4.465 -24.328 1 97.5 53 ASP B C 1
ATOM 2814 O O . ASP B 1 53 ? -9.859 -3.574 -24.109 1 97.5 53 ASP B O 1
ATOM 2818 N N . GLN B 1 54 ? -11.672 -4.746 -23.562 1 97.44 54 GLN B N 1
ATOM 2819 C CA . GLN B 1 54 ? -11.859 -3.996 -22.328 1 97.44 54 GLN B CA 1
ATOM 2820 C C . GLN B 1 54 ? -10.672 -4.18 -21.391 1 97.44 54 GLN B C 1
ATOM 2822 O O . GLN B 1 54 ? -10.125 -3.203 -20.875 1 97.44 54 GLN B O 1
ATOM 2827 N N . ASN B 1 55 ? -10.258 -5.422 -21.188 1 97.62 55 ASN B N 1
ATOM 2828 C CA . ASN B 1 55 ? -9.148 -5.707 -20.281 1 97.62 55 ASN B CA 1
ATOM 2829 C C . ASN B 1 55 ? -7.816 -5.27 -20.875 1 97.62 55 ASN B C 1
ATOM 2831 O O . ASN B 1 55 ? -6.895 -4.906 -20.141 1 97.62 55 ASN B O 1
ATOM 2835 N N . ARG B 1 56 ? -7.754 -5.297 -22.203 1 98.19 56 ARG B N 1
ATOM 2836 C CA . ARG B 1 56 ? -6.566 -4.766 -22.859 1 98.19 56 ARG B CA 1
ATOM 2837 C C . ARG B 1 56 ? -6.387 -3.283 -22.547 1 98.19 56 ARG B C 1
ATOM 2839 O O . ARG B 1 56 ? -5.289 -2.844 -22.203 1 98.19 56 ARG B O 1
ATOM 2846 N N . GLN B 1 57 ? -7.461 -2.533 -22.672 1 98.25 57 GLN B N 1
ATOM 2847 C CA . GLN B 1 57 ? -7.406 -1.102 -22.391 1 98.25 57 GLN B CA 1
ATOM 2848 C C . GLN B 1 57 ? -7.047 -0.834 -20.938 1 98.25 57 GLN B C 1
ATOM 2850 O O . GLN B 1 57 ? -6.215 0.029 -20.641 1 98.25 57 GLN B O 1
ATOM 2855 N N . LYS B 1 58 ? -7.652 -1.556 -20.062 1 98.62 58 LYS B N 1
ATOM 2856 C CA . LYS B 1 58 ? -7.344 -1.411 -18.641 1 98.62 58 LYS B CA 1
ATOM 2857 C C . LYS B 1 58 ? -5.891 -1.783 -18.359 1 98.62 58 LYS B C 1
ATOM 2859 O O . LYS B 1 58 ? -5.234 -1.149 -17.531 1 98.62 58 LYS B O 1
ATOM 2864 N N . PHE B 1 59 ? -5.441 -2.85 -19.047 1 98.75 59 PHE B N 1
ATOM 2865 C CA . PHE B 1 59 ? -4.066 -3.307 -18.875 1 98.75 59 PHE B CA 1
ATOM 2866 C C . PHE B 1 59 ? -3.08 -2.217 -19.281 1 98.75 59 PHE B C 1
ATOM 2868 O O . PHE B 1 59 ? -2.146 -1.912 -18.531 1 98.75 59 PHE B O 1
ATOM 2875 N N . ILE B 1 60 ? -3.285 -1.62 -20.406 1 98.75 60 ILE B N 1
ATOM 2876 C CA . ILE B 1 60 ? -2.393 -0.582 -20.906 1 98.75 60 ILE B CA 1
ATOM 2877 C C . ILE B 1 60 ? -2.424 0.624 -19.969 1 98.75 60 ILE B C 1
ATOM 2879 O O . ILE B 1 60 ? -1.379 1.198 -19.656 1 98.75 60 ILE B O 1
ATOM 2883 N N . LYS B 1 61 ? -3.619 0.982 -19.516 1 98.62 61 LYS B N 1
ATOM 2884 C CA . LYS B 1 61 ? -3.76 2.072 -18.547 1 98.62 61 LYS B CA 1
ATOM 2885 C C . LYS B 1 61 ? -2.986 1.78 -17.266 1 98.62 61 LYS B C 1
ATOM 2887 O O . LYS B 1 61 ? -2.34 2.668 -16.719 1 98.62 61 LYS B O 1
ATOM 2892 N N . LEU B 1 62 ? -3.064 0.56 -16.812 1 98.88 62 LEU B N 1
ATOM 2893 C CA . LEU B 1 62 ? -2.369 0.167 -15.594 1 98.88 62 LEU B CA 1
ATOM 2894 C C . LEU B 1 62 ? -0.857 0.222 -15.789 1 98.88 62 LEU B C 1
ATOM 2896 O O . LEU B 1 62 ? -0.134 0.713 -14.922 1 98.88 62 LEU B O 1
ATOM 2900 N N . MET B 1 63 ? -0.37 -0.311 -16.906 1 98.88 63 MET B N 1
ATOM 2901 C CA . MET B 1 63 ? 1.058 -0.244 -17.203 1 98.88 63 MET B CA 1
ATOM 2902 C C . MET B 1 63 ? 1.536 1.203 -17.25 1 98.88 63 MET B C 1
ATOM 2904 O O . MET B 1 63 ? 2.652 1.508 -16.828 1 98.88 63 MET B O 1
ATOM 2908 N N . HIS B 1 64 ? 0.682 2.049 -17.766 1 98.88 64 HIS B N 1
ATOM 2909 C CA . HIS B 1 64 ? 1.032 3.465 -17.781 1 98.88 64 HIS B CA 1
ATOM 2910 C C . HIS B 1 64 ? 1.171 4.027 -16.375 1 98.88 64 HIS B C 1
ATOM 2912 O O . HIS B 1 64 ? 2.129 4.746 -16.078 1 98.88 64 HIS B O 1
ATOM 2918 N N . ALA B 1 65 ? 0.225 3.736 -15.508 1 98.81 65 ALA B N 1
ATOM 2919 C CA . ALA B 1 65 ? 0.313 4.172 -14.117 1 98.81 65 ALA B CA 1
ATOM 2920 C C . ALA B 1 65 ? 1.603 3.678 -13.469 1 98.81 65 ALA B C 1
ATOM 2922 O O . ALA B 1 65 ? 2.293 4.438 -12.781 1 98.81 65 ALA B O 1
ATOM 2923 N N . TYR B 1 66 ? 1.887 2.377 -13.688 1 98.81 66 TYR B N 1
ATOM 2924 C CA . TYR B 1 66 ? 3.094 1.797 -13.109 1 98.81 66 TYR B CA 1
ATOM 2925 C C . TYR B 1 66 ? 4.344 2.469 -13.672 1 98.81 66 TYR B C 1
ATOM 2927 O O . TYR B 1 66 ? 5.293 2.734 -12.93 1 98.81 66 TYR B O 1
ATOM 2935 N N . LYS B 1 67 ? 4.363 2.758 -14.961 1 98.81 67 LYS B N 1
ATOM 2936 C CA . LYS B 1 67 ? 5.496 3.434 -15.586 1 98.81 67 LYS B CA 1
ATOM 2937 C C . LYS B 1 67 ? 5.719 4.812 -14.977 1 98.81 67 LYS B C 1
ATOM 2939 O O . LYS B 1 67 ? 6.859 5.215 -14.727 1 98.81 67 LYS B O 1
ATOM 2944 N N . LEU B 1 68 ? 4.652 5.555 -14.766 1 98.75 68 LEU B N 1
ATOM 2945 C CA . LEU B 1 68 ? 4.742 6.871 -14.141 1 98.75 68 LEU B CA 1
ATOM 2946 C C . LEU B 1 68 ? 5.344 6.773 -12.742 1 98.75 68 LEU B C 1
ATOM 2948 O O . LEU B 1 68 ? 6.207 7.574 -12.375 1 98.75 68 LEU B O 1
ATOM 2952 N N . LEU B 1 69 ? 4.938 5.797 -11.969 1 98.75 69 LEU B N 1
ATOM 2953 C CA . LEU B 1 69 ? 5.469 5.617 -10.625 1 98.75 69 LEU B CA 1
ATOM 2954 C C . LEU B 1 69 ? 6.941 5.227 -10.664 1 98.75 69 LEU B C 1
ATOM 2956 O O . LEU B 1 69 ? 7.742 5.727 -9.875 1 98.75 69 LEU B O 1
ATOM 2960 N N . ILE B 1 70 ? 7.289 4.34 -11.602 1 98.75 70 ILE B N 1
ATOM 2961 C CA . ILE B 1 70 ? 8.68 3.926 -11.766 1 98.75 70 ILE B CA 1
ATOM 2962 C C . ILE B 1 70 ? 9.547 5.148 -12.062 1 98.75 70 ILE B C 1
ATOM 2964 O O . ILE B 1 70 ? 10.625 5.301 -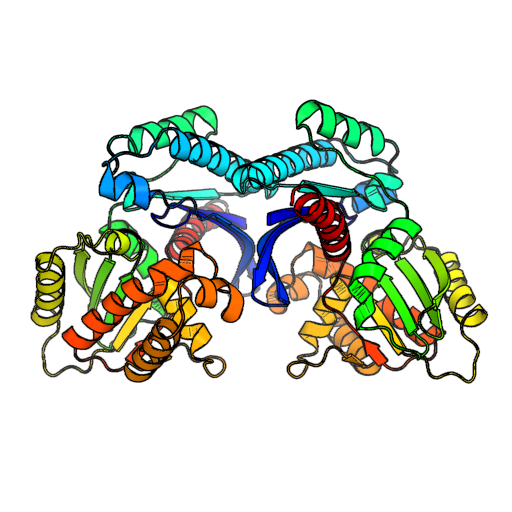11.484 1 98.75 70 ILE B O 1
ATOM 2968 N N . ASP B 1 71 ? 9.055 6.027 -12.906 1 98.44 71 ASP B N 1
ATOM 2969 C CA . ASP B 1 71 ? 9.773 7.246 -13.25 1 98.44 71 ASP B CA 1
ATOM 2970 C C . ASP B 1 71 ? 9.875 8.188 -12.055 1 98.44 71 ASP B C 1
ATOM 2972 O O . ASP B 1 71 ? 10.93 8.781 -11.805 1 98.44 71 ASP B O 1
ATOM 2976 N N . LEU B 1 72 ? 8.828 8.336 -11.359 1 98.5 72 LEU B N 1
ATOM 2977 C CA . LEU B 1 72 ? 8.758 9.258 -10.234 1 98.5 72 LEU B CA 1
ATOM 2978 C C . LEU B 1 72 ? 9.758 8.867 -9.148 1 98.5 72 LEU B C 1
ATOM 2980 O O . LEU B 1 72 ? 10.398 9.734 -8.547 1 98.5 72 LEU B O 1
ATOM 2984 N N . TYR B 1 73 ? 9.898 7.574 -8.938 1 98.06 73 TYR B N 1
ATOM 2985 C CA . TYR B 1 73 ? 10.812 7.102 -7.902 1 98.06 73 TYR B CA 1
ATOM 2986 C C . TYR B 1 73 ? 12.25 7.07 -8.414 1 98.06 73 TYR B C 1
ATOM 2988 O O . TYR B 1 73 ? 13.164 6.66 -7.699 1 98.06 73 TYR B O 1
ATOM 2996 N N . GLU B 1 74 ? 12.406 7.457 -9.711 1 97.75 74 GLU B N 1
ATOM 2997 C CA . GLU B 1 74 ? 13.742 7.484 -10.297 1 97.75 74 GLU B CA 1
ATOM 2998 C C . GLU B 1 74 ? 14.445 6.137 -10.141 1 97.75 74 GLU B C 1
ATOM 3000 O O . GLU B 1 74 ? 15.578 6.074 -9.656 1 97.75 74 GLU B O 1
ATOM 3005 N N . VAL B 1 75 ? 13.734 5.09 -10.5 1 97.94 75 VAL B N 1
ATOM 3006 C CA . VAL B 1 75 ? 14.188 3.709 -10.375 1 97.94 75 VAL B CA 1
ATOM 3007 C C . VAL B 1 75 ? 15.406 3.482 -11.266 1 97.94 75 VAL B C 1
ATOM 3009 O O . VAL B 1 75 ? 15.445 3.941 -12.406 1 97.94 75 VAL B O 1
ATOM 3012 N N . ASP B 1 76 ? 16.453 2.826 -10.742 1 97.81 76 ASP B N 1
ATOM 3013 C CA . ASP B 1 76 ? 17.688 2.566 -11.477 1 97.81 76 ASP B CA 1
ATOM 3014 C C . ASP B 1 76 ? 17.5 1.44 -12.492 1 97.81 76 ASP B C 1
ATOM 3016 O O . ASP B 1 76 ? 18.109 1.454 -13.562 1 97.81 76 ASP B O 1
ATOM 3020 N N . ASP B 1 77 ? 16.734 0.488 -12.141 1 98.19 77 ASP B N 1
ATOM 3021 C CA . ASP B 1 77 ? 16.469 -0.666 -12.992 1 98.19 77 ASP B CA 1
ATOM 3022 C C . ASP B 1 77 ? 15.148 -1.331 -12.625 1 98.19 77 ASP B C 1
ATOM 3024 O O . ASP B 1 77 ? 14.695 -1.235 -11.484 1 98.19 77 ASP B O 1
ATOM 3028 N N . TYR B 1 78 ? 14.516 -1.916 -13.594 1 98.62 78 TYR B N 1
ATOM 3029 C CA . TYR B 1 78 ? 13.242 -2.59 -13.344 1 98.62 78 TYR B CA 1
ATOM 3030 C C . TYR B 1 78 ? 13.125 -3.861 -14.18 1 98.62 78 TYR B C 1
ATOM 3032 O O . TYR B 1 78 ? 13.891 -4.059 -15.125 1 98.62 78 TYR B O 1
ATOM 3040 N N . MET B 1 79 ? 12.273 -4.73 -13.758 1 98.56 79 MET B N 1
ATOM 3041 C CA . MET B 1 79 ? 11.93 -5.934 -14.516 1 98.56 79 MET B CA 1
ATOM 3042 C C . MET B 1 79 ? 10.438 -6.23 -14.414 1 98.56 79 MET B C 1
ATOM 3044 O O . MET B 1 79 ? 9.867 -6.207 -13.32 1 98.56 79 MET B O 1
ATOM 3048 N N . VAL B 1 80 ? 9.805 -6.371 -15.562 1 98.62 80 VAL B N 1
ATOM 3049 C CA . VAL B 1 80 ? 8.383 -6.707 -15.664 1 98.62 80 VAL B CA 1
ATOM 3050 C C . VAL B 1 80 ? 8.227 -8.141 -16.172 1 98.62 80 VAL B C 1
ATOM 3052 O O . VAL B 1 80 ? 8.664 -8.469 -17.266 1 98.62 80 VAL B O 1
ATOM 3055 N N . CYS B 1 81 ? 7.598 -8.969 -15.359 1 98.44 81 CYS B N 1
ATOM 3056 C CA . CYS B 1 81 ? 7.387 -10.359 -15.727 1 98.44 81 CYS B CA 1
ATOM 3057 C C . CYS B 1 81 ? 5.898 -10.68 -15.82 1 98.44 81 CYS B C 1
ATOM 3059 O O . CYS B 1 81 ? 5.113 -10.242 -14.984 1 98.44 81 CYS B O 1
ATOM 3061 N N . ALA B 1 82 ? 5.52 -11.305 -16.875 1 98.38 82 ALA B N 1
ATOM 3062 C CA . ALA B 1 82 ? 4.152 -11.789 -17.047 1 98.38 82 ALA B CA 1
ATOM 3063 C C . ALA B 1 82 ? 4.117 -13.32 -17.078 1 98.38 82 ALA B C 1
ATOM 3065 O O . ALA B 1 82 ? 5.004 -13.961 -17.641 1 98.38 82 ALA B O 1
ATOM 3066 N N . THR B 1 83 ? 3.094 -13.883 -16.5 1 96.56 83 THR B N 1
ATOM 3067 C CA . THR B 1 83 ? 3.059 -15.328 -16.297 1 96.56 83 THR B CA 1
ATOM 3068 C C . THR B 1 83 ? 1.903 -15.953 -17.078 1 96.56 83 THR B C 1
ATOM 3070 O O . THR B 1 83 ? 1.649 -15.586 -18.219 1 96.56 83 THR B O 1
ATOM 3073 N N . SER B 1 84 ? 1.137 -16.906 -16.578 1 94 84 SER B N 1
ATOM 3074 C CA . SER B 1 84 ? 0.249 -17.844 -17.266 1 94 84 SER B CA 1
ATOM 3075 C C . SER B 1 84 ? -0.744 -17.125 -18.156 1 94 84 SER B C 1
ATOM 3077 O O . SER B 1 84 ? -0.887 -17.453 -19.328 1 94 84 SER B O 1
ATOM 3079 N N . ALA B 1 85 ? -1.41 -16.016 -17.625 1 94.81 85 ALA B N 1
ATOM 3080 C CA . ALA B 1 85 ? -2.473 -15.383 -18.391 1 94.81 85 ALA B CA 1
ATOM 3081 C C . ALA B 1 85 ? -1.928 -14.781 -19.688 1 94.81 85 ALA B C 1
ATOM 3083 O O . ALA B 1 85 ? -2.436 -15.062 -20.766 1 94.81 85 ALA B O 1
ATOM 3084 N N . MET B 1 86 ? -0.891 -14.07 -19.578 1 96.69 86 MET B N 1
ATOM 3085 C CA . MET B 1 86 ? -0.335 -13.438 -20.766 1 96.69 86 MET B CA 1
ATOM 3086 C C . MET B 1 86 ? 0.365 -14.469 -21.656 1 96.69 86 MET B C 1
ATOM 3088 O O . MET B 1 86 ? 0.295 -14.383 -22.891 1 96.69 86 MET B O 1
ATOM 3092 N N . ARG B 1 87 ? 0.999 -15.398 -21.031 1 95.62 87 ARG B N 1
ATOM 3093 C CA . ARG B 1 87 ? 1.725 -16.438 -21.75 1 95.62 87 ARG B CA 1
ATOM 3094 C C . ARG B 1 87 ? 0.776 -17.266 -22.609 1 95.62 87 ARG B C 1
ATOM 3096 O O . ARG B 1 87 ? 1.117 -17.656 -23.719 1 95.62 87 ARG B O 1
ATOM 3103 N N . GLU B 1 88 ? -0.393 -17.562 -22.172 1 95.44 88 GLU B N 1
ATOM 3104 C CA . GLU B 1 88 ? -1.333 -18.469 -22.812 1 95.44 88 GLU B CA 1
ATOM 3105 C C . GLU B 1 88 ? -2.291 -17.719 -23.734 1 95.44 88 GLU B C 1
ATOM 3107 O O . GLU B 1 88 ? -3.016 -18.312 -24.531 1 95.44 88 GLU B O 1
ATOM 3112 N N . SER B 1 89 ? -2.266 -16.391 -23.672 1 97.12 89 SER B N 1
ATOM 3113 C CA . SER B 1 89 ? -3.178 -15.57 -24.469 1 97.12 89 SER B CA 1
ATOM 3114 C C . SER B 1 89 ? -2.715 -15.469 -25.922 1 97.12 89 SER B C 1
ATOM 3116 O O . SER B 1 89 ? -1.526 -15.289 -26.188 1 97.12 89 SER B O 1
ATOM 3118 N N . GLU B 1 90 ? -3.611 -15.531 -26.797 1 97.94 90 GLU B N 1
ATOM 3119 C CA . GLU B 1 90 ? -3.305 -15.398 -28.219 1 97.94 90 GLU B CA 1
ATOM 3120 C C . GLU B 1 90 ? -2.752 -14.016 -28.547 1 97.94 90 GLU B C 1
ATOM 3122 O O . GLU B 1 90 ? -1.951 -13.859 -29.469 1 97.94 90 GLU B O 1
ATOM 3127 N N . ASN B 1 91 ? -3.199 -13.039 -27.766 1 98.19 91 ASN B N 1
ATOM 3128 C CA . ASN B 1 91 ? -2.783 -11.672 -28.062 1 98.19 91 ASN B CA 1
ATOM 3129 C C . ASN B 1 91 ? -1.853 -11.117 -27 1 98.19 91 ASN B C 1
ATOM 3131 O O . ASN B 1 91 ? -1.638 -9.906 -26.906 1 98.19 91 ASN B O 1
ATOM 3135 N N . GLY B 1 92 ? -1.336 -12.023 -26.125 1 98.06 92 GLY B N 1
ATOM 3136 C CA . GLY B 1 92 ? -0.469 -11.594 -25.031 1 98.06 92 GLY B CA 1
ATOM 3137 C C . GLY B 1 92 ? 0.798 -10.914 -25.516 1 98.06 92 GLY B C 1
ATOM 3138 O O . GLY B 1 92 ? 1.161 -9.844 -25.031 1 98.06 92 GLY B O 1
ATOM 3139 N N . ARG B 1 93 ? 1.476 -11.469 -26.469 1 98.12 93 ARG B N 1
ATOM 3140 C CA . ARG B 1 93 ? 2.725 -10.93 -27 1 98.12 93 ARG B CA 1
ATOM 3141 C C . ARG B 1 93 ? 2.49 -9.609 -27.719 1 98.12 93 ARG B C 1
ATOM 3143 O O . ARG B 1 93 ? 3.303 -8.688 -27.625 1 98.12 93 ARG B O 1
ATOM 3150 N N . GLU B 1 94 ? 1.436 -9.57 -28.438 1 98.38 94 GLU B N 1
ATOM 3151 C CA . GLU B 1 94 ? 1.07 -8.336 -29.125 1 98.38 94 GLU B CA 1
ATOM 3152 C C . GLU B 1 94 ? 0.854 -7.195 -28.141 1 98.38 94 GLU B C 1
ATOM 3154 O O . GLU B 1 94 ? 1.314 -6.074 -28.359 1 98.38 94 GLU B O 1
ATOM 3159 N N . ILE B 1 95 ? 0.159 -7.488 -27.094 1 98.56 95 ILE B N 1
ATOM 3160 C CA . ILE B 1 95 ? -0.13 -6.488 -26.078 1 98.56 95 ILE B CA 1
ATOM 3161 C C . ILE B 1 95 ? 1.168 -6.055 -25.391 1 98.56 95 ILE B C 1
ATOM 3163 O O . ILE B 1 95 ? 1.373 -4.863 -25.141 1 98.56 95 ILE B O 1
ATOM 3167 N N . ALA B 1 96 ? 2.047 -7.008 -25.125 1 98.69 96 ALA B N 1
ATOM 3168 C CA . ALA B 1 96 ? 3.346 -6.688 -24.547 1 98.69 96 ALA B CA 1
ATOM 3169 C C . ALA B 1 96 ? 4.145 -5.754 -25.453 1 98.69 96 ALA B C 1
ATOM 3171 O O . ALA B 1 96 ? 4.777 -4.809 -24.984 1 98.69 96 ALA B O 1
ATOM 3172 N N . GLN B 1 97 ? 4.117 -6.023 -26.703 1 98.56 97 GLN B N 1
ATOM 3173 C CA . GLN B 1 97 ? 4.805 -5.184 -27.672 1 98.56 97 GLN B CA 1
ATOM 3174 C C . GLN B 1 97 ? 4.211 -3.777 -27.703 1 98.56 97 GLN B C 1
ATOM 3176 O O . GLN B 1 97 ? 4.941 -2.789 -27.781 1 98.56 97 GLN B O 1
ATOM 3181 N N . GLN B 1 98 ? 2.902 -3.705 -27.656 1 98.5 98 GLN B N 1
ATOM 3182 C CA . GLN B 1 98 ? 2.221 -2.416 -27.625 1 98.5 98 GLN B CA 1
ATOM 3183 C C . GLN B 1 98 ? 2.656 -1.59 -26.422 1 98.5 98 GLN B C 1
ATOM 3185 O O . GLN B 1 98 ? 2.908 -0.389 -26.531 1 98.5 98 GLN B O 1
ATOM 3190 N N . VAL B 1 99 ? 2.723 -2.232 -25.281 1 98.69 99 VAL B N 1
ATOM 3191 C CA . VAL B 1 99 ? 3.139 -1.564 -24.047 1 98.69 99 VAL B CA 1
ATOM 3192 C C . VAL B 1 99 ? 4.566 -1.045 -24.203 1 98.69 99 VAL B C 1
ATOM 3194 O O . VAL B 1 99 ? 4.871 0.077 -23.781 1 98.69 99 VAL B O 1
ATOM 3197 N N . ASN B 1 100 ? 5.441 -1.839 -24.75 1 98.5 100 ASN B N 1
ATOM 3198 C CA . ASN B 1 100 ? 6.82 -1.423 -24.969 1 98.5 100 ASN B CA 1
ATOM 3199 C C . ASN B 1 100 ? 6.898 -0.223 -25.922 1 98.5 100 ASN B C 1
ATOM 3201 O O . ASN B 1 100 ? 7.629 0.734 -25.656 1 98.5 100 ASN B O 1
ATOM 3205 N N . GLU B 1 101 ? 6.176 -0.255 -26.953 1 98.44 101 GLU B N 1
ATOM 3206 C CA . GLU B 1 101 ? 6.195 0.797 -27.969 1 98.44 101 GLU B CA 1
ATOM 3207 C C . GLU B 1 101 ? 5.598 2.094 -27.422 1 98.44 101 GLU B C 1
ATOM 3209 O O . GLU B 1 101 ? 6.133 3.178 -27.672 1 98.44 101 GLU B O 1
ATOM 3214 N N . GLU B 1 102 ? 4.516 1.979 -26.688 1 98.06 102 GLU B N 1
ATOM 3215 C CA . GLU B 1 102 ? 3.771 3.152 -26.25 1 98.06 102 GLU B CA 1
ATOM 3216 C C . GLU B 1 102 ? 4.367 3.732 -24.969 1 98.06 102 GLU B C 1
ATOM 3218 O O . GLU B 1 102 ? 4.355 4.949 -24.766 1 98.06 102 GLU B O 1
ATOM 3223 N N . LEU B 1 103 ? 4.859 2.867 -24.109 1 98.19 103 LEU B N 1
ATOM 3224 C CA . LEU B 1 103 ? 5.211 3.328 -22.766 1 98.19 103 LEU B CA 1
ATOM 3225 C C . LEU B 1 103 ? 6.695 3.109 -22.484 1 98.19 103 LEU B C 1
ATOM 3227 O O . LEU B 1 103 ? 7.227 3.611 -21.484 1 98.19 103 LEU B O 1
ATOM 3231 N N . GLY B 1 104 ? 7.398 2.381 -23.328 1 97.56 104 GLY B N 1
ATOM 3232 C CA . GLY B 1 104 ? 8.797 2.066 -23.078 1 97.56 104 GLY B CA 1
ATOM 3233 C C . GLY B 1 104 ? 9 1.056 -21.969 1 97.56 104 GLY B C 1
ATOM 3234 O O . GLY B 1 104 ? 10.047 1.032 -21.328 1 97.56 104 GLY B O 1
ATOM 3235 N N . LEU B 1 105 ? 7.98 0.278 -21.656 1 97.88 105 LEU B N 1
ATOM 3236 C CA . LEU B 1 105 ? 8.047 -0.762 -20.641 1 97.88 105 LEU B CA 1
ATOM 3237 C C . LEU B 1 105 ? 8.172 -2.143 -21.281 1 97.88 105 LEU B C 1
ATOM 3239 O O . LEU B 1 105 ? 7.246 -2.605 -21.953 1 97.88 105 LEU B O 1
ATOM 3243 N N . LYS B 1 106 ? 9.266 -2.76 -21.078 1 98.31 106 LYS B N 1
ATOM 3244 C CA . LYS B 1 106 ? 9.492 -4.082 -21.656 1 98.31 106 LYS B CA 1
ATOM 3245 C C . LYS B 1 106 ? 8.961 -5.18 -20.75 1 98.31 106 LYS B C 1
ATOM 3247 O O . LYS B 1 106 ? 9.383 -5.289 -19.594 1 98.31 106 LYS B O 1
ATOM 3252 N N . ILE B 1 107 ? 8.055 -5.98 -21.266 1 98.69 107 ILE B N 1
ATOM 3253 C CA . ILE B 1 107 ? 7.445 -7.074 -20.516 1 98.69 107 ILE B CA 1
ATOM 3254 C C . ILE B 1 107 ? 8.094 -8.398 -20.922 1 98.69 107 ILE B C 1
ATOM 3256 O O . ILE B 1 107 ? 8.188 -8.703 -22.109 1 98.69 107 ILE B O 1
ATOM 3260 N N . GLN B 1 108 ? 8.578 -9.125 -19.969 1 98.44 108 GLN B N 1
ATOM 3261 C CA . GLN B 1 108 ? 9.078 -10.484 -20.188 1 98.44 108 GLN B CA 1
ATOM 3262 C C . GLN B 1 108 ? 8 -11.523 -19.875 1 98.44 108 GLN B C 1
ATOM 3264 O O . GLN B 1 108 ? 7.66 -11.734 -18.719 1 98.44 108 GLN B O 1
ATOM 3269 N N . ILE B 1 109 ? 7.5 -12.156 -20.891 1 98.31 109 ILE B N 1
ATOM 3270 C CA . ILE B 1 109 ? 6.586 -13.273 -20.688 1 98.31 109 ILE B CA 1
ATOM 3271 C C . ILE B 1 109 ? 7.383 -14.539 -20.391 1 98.31 109 ILE B C 1
ATOM 3273 O O . ILE B 1 109 ? 8.109 -15.039 -21.266 1 98.31 109 ILE B O 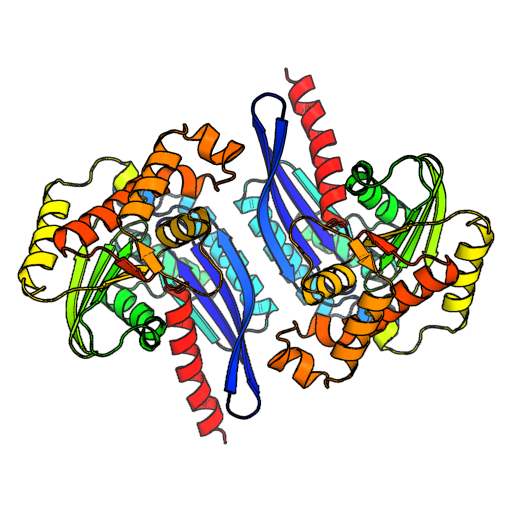1
ATOM 3277 N N . ILE B 1 110 ? 7.188 -15.094 -19.188 1 97 110 ILE B N 1
ATOM 3278 C CA . ILE B 1 110 ? 8.062 -16.172 -18.75 1 97 110 ILE B CA 1
ATOM 3279 C C . ILE B 1 110 ? 7.258 -17.453 -18.594 1 97 110 ILE B C 1
ATOM 3281 O O . ILE B 1 110 ? 6.047 -17.422 -18.359 1 97 110 ILE B O 1
ATOM 3285 N N . ASP B 1 111 ? 7.922 -18.578 -18.734 1 93.69 111 ASP B N 1
ATOM 3286 C CA . ASP B 1 111 ? 7.246 -19.875 -18.562 1 93.69 111 ASP B CA 1
ATOM 3287 C C . ASP B 1 111 ? 7.301 -20.312 -17.094 1 93.69 111 ASP B C 1
ATOM 3289 O O . ASP B 1 111 ? 7.852 -19.625 -16.25 1 93.69 111 ASP B O 1
ATOM 3293 N N . GLY B 1 112 ? 6.633 -21.406 -16.844 1 89.44 112 GLY B N 1
ATOM 3294 C CA . GLY B 1 112 ? 6.52 -21.891 -15.477 1 89.44 112 GLY B CA 1
ATOM 3295 C C . GLY B 1 112 ? 7.863 -22.203 -14.844 1 89.44 112 GLY B C 1
ATOM 3296 O O . GLY B 1 112 ? 8.055 -21.969 -13.641 1 89.44 112 GLY B O 1
ATOM 3297 N N . ASN B 1 113 ? 8.766 -22.672 -15.602 1 87.94 113 ASN B N 1
ATOM 3298 C CA . ASN B 1 113 ? 10.094 -23.016 -15.086 1 87.94 113 ASN B CA 1
ATOM 3299 C C . ASN B 1 113 ? 10.867 -21.766 -14.672 1 87.94 113 ASN B C 1
ATOM 3301 O O . ASN B 1 113 ? 11.469 -21.734 -13.602 1 87.94 113 ASN B O 1
ATOM 3305 N N . ARG B 1 114 ? 10.844 -20.797 -15.539 1 92.38 114 ARG B N 1
ATOM 3306 C CA . ARG B 1 114 ? 11.531 -19.547 -15.219 1 92.38 114 ARG B CA 1
ATOM 3307 C C . ARG B 1 114 ? 10.906 -18.891 -14 1 92.38 114 ARG B C 1
ATOM 3309 O O . ARG B 1 114 ? 11.617 -18.344 -13.148 1 92.38 114 ARG B O 1
ATOM 3316 N N . GLU B 1 115 ? 9.594 -18.922 -13.953 1 93.12 115 GLU B N 1
ATOM 3317 C CA . GLU B 1 115 ? 8.898 -18.406 -12.781 1 93.12 115 GLU B CA 1
ATOM 3318 C C . GLU B 1 115 ? 9.367 -19.109 -11.508 1 93.12 115 GLU B C 1
ATOM 3320 O O . GLU B 1 115 ? 9.672 -18.453 -10.508 1 93.12 115 GLU B O 1
ATOM 3325 N N . ALA B 1 116 ? 9.477 -20.422 -11.586 1 88.62 116 ALA B N 1
ATOM 3326 C CA . ALA B 1 116 ? 9.906 -21.219 -10.445 1 88.62 116 ALA B CA 1
ATOM 3327 C C . ALA B 1 116 ? 11.344 -20.875 -10.047 1 88.62 116 ALA B C 1
ATOM 3329 O O . ALA B 1 116 ? 11.656 -20.781 -8.859 1 88.62 116 ALA B O 1
ATOM 3330 N N . ASP B 1 117 ? 12.141 -20.672 -11.047 1 91.62 117 ASP B N 1
ATOM 3331 C CA . ASP B 1 117 ? 13.539 -20.344 -10.797 1 91.62 117 ASP B CA 1
ATOM 3332 C C . ASP B 1 117 ? 13.656 -19.016 -10.055 1 91.62 117 ASP B C 1
ATOM 3334 O O . ASP B 1 117 ? 14.461 -18.875 -9.133 1 91.62 117 ASP B O 1
ATOM 3338 N N . LEU B 1 118 ? 12.914 -18.078 -10.477 1 94.12 118 LEU B N 1
ATOM 3339 C CA . LEU B 1 118 ? 12.945 -16.75 -9.844 1 94.12 118 LEU B CA 1
ATOM 3340 C C . LEU B 1 118 ? 12.453 -16.828 -8.406 1 94.12 118 LEU B C 1
ATOM 3342 O O . LEU B 1 118 ? 13.047 -16.234 -7.512 1 94.12 118 LEU B O 1
ATOM 3346 N N . ILE B 1 119 ? 11.43 -17.562 -8.211 1 92.94 119 ILE B N 1
ATOM 3347 C CA . ILE B 1 119 ? 10.883 -17.688 -6.867 1 92.94 119 ILE B CA 1
ATOM 3348 C C . ILE B 1 119 ? 11.852 -18.453 -5.98 1 92.94 119 ILE B C 1
ATOM 3350 O O . ILE B 1 119 ? 12 -18.156 -4.793 1 92.94 119 ILE B O 1
ATOM 3354 N N . ASN B 1 120 ? 12.531 -19.469 -6.574 1 89.44 120 ASN B N 1
ATOM 3355 C CA . ASN B 1 120 ? 13.508 -20.266 -5.844 1 89.44 120 ASN B CA 1
ATOM 3356 C C . ASN B 1 120 ? 14.617 -19.406 -5.258 1 89.44 120 ASN B C 1
ATOM 3358 O O . ASN B 1 120 ? 15.109 -19.672 -4.16 1 89.44 120 ASN B O 1
ATOM 3362 N N . ILE B 1 121 ? 14.984 -18.406 -5.996 1 89.81 121 ILE B N 1
ATOM 3363 C CA . ILE B 1 121 ? 16.016 -17.484 -5.523 1 89.81 121 ILE B CA 1
ATOM 3364 C C . ILE B 1 121 ? 15.586 -16.875 -4.191 1 89.81 121 ILE B C 1
ATOM 3366 O O . ILE B 1 121 ? 16.391 -16.75 -3.27 1 89.81 121 ILE B O 1
ATOM 3370 N N . ALA B 1 122 ? 14.32 -16.609 -4.078 1 89.5 122 ALA B N 1
ATOM 3371 C CA . ALA B 1 122 ? 13.797 -15.961 -2.873 1 89.5 122 ALA B CA 1
ATOM 3372 C C . ALA B 1 122 ? 13.609 -16.984 -1.749 1 89.5 122 ALA B C 1
ATOM 3374 O O . ALA B 1 122 ? 13.531 -16.609 -0.576 1 89.5 122 ALA B O 1
ATOM 3375 N N . LEU B 1 123 ? 13.586 -18.281 -2.012 1 91.19 123 LEU B N 1
ATOM 3376 C CA . LEU B 1 123 ? 13.281 -19.328 -1.057 1 91.19 123 LEU B CA 1
ATOM 3377 C C . LEU B 1 123 ? 14.555 -19.953 -0.494 1 91.19 123 LEU B C 1
ATOM 3379 O O . LEU B 1 123 ? 14.5 -20.766 0.435 1 91.19 123 LEU B O 1
ATOM 3383 N N . TRP B 1 124 ? 15.609 -19.531 -0.932 1 86.75 124 TRP B N 1
ATOM 3384 C CA . TRP B 1 124 ? 16.875 -20.203 -0.677 1 86.75 124 TRP B CA 1
ATOM 3385 C C . TRP B 1 124 ? 17.125 -20.344 0.82 1 86.75 124 TRP B C 1
ATOM 3387 O O . TRP B 1 124 ? 17.625 -21.375 1.281 1 86.75 124 TRP B O 1
ATOM 3397 N N . SER B 1 125 ? 16.75 -19.328 1.551 1 86.38 125 SER B N 1
ATOM 3398 C CA . SER B 1 125 ? 17.031 -19.328 2.982 1 86.38 125 SER B CA 1
ATOM 3399 C C . SER B 1 125 ? 16.141 -20.312 3.723 1 86.38 125 SER B C 1
ATOM 3401 O O . SER B 1 125 ? 16.422 -20.672 4.867 1 86.38 125 SER B O 1
ATOM 3403 N N . TYR B 1 126 ? 15.125 -20.766 3.092 1 87.75 126 TYR B N 1
ATOM 3404 C CA . TYR B 1 126 ? 14.172 -21.656 3.746 1 87.75 126 TYR B CA 1
ATOM 3405 C C . TYR B 1 126 ? 14.477 -23.109 3.434 1 87.75 126 TYR B C 1
ATOM 3407 O O . TYR B 1 126 ? 13.938 -24.016 4.074 1 87.75 126 TYR B O 1
ATOM 3415 N N . ILE B 1 127 ? 15.328 -23.375 2.525 1 89.56 127 ILE B N 1
ATOM 3416 C CA . ILE B 1 127 ? 15.594 -24.734 2.057 1 89.56 127 ILE B CA 1
ATOM 3417 C C . ILE B 1 127 ? 16.922 -25.219 2.617 1 89.56 127 ILE B C 1
ATOM 3419 O O . ILE B 1 127 ? 17.984 -24.672 2.285 1 89.56 127 ILE B O 1
ATOM 3423 N N . ASP B 1 128 ? 16.859 -26.094 3.477 1 92.12 128 ASP B N 1
ATOM 3424 C CA . ASP B 1 128 ? 18.062 -26.75 3.984 1 92.12 128 ASP B CA 1
ATOM 3425 C C . ASP B 1 128 ? 18.25 -28.125 3.338 1 92.12 128 ASP B C 1
ATOM 3427 O O . ASP B 1 128 ? 17.938 -28.312 2.16 1 92.12 128 ASP B O 1
ATOM 3431 N N . HIS B 1 129 ? 18.844 -29.125 4.113 1 91.56 129 HIS B N 1
ATOM 3432 C CA . HIS B 1 129 ? 19.219 -30.406 3.502 1 91.56 129 HIS B CA 1
ATOM 3433 C C . HIS B 1 129 ? 18.062 -31.391 3.555 1 91.56 129 HIS B C 1
ATOM 3435 O O . HIS B 1 129 ? 18.156 -32.5 3.012 1 91.56 129 HIS B O 1
ATOM 3441 N N . LYS B 1 130 ? 16.953 -31 4.137 1 91.94 130 LYS B N 1
ATOM 3442 C CA . LYS B 1 130 ? 15.781 -31.859 4.238 1 91.94 130 LYS B CA 1
ATOM 3443 C C . LYS B 1 130 ? 14.992 -31.859 2.932 1 91.94 130 LYS B C 1
ATOM 3445 O O . LYS B 1 130 ? 15.266 -31.062 2.035 1 91.94 130 LYS B O 1
ATOM 3450 N N . PRO B 1 131 ? 14.148 -32.844 2.773 1 93.5 131 PRO B N 1
ATOM 3451 C CA . PRO B 1 131 ? 13.289 -32.844 1.59 1 93.5 131 PRO B CA 1
ATOM 3452 C C . PRO B 1 131 ? 12.141 -31.844 1.688 1 93.5 131 PRO B C 1
ATOM 3454 O O . PRO B 1 131 ? 11.516 -31.719 2.744 1 93.5 131 PRO B O 1
ATOM 3457 N N . TYR B 1 132 ? 11.914 -31.141 0.568 1 95.94 132 TYR B N 1
ATOM 3458 C CA . TYR B 1 132 ? 10.844 -30.141 0.526 1 95.94 132 TYR B CA 1
ATOM 3459 C C . TYR B 1 132 ? 10.008 -30.297 -0.739 1 95.94 132 TYR B C 1
ATOM 3461 O O . TYR B 1 132 ? 10.531 -30.672 -1.794 1 95.94 132 TYR B O 1
ATOM 3469 N N . LEU B 1 133 ? 8.742 -30.062 -0.646 1 96.94 133 LEU B N 1
ATOM 3470 C CA . LEU B 1 133 ? 7.855 -29.828 -1.775 1 96.94 133 LEU B CA 1
ATOM 3471 C C . LEU B 1 133 ? 7.379 -28.375 -1.794 1 96.94 133 LEU B C 1
ATOM 3473 O O . LEU B 1 133 ? 6.594 -27.969 -0.936 1 96.94 133 LEU B O 1
ATOM 3477 N N . HIS B 1 134 ? 7.91 -27.656 -2.711 1 97 134 HIS B N 1
ATOM 3478 C CA . HIS B 1 134 ? 7.453 -26.281 -2.908 1 97 134 HIS B CA 1
ATOM 3479 C C . HIS B 1 134 ? 6.211 -26.234 -3.795 1 97 134 HIS B C 1
ATOM 3481 O O . HIS B 1 134 ? 6.23 -26.734 -4.918 1 97 134 HIS B O 1
ATOM 3487 N N . VAL B 1 135 ? 5.141 -25.656 -3.285 1 97.44 135 VAL B N 1
ATOM 3488 C CA . VAL B 1 135 ? 3.857 -25.531 -3.967 1 97.44 135 VAL B CA 1
ATOM 3489 C C . VAL B 1 135 ? 3.535 -24.047 -4.18 1 97.44 135 VAL B C 1
ATOM 3491 O O . VAL B 1 135 ? 3.154 -23.344 -3.238 1 97.44 135 VAL B O 1
ATOM 3494 N N . ASP B 1 136 ? 3.658 -23.578 -5.375 1 96.81 136 ASP B N 1
ATOM 3495 C CA . ASP B 1 136 ? 3.293 -22.219 -5.727 1 96.81 136 ASP B CA 1
ATOM 3496 C C . ASP B 1 136 ? 1.973 -22.172 -6.492 1 96.81 136 ASP B C 1
ATOM 3498 O O . ASP B 1 136 ? 1.915 -22.562 -7.66 1 96.81 136 ASP B O 1
ATOM 3502 N N . VAL B 1 137 ? 0.991 -21.734 -5.812 1 96.31 137 VAL B N 1
ATOM 3503 C CA . VAL B 1 137 ? -0.331 -21.688 -6.426 1 96.31 137 VAL B CA 1
ATOM 3504 C C . VAL B 1 137 ? -0.634 -20.266 -6.887 1 96.31 137 VAL B C 1
ATOM 3506 O O . VAL B 1 137 ? -0.816 -19.359 -6.062 1 96.31 137 VAL B O 1
ATOM 3509 N N . GLY B 1 138 ? -0.694 -20.047 -8.156 1 94.94 138 GLY B N 1
ATOM 3510 C CA . GLY B 1 138 ? -1.104 -18.781 -8.75 1 94.94 138 GLY B CA 1
ATOM 3511 C C . GLY B 1 138 ? -2.537 -18.797 -9.242 1 94.94 138 GLY B C 1
ATOM 3512 O O . GLY B 1 138 ? -3.336 -19.641 -8.828 1 94.94 138 GLY B O 1
ATOM 3513 N N . GLY B 1 139 ? -2.855 -17.859 -10.055 1 94.19 139 GLY B N 1
ATOM 3514 C CA . GLY B 1 139 ? -4.199 -17.812 -10.617 1 94.19 139 GLY B CA 1
ATOM 3515 C C . GLY B 1 139 ? -4.406 -18.781 -11.758 1 94.19 139 GLY B C 1
ATOM 3516 O O . GLY B 1 139 ? -5.484 -19.375 -11.891 1 94.19 139 GLY B O 1
ATOM 3517 N N . GLY B 1 140 ? -3.377 -18.953 -12.531 1 93.44 140 GLY B N 1
ATOM 3518 C CA . GLY B 1 140 ? -3.549 -19.75 -13.734 1 93.44 140 GLY B CA 1
ATOM 3519 C C . GLY B 1 140 ? -2.859 -21.109 -13.656 1 93.44 140 GLY B C 1
ATOM 3520 O O . GLY B 1 140 ? -3.219 -22.031 -14.391 1 93.44 140 GLY B O 1
ATOM 3521 N N . SER B 1 141 ? -1.889 -21.219 -12.844 1 94.06 141 SER B N 1
ATOM 3522 C CA . SER B 1 141 ? -1.093 -22.438 -12.789 1 94.06 141 SER B CA 1
ATOM 3523 C C . SER B 1 141 ? -0.546 -22.688 -11.391 1 94.06 141 SER B C 1
ATOM 3525 O O . SER B 1 141 ? -0.597 -21.797 -10.531 1 94.06 141 SER B O 1
ATOM 3527 N N . THR B 1 142 ? -0.14 -23.859 -11.141 1 95.69 142 THR B N 1
ATOM 3528 C CA . THR B 1 142 ? 0.566 -24.297 -9.938 1 95.69 142 THR B CA 1
ATOM 3529 C C . THR B 1 142 ? 1.922 -24.891 -10.297 1 95.69 142 THR B C 1
ATOM 3531 O O . THR B 1 142 ? 2.01 -25.766 -11.156 1 95.69 142 THR B O 1
ATOM 3534 N N . GLU B 1 143 ? 2.945 -24.359 -9.766 1 96.56 143 GLU B N 1
ATOM 3535 C CA . GLU B 1 143 ? 4.285 -24.906 -9.922 1 96.56 143 GLU B CA 1
ATOM 3536 C C . GLU B 1 143 ? 4.664 -25.797 -8.734 1 96.56 143 GLU B C 1
ATOM 3538 O O . GLU B 1 143 ? 4.559 -25.359 -7.586 1 96.56 143 GLU B O 1
ATOM 3543 N N . LEU B 1 144 ? 5.055 -27 -9.031 1 97.06 144 LEU B N 1
ATOM 3544 C CA . LEU B 1 144 ? 5.578 -27.922 -8.023 1 97.06 144 LEU B CA 1
ATOM 3545 C C . LEU B 1 144 ? 7.078 -28.125 -8.195 1 97.06 144 LEU B C 1
ATOM 3547 O O . LEU B 1 144 ? 7.551 -28.391 -9.305 1 97.06 144 LEU B O 1
ATOM 3551 N N . ASN B 1 145 ? 7.805 -27.906 -7.105 1 96.12 145 ASN B N 1
ATOM 3552 C CA . ASN B 1 145 ? 9.242 -28.141 -7.074 1 96.12 145 ASN B CA 1
ATOM 3553 C C . ASN B 1 145 ? 9.648 -29.031 -5.902 1 96.12 145 ASN B C 1
ATOM 3555 O O . ASN B 1 145 ? 9.297 -28.75 -4.758 1 96.12 145 ASN B O 1
ATOM 3559 N N . ILE B 1 146 ? 10.383 -30.078 -6.176 1 95.44 146 ILE B N 1
ATOM 3560 C CA . ILE B 1 146 ? 10.82 -31.016 -5.145 1 95.44 146 ILE B CA 1
ATOM 3561 C C . ILE B 1 146 ? 12.32 -30.859 -4.914 1 95.44 146 ILE B C 1
ATOM 3563 O O . ILE B 1 146 ? 13.102 -30.859 -5.867 1 95.44 146 ILE B O 1
ATOM 3567 N N . TYR B 1 147 ? 12.648 -30.656 -3.682 1 94.12 147 TYR B N 1
ATOM 3568 C CA . TYR B 1 147 ? 14.047 -30.453 -3.303 1 94.12 147 TYR B CA 1
ATOM 3569 C C . TYR B 1 147 ? 14.539 -31.594 -2.422 1 94.12 147 TYR B C 1
ATOM 3571 O O . TYR B 1 147 ? 13.805 -32.094 -1.554 1 94.12 147 TYR B O 1
ATOM 3579 N N . HIS B 1 148 ? 15.789 -32.062 -2.693 1 91.94 148 HIS B N 1
ATOM 3580 C CA . HIS B 1 148 ? 16.547 -33 -1.865 1 91.94 148 HIS B CA 1
ATOM 3581 C C . HIS B 1 148 ? 17.984 -32.531 -1.688 1 91.94 148 HIS B C 1
ATOM 3583 O O . HIS B 1 148 ? 18.703 -32.312 -2.67 1 91.94 148 HIS B O 1
ATOM 3589 N N . HIS B 1 149 ? 18.453 -32.344 -0.469 1 91.12 149 HIS B N 1
ATOM 3590 C CA . HIS B 1 149 ? 19.812 -31.891 -0.169 1 91.12 149 HIS B CA 1
ATOM 3591 C C . HIS B 1 149 ? 20.125 -30.594 -0.913 1 91.12 149 HIS B C 1
ATOM 3593 O O . HIS B 1 149 ? 21.172 -30.5 -1.576 1 91.12 149 HIS B O 1
ATOM 3599 N N . ARG B 1 150 ? 19.125 -29.703 -0.987 1 89.81 150 ARG B N 1
ATOM 3600 C CA . ARG B 1 150 ? 19.266 -28.344 -1.511 1 89.81 150 ARG B CA 1
ATOM 3601 C C . ARG B 1 150 ? 19.344 -28.359 -3.033 1 89.81 150 ARG B C 1
ATOM 3603 O O . ARG B 1 150 ? 19.734 -27.359 -3.645 1 89.81 150 ARG B O 1
ATOM 3610 N N . GLU B 1 151 ? 18.922 -29.484 -3.582 1 91.38 151 GLU B N 1
ATOM 3611 C CA . GLU B 1 151 ? 18.891 -29.594 -5.039 1 91.38 151 GLU B CA 1
ATOM 3612 C C . GLU B 1 151 ? 17.484 -29.844 -5.551 1 91.38 151 GLU B C 1
ATOM 3614 O O . GLU B 1 151 ? 16.766 -30.688 -5.016 1 91.38 151 GLU B O 1
ATOM 3619 N N . LYS B 1 152 ? 17.125 -29.094 -6.52 1 93.06 152 LYS B N 1
ATOM 3620 C CA . LYS B 1 152 ? 15.844 -29.359 -7.164 1 93.06 152 LYS B CA 1
ATOM 3621 C C . LYS B 1 152 ? 15.891 -30.641 -7.992 1 93.06 152 LYS B C 1
ATOM 3623 O O . LYS B 1 152 ? 16.562 -30.688 -9.023 1 93.06 152 LYS B O 1
ATOM 3628 N N . VAL B 1 153 ? 15.18 -31.641 -7.613 1 93.25 153 VAL B N 1
ATOM 3629 C CA . VAL B 1 153 ? 15.297 -32.969 -8.242 1 93.25 153 VAL B CA 1
ATOM 3630 C C . VAL B 1 153 ? 14.164 -33.156 -9.242 1 93.25 153 VAL B C 1
ATOM 3632 O O . VAL B 1 153 ? 14.242 -34 -10.133 1 93.25 153 VAL B O 1
ATOM 3635 N N . ALA B 1 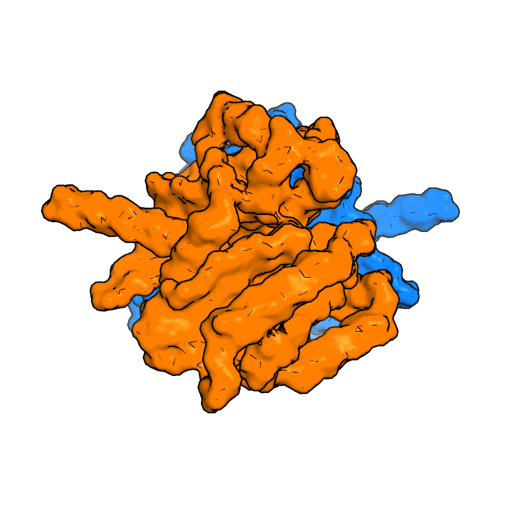154 ? 13.062 -32.406 -9.094 1 94.94 154 ALA B N 1
ATOM 3636 C CA . ALA B 1 154 ? 11.938 -32.469 -10.016 1 94.94 154 ALA B CA 1
ATOM 3637 C C . ALA B 1 154 ? 11.156 -31.156 -10 1 94.94 154 ALA B C 1
ATOM 3639 O O . ALA B 1 154 ? 11.086 -30.484 -8.969 1 94.94 154 ALA B O 1
ATOM 3640 N N . SER B 1 155 ? 10.648 -30.75 -11.109 1 95.56 155 SER B N 1
ATOM 3641 C CA . SER B 1 155 ? 9.844 -29.547 -11.273 1 95.56 155 SER B CA 1
ATOM 3642 C C . SER B 1 155 ? 8.828 -29.703 -12.398 1 95.56 155 SER B C 1
ATOM 3644 O O . SER B 1 155 ? 9.141 -30.281 -13.438 1 95.56 155 SER B O 1
ATOM 3646 N N . LYS B 1 156 ? 7.652 -29.219 -12.141 1 96.12 156 LYS B N 1
ATOM 3647 C CA . LYS B 1 156 ? 6.621 -29.266 -13.172 1 96.12 156 LYS B CA 1
ATOM 3648 C C . LYS B 1 156 ? 5.535 -28.219 -12.914 1 96.12 156 LYS B C 1
ATOM 3650 O O . LYS B 1 156 ? 5.199 -27.938 -11.766 1 96.12 156 LYS B O 1
ATOM 3655 N N . SER B 1 157 ? 5.055 -27.578 -13.961 1 94.88 157 SER B N 1
ATOM 3656 C CA . SER B 1 157 ? 3.939 -26.641 -13.914 1 94.88 157 SER B CA 1
ATOM 3657 C C . SER B 1 157 ? 2.641 -27.297 -14.359 1 94.88 157 SER B C 1
ATOM 3659 O O . SER B 1 157 ? 2.619 -28.031 -15.352 1 94.88 157 SER B O 1
ATOM 3661 N N . PHE B 1 158 ? 1.64 -27.141 -13.602 1 94.5 158 PHE B N 1
ATOM 3662 C CA . PHE B 1 158 ? 0.327 -27.688 -13.914 1 94.5 158 PHE B CA 1
ATOM 3663 C C . PHE B 1 158 ? -0.683 -26.578 -14.18 1 94.5 158 PHE B C 1
ATOM 3665 O O . PHE B 1 158 ? -0.688 -25.562 -13.492 1 94.5 158 PHE B O 1
ATOM 3672 N N . LYS B 1 159 ? -1.52 -26.797 -15.148 1 91.44 159 LYS B N 1
ATOM 3673 C CA . LYS B 1 159 ? -2.531 -25.812 -15.508 1 91.44 159 LYS B CA 1
ATOM 3674 C C . LYS B 1 159 ? -3.732 -25.875 -14.57 1 91.44 159 LYS B C 1
ATOM 3676 O O . LYS B 1 159 ? -4.859 -26.125 -15.008 1 91.44 159 LYS B O 1
ATOM 3681 N N . ILE B 1 160 ? -3.406 -25.688 -13.352 1 92.88 160 ILE B N 1
ATOM 3682 C CA . ILE B 1 160 ? -4.406 -25.578 -12.297 1 92.88 160 ILE B CA 1
ATOM 3683 C C . ILE B 1 160 ? -4.055 -24.406 -11.375 1 92.88 160 ILE B C 1
ATOM 3685 O O . ILE B 1 160 ? -2.912 -24.281 -10.922 1 92.88 160 ILE B O 1
ATOM 3689 N N . GLY B 1 161 ? -4.965 -23.469 -11.203 1 93.62 161 GLY B N 1
ATOM 3690 C CA . GLY B 1 161 ? -4.781 -22.281 -10.383 1 93.62 161 GLY B CA 1
ATOM 3691 C C . GLY B 1 161 ? -6.082 -21.734 -9.812 1 93.62 161 GLY B C 1
ATOM 3692 O O . GLY B 1 161 ? -7.16 -22.234 -10.141 1 93.62 161 GLY B O 1
ATOM 3693 N N . SER B 1 162 ? -5.93 -20.766 -8.977 1 94.12 162 SER B N 1
ATOM 3694 C CA . SER B 1 162 ? -7.086 -20.312 -8.219 1 94.12 162 SER B CA 1
ATOM 3695 C C . SER B 1 162 ? -8.133 -19.672 -9.133 1 94.12 162 SER B C 1
ATOM 3697 O O . SER B 1 162 ? -9.328 -19.922 -8.977 1 94.12 162 SER B O 1
ATOM 3699 N N . VAL B 1 163 ? -7.703 -18.859 -10.086 1 92.94 163 VAL B N 1
ATOM 3700 C CA . VAL B 1 163 ? -8.625 -18.219 -11.016 1 92.94 163 VAL B CA 1
ATOM 3701 C C . VAL B 1 163 ? -9.156 -19.234 -12.016 1 92.94 163 VAL B C 1
ATOM 3703 O O . VAL B 1 163 ? -10.336 -19.234 -12.352 1 92.94 163 VAL B O 1
ATOM 3706 N N . ARG B 1 164 ? -8.281 -20.094 -12.461 1 90.31 164 ARG B N 1
ATOM 3707 C CA . ARG B 1 164 ? -8.656 -21.125 -13.414 1 90.31 164 ARG B CA 1
ATOM 3708 C C . ARG B 1 164 ? -9.727 -22.047 -12.828 1 90.31 164 ARG B C 1
ATOM 3710 O O . ARG B 1 164 ? -10.602 -22.516 -13.547 1 90.31 164 ARG B O 1
ATOM 3717 N N . ALA B 1 165 ? -9.672 -22.281 -11.594 1 87.06 165 ALA B N 1
ATOM 3718 C CA . ALA B 1 165 ? -10.539 -23.234 -10.914 1 87.06 165 ALA B CA 1
ATOM 3719 C C . ALA B 1 165 ? -11.953 -22.688 -10.766 1 87.06 165 ALA B C 1
ATOM 3721 O O . ALA B 1 165 ? -12.891 -23.422 -10.469 1 87.06 165 ALA B O 1
ATOM 3722 N N . LEU B 1 166 ? -12.156 -21.359 -10.922 1 85.06 166 LEU B N 1
ATOM 3723 C CA . LEU B 1 166 ? -13.477 -20.75 -10.812 1 85.06 166 LEU B CA 1
ATOM 3724 C C . LEU B 1 166 ? -14.398 -21.234 -11.93 1 85.06 166 LEU B C 1
ATOM 3726 O O . LEU B 1 166 ? -15.617 -21.281 -11.766 1 85.06 166 LEU B O 1
ATOM 3730 N N . ASP B 1 167 ? -13.938 -21.531 -13.016 1 74.12 167 ASP B N 1
ATOM 3731 C CA . ASP B 1 167 ? -14.758 -21.922 -14.156 1 74.12 167 ASP B CA 1
ATOM 3732 C C . ASP B 1 167 ? -14.883 -23.453 -14.242 1 74.12 167 ASP B C 1
ATOM 3734 O O . ASP B 1 167 ? -15.477 -23.969 -15.18 1 74.12 167 ASP B O 1
ATOM 3738 N N . ASN B 1 168 ? -14.844 -24.141 -13.07 1 61.91 168 ASN B N 1
ATOM 3739 C CA . ASN B 1 168 ? -15.055 -25.562 -12.836 1 61.91 168 ASN B CA 1
ATOM 3740 C C . ASN B 1 168 ? -14.445 -26.422 -13.945 1 61.91 168 ASN B C 1
ATOM 3742 O O . ASN B 1 168 ? -14.766 -27.594 -14.078 1 61.91 168 ASN B O 1
ATOM 3746 N N . LYS B 1 169 ? -13.727 -25.812 -14.789 1 59.81 169 LYS B N 1
ATOM 3747 C CA . LYS B 1 169 ? -13.312 -26.594 -15.953 1 59.81 169 LYS B CA 1
ATOM 3748 C C . LYS B 1 169 ? -12.023 -27.344 -15.672 1 59.81 169 LYS B C 1
ATOM 3750 O O . LYS B 1 169 ? -11.398 -27.875 -16.594 1 59.81 169 LYS B O 1
ATOM 3755 N N . GLU B 1 170 ? -11.633 -27.328 -14.305 1 62.09 170 GLU B N 1
ATOM 3756 C CA . GLU B 1 170 ? -10.383 -28.078 -14.18 1 62.09 170 GLU B CA 1
ATOM 3757 C C . GLU B 1 170 ? -10.617 -29.578 -14.312 1 62.09 170 GLU B C 1
ATOM 3759 O O . GLU B 1 170 ? -11.539 -30.125 -13.688 1 62.09 170 GLU B O 1
ATOM 3764 N N . SER B 1 171 ? -9.773 -30.141 -15.141 1 67.06 171 SER B N 1
ATOM 3765 C CA . SER B 1 171 ? -9.93 -31.547 -15.492 1 67.06 171 SER B CA 1
ATOM 3766 C C . SER B 1 171 ? -9.461 -32.438 -14.359 1 67.06 171 SER B C 1
ATOM 3768 O O . SER B 1 171 ? -8.438 -32.188 -13.727 1 67.06 171 SER B O 1
ATOM 3770 N N . PRO B 1 172 ? -10.344 -33.312 -13.914 1 80.06 172 PRO B N 1
ATOM 3771 C CA . PRO B 1 172 ? -9.875 -34.406 -13.023 1 80.06 172 PRO B CA 1
ATOM 3772 C C . PRO B 1 172 ? -8.508 -34.938 -13.43 1 80.06 172 PRO B C 1
ATOM 3774 O O . PRO B 1 172 ? -7.73 -35.375 -12.57 1 80.06 172 PRO B O 1
ATOM 3777 N N . LYS B 1 173 ? -8.234 -34.75 -14.609 1 89.5 173 LYS B N 1
ATOM 3778 C CA . LYS B 1 173 ? -6.98 -35.281 -15.141 1 89.5 173 LYS B CA 1
ATOM 3779 C C . LYS B 1 173 ? -5.785 -34.5 -14.578 1 89.5 173 LYS B C 1
ATOM 3781 O O . LYS B 1 173 ? -4.773 -35.125 -14.211 1 89.5 173 LYS B O 1
ATOM 3786 N N . VAL B 1 174 ? -5.879 -33.25 -14.43 1 91.81 174 VAL B N 1
ATOM 3787 C CA . VAL B 1 174 ? -4.754 -32.438 -13.961 1 91.81 174 VAL B CA 1
ATOM 3788 C C . VAL B 1 174 ? -4.469 -32.75 -12.492 1 91.81 174 VAL B C 1
ATOM 3790 O O . VAL B 1 174 ? -3.307 -32.812 -12.078 1 91.81 174 VAL B O 1
ATOM 3793 N N . TRP B 1 175 ? -5.5 -33.062 -11.711 1 92.81 175 TRP B N 1
ATOM 3794 C CA . TRP B 1 175 ? -5.348 -33.406 -10.305 1 92.81 175 TRP B CA 1
ATOM 3795 C C . TRP B 1 175 ? -4.594 -34.75 -10.164 1 92.81 175 TRP B C 1
ATOM 3797 O O . TRP B 1 175 ? -3.689 -34.844 -9.328 1 92.81 175 TRP B O 1
ATOM 3807 N N . SER B 1 176 ? -5.004 -35.625 -11.008 1 95 176 SER B N 1
ATOM 3808 C CA . SER B 1 176 ? -4.352 -36.938 -10.984 1 95 176 SER B CA 1
ATOM 3809 C C . SER B 1 176 ? -2.887 -36.844 -11.398 1 95 176 SER B C 1
ATOM 3811 O O . SER B 1 176 ? -2.021 -37.5 -10.805 1 95 176 SER B O 1
ATOM 3813 N N . GLN B 1 177 ? -2.684 -36.031 -12.375 1 96 177 GLN B N 1
ATOM 3814 C CA . GLN B 1 177 ? -1.316 -35.812 -12.844 1 96 177 GLN B CA 1
ATOM 3815 C C . GLN B 1 177 ? -0.45 -35.188 -11.766 1 96 177 GLN B C 1
ATOM 3817 O O . GLN B 1 177 ? 0.716 -35.562 -11.602 1 96 177 GLN B O 1
ATOM 3822 N N . MET B 1 178 ? -1.021 -34.25 -11.078 1 95.69 178 MET B N 1
ATOM 3823 C CA . MET B 1 178 ? -0.307 -33.594 -9.984 1 95.69 178 MET B CA 1
ATOM 3824 C C . MET B 1 178 ? 0.033 -34.594 -8.883 1 95.69 178 MET B C 1
ATOM 3826 O O . MET B 1 178 ? 1.175 -34.625 -8.422 1 95.69 178 MET B O 1
ATOM 3830 N N . ARG B 1 179 ? -0.913 -35.406 -8.5 1 95.44 179 ARG B N 1
ATOM 3831 C CA . ARG B 1 179 ? -0.725 -36.438 -7.48 1 95.44 179 ARG B CA 1
ATOM 3832 C C . ARG B 1 179 ? 0.356 -37.438 -7.898 1 95.44 179 ARG B C 1
ATOM 3834 O O . ARG B 1 179 ? 1.254 -37.75 -7.113 1 95.44 179 ARG B O 1
ATOM 3841 N N . ASP B 1 180 ? 0.245 -37.8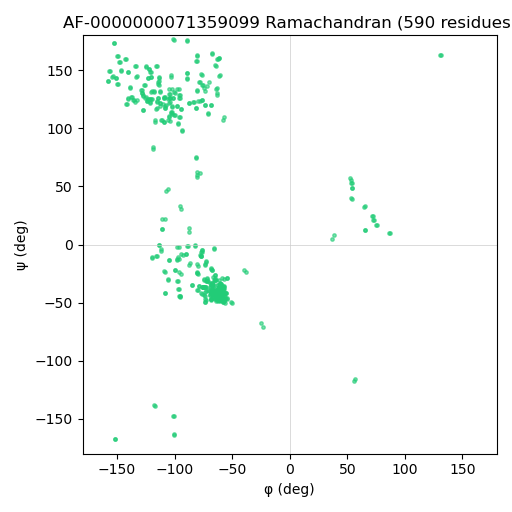12 -9.141 1 96.19 180 ASP B N 1
ATOM 3842 C CA . ASP B 1 180 ? 1.188 -38.812 -9.664 1 96.19 180 ASP B CA 1
ATOM 3843 C C . ASP B 1 180 ? 2.609 -38.25 -9.688 1 96.19 180 ASP B C 1
ATOM 3845 O O . ASP B 1 180 ? 3.564 -38.938 -9.352 1 96.19 180 ASP B O 1
ATOM 3849 N N . PHE B 1 181 ? 2.727 -37.062 -10.109 1 97.12 181 PHE B N 1
ATOM 3850 C CA . PHE B 1 181 ? 4.027 -36.406 -10.141 1 97.12 181 PHE B CA 1
ATOM 3851 C C . PHE B 1 181 ? 4.66 -36.375 -8.758 1 97.12 181 PHE B C 1
ATOM 3853 O O . PHE B 1 181 ? 5.836 -36.719 -8.594 1 97.12 181 PHE B O 1
ATOM 3860 N N . ILE B 1 182 ? 3.865 -35.938 -7.738 1 96.31 182 ILE B N 1
ATOM 3861 C CA . ILE B 1 182 ? 4.363 -35.844 -6.371 1 96.31 182 ILE B CA 1
ATOM 3862 C C . ILE B 1 182 ? 4.766 -37.219 -5.855 1 96.31 182 ILE B C 1
ATOM 3864 O O . ILE B 1 182 ? 5.883 -37.406 -5.363 1 96.31 182 ILE B O 1
ATOM 3868 N N . GLN B 1 183 ? 3.975 -38.219 -6.055 1 94.19 183 GLN B N 1
ATOM 3869 C CA . GLN B 1 183 ? 4.188 -39.562 -5.504 1 94.19 183 GLN B CA 1
ATOM 3870 C C . GLN B 1 183 ? 5.355 -40.25 -6.191 1 94.19 183 GLN B C 1
ATOM 3872 O O . GLN B 1 183 ? 6.086 -41.031 -5.562 1 94.19 183 GLN B O 1
ATOM 3877 N N . THR B 1 184 ? 5.52 -39.906 -7.461 1 94.31 184 THR B N 1
ATOM 3878 C CA . THR B 1 184 ? 6.598 -40.531 -8.227 1 94.31 184 THR B CA 1
ATOM 3879 C C . THR B 1 184 ? 7.949 -39.969 -7.82 1 94.31 184 THR B C 1
ATOM 3881 O O . THR B 1 184 ? 8.961 -40.656 -7.836 1 94.31 184 THR B O 1
ATOM 3884 N N . ASN B 1 185 ? 7.918 -38.719 -7.41 1 93.88 185 ASN B N 1
ATOM 3885 C CA . ASN B 1 185 ? 9.195 -38.062 -7.203 1 93.88 185 ASN B CA 1
ATOM 3886 C C . ASN B 1 185 ? 9.531 -37.938 -5.723 1 93.88 185 ASN B C 1
ATOM 3888 O O . ASN B 1 185 ? 10.617 -37.469 -5.363 1 93.88 185 ASN B O 1
ATOM 3892 N N . ILE B 1 186 ? 8.609 -38.156 -4.879 1 90.12 186 ILE B N 1
ATOM 3893 C CA . ILE B 1 186 ? 8.859 -38.156 -3.443 1 90.12 186 ILE B CA 1
ATOM 3894 C C . ILE B 1 186 ? 8.93 -39.594 -2.936 1 90.12 186 ILE B C 1
ATOM 3896 O O . ILE B 1 186 ? 7.996 -40.375 -3.127 1 90.12 186 ILE B O 1
ATOM 3900 N N . LYS B 1 187 ? 10.047 -40.031 -2.518 1 77.12 187 LYS B N 1
ATOM 3901 C CA . LYS B 1 187 ? 10.25 -41.406 -2.029 1 77.12 187 LYS B CA 1
ATOM 3902 C C . LYS B 1 187 ? 9.617 -41.594 -0.653 1 77.12 187 LYS B C 1
ATOM 3904 O O . LYS B 1 187 ? 9.602 -40.656 0.159 1 77.12 187 LYS B O 1
ATOM 3909 N N . HIS B 1 188 ? 8.578 -42.625 -0.552 1 62.78 188 HIS B N 1
ATOM 3910 C CA . HIS B 1 188 ? 7.75 -43 0.593 1 62.78 188 HIS B CA 1
ATOM 3911 C C . HIS B 1 188 ? 8.414 -42.594 1.904 1 62.78 188 HIS B C 1
ATOM 3913 O O . HIS B 1 188 ? 7.781 -41.969 2.77 1 62.78 188 HIS B O 1
ATOM 3919 N N . LYS B 1 189 ? 9.523 -43.156 2.482 1 56.22 189 LYS B N 1
ATOM 3920 C CA . LYS B 1 189 ? 9.984 -43.188 3.867 1 56.22 189 LYS B CA 1
ATOM 3921 C C . LYS B 1 189 ? 10.359 -41.812 4.375 1 56.22 189 LYS B C 1
ATOM 3923 O O . LYS B 1 189 ? 10.672 -41.625 5.555 1 56.22 189 LYS B O 1
ATOM 3928 N N . GLN B 1 190 ? 10.297 -40.688 3.5 1 64.19 190 GLN B N 1
ATOM 3929 C CA . GLN B 1 190 ? 10.898 -39.438 3.963 1 64.19 190 GLN B CA 1
ATOM 3930 C C . GLN B 1 190 ? 9.828 -38.438 4.391 1 64.19 190 GLN B C 1
ATOM 3932 O O . GLN B 1 190 ? 8.781 -38.344 3.748 1 64.19 190 GLN B O 1
ATOM 3937 N N . ALA B 1 191 ? 9.93 -38.062 5.574 1 81.56 191 ALA B N 1
ATOM 3938 C CA . ALA B 1 191 ? 9.133 -36.938 6.055 1 81.56 191 ALA B CA 1
ATOM 3939 C C . ALA B 1 191 ? 9.383 -35.688 5.215 1 81.56 191 ALA B C 1
ATOM 3941 O O . ALA B 1 191 ? 10.531 -35.25 5.062 1 81.56 191 ALA B O 1
ATOM 3942 N N . ILE B 1 192 ? 8.406 -35.25 4.406 1 93 192 ILE B N 1
ATOM 3943 C CA . ILE B 1 192 ? 8.586 -34.094 3.545 1 93 192 ILE B CA 1
ATOM 3944 C C . ILE B 1 192 ? 7.848 -32.906 4.129 1 93 192 ILE B C 1
ATOM 3946 O O . ILE B 1 192 ? 6.734 -33.031 4.641 1 93 192 ILE B O 1
ATOM 3950 N N . THR B 1 193 ? 8.531 -31.766 4.152 1 95.25 193 THR B N 1
ATOM 3951 C CA . THR B 1 193 ? 7.91 -30.5 4.516 1 95.25 193 THR B CA 1
ATOM 3952 C C . THR B 1 193 ? 7.512 -29.719 3.264 1 95.25 193 THR B C 1
ATOM 3954 O O . THR B 1 193 ? 8.273 -29.641 2.301 1 95.25 193 THR B O 1
ATOM 3957 N N . CYS B 1 194 ? 6.309 -29.188 3.254 1 97.25 194 CYS B N 1
ATOM 3958 C CA . CYS B 1 194 ? 5.871 -28.375 2.129 1 97.25 194 CYS B CA 1
ATOM 3959 C C . CYS B 1 194 ? 6.238 -26.906 2.348 1 97.25 194 CYS B C 1
ATOM 3961 O O . CYS B 1 194 ? 6.367 -26.453 3.488 1 97.25 194 CYS B O 1
ATOM 3963 N N . ILE B 1 195 ? 6.516 -26.234 1.289 1 97.38 195 ILE B N 1
ATOM 3964 C CA . ILE B 1 195 ? 6.629 -24.781 1.243 1 97.38 195 ILE B CA 1
ATOM 3965 C C . ILE B 1 195 ? 5.535 -24.203 0.349 1 97.38 195 ILE B C 1
ATOM 3967 O O . ILE B 1 195 ? 5.445 -24.547 -0.833 1 97.38 195 ILE B O 1
ATOM 3971 N N . GLY B 1 196 ? 4.695 -23.438 0.919 1 97.62 196 GLY B N 1
ATOM 3972 C CA . GLY B 1 196 ? 3.611 -22.828 0.161 1 97.62 196 GLY B CA 1
ATOM 3973 C C . GLY B 1 196 ? 3.844 -21.359 -0.147 1 97.62 196 GLY B C 1
ATOM 3974 O O . GLY B 1 196 ? 4.102 -20.562 0.758 1 97.62 196 GLY B O 1
ATOM 3975 N N . THR B 1 197 ? 3.764 -21 -1.407 1 96.75 197 THR B N 1
ATOM 3976 C CA . THR B 1 197 ? 3.844 -19.609 -1.818 1 96.75 197 THR B CA 1
ATOM 3977 C C . THR B 1 197 ? 2.621 -19.219 -2.641 1 96.75 197 THR B C 1
ATOM 3979 O O . THR B 1 197 ? 2 -20.062 -3.285 1 96.75 197 THR B O 1
ATOM 3982 N N . GLY B 1 198 ? 2.326 -17.906 -2.564 1 95.5 198 GLY B N 1
ATOM 3983 C CA . GLY B 1 198 ? 1.145 -17.359 -3.211 1 95.5 198 GLY B CA 1
ATOM 3984 C C . GLY B 1 198 ? 0.319 -16.469 -2.293 1 95.5 198 GLY B C 1
ATOM 3985 O O . GLY B 1 198 ? 0.46 -16.531 -1.07 1 95.5 198 GLY B O 1
ATOM 3986 N N . GLY B 1 199 ? -0.522 -15.695 -2.904 1 95.38 199 GLY B N 1
ATOM 3987 C CA . GLY B 1 199 ? -1.33 -14.773 -2.125 1 95.38 199 GLY B CA 1
ATOM 3988 C C . GLY B 1 199 ? -2.35 -15.469 -1.243 1 95.38 199 GLY B C 1
ATOM 3989 O O . GLY B 1 199 ? -2.605 -15.031 -0.118 1 95.38 199 GLY B O 1
ATOM 3990 N N . ASN B 1 200 ? -2.889 -16.562 -1.705 1 96.56 200 ASN B N 1
ATOM 3991 C CA . ASN B 1 200 ? -3.963 -17.234 -0.976 1 96.56 200 ASN B CA 1
ATOM 3992 C C . ASN B 1 200 ? -3.436 -17.953 0.26 1 96.56 200 ASN B C 1
ATOM 3994 O O . ASN B 1 200 ? -4.043 -17.891 1.33 1 96.56 200 ASN B O 1
ATOM 3998 N N . ILE B 1 201 ? -2.322 -18.656 0.117 1 97.75 201 ILE B N 1
ATOM 3999 C CA . ILE B 1 201 ? -1.79 -19.359 1.278 1 97.75 201 ILE B CA 1
ATOM 4000 C C . ILE B 1 201 ? -1.326 -18.344 2.326 1 97.75 201 ILE B C 1
ATOM 4002 O O . ILE B 1 201 ? -1.442 -18.594 3.529 1 97.75 201 ILE B O 1
ATOM 4006 N N . ASN B 1 202 ? -0.807 -17.203 1.884 1 96.5 202 ASN B N 1
ATOM 4007 C CA . ASN B 1 202 ? -0.439 -16.141 2.818 1 96.5 202 ASN B CA 1
ATOM 4008 C C . ASN B 1 202 ? -1.649 -15.641 3.598 1 96.5 202 ASN B C 1
ATOM 4010 O O . ASN B 1 202 ? -1.564 -15.406 4.805 1 96.5 202 ASN B O 1
ATOM 4014 N N . LYS B 1 203 ? -2.736 -15.461 2.918 1 96.62 203 LYS B N 1
ATOM 4015 C CA . LYS B 1 203 ? -3.951 -15.016 3.59 1 96.62 203 LYS B CA 1
ATOM 4016 C C . LYS B 1 203 ? -4.457 -16.062 4.574 1 96.62 203 LYS B C 1
ATOM 4018 O O . LYS B 1 203 ? -4.867 -15.734 5.688 1 96.62 203 LYS B O 1
ATOM 4023 N N . ILE B 1 204 ? -4.406 -17.328 4.16 1 97.56 204 ILE B N 1
ATOM 4024 C CA . ILE B 1 204 ? -4.809 -18.438 5.031 1 97.56 204 ILE B CA 1
ATOM 4025 C C . ILE B 1 204 ? -3.932 -18.438 6.281 1 97.56 204 ILE B C 1
ATOM 4027 O O . ILE B 1 204 ? -4.434 -18.578 7.398 1 97.56 204 ILE B O 1
ATOM 4031 N N . PHE B 1 205 ? -2.697 -18.266 6.051 1 97.25 205 PHE B N 1
ATOM 4032 C CA . PHE B 1 205 ? -1.745 -18.219 7.156 1 97.25 205 PHE B CA 1
ATOM 4033 C C . PHE B 1 205 ? -2.08 -17.078 8.109 1 97.25 205 PHE B C 1
ATOM 4035 O O . PHE B 1 205 ? -2.111 -17.266 9.328 1 97.25 205 PHE B O 1
ATOM 4042 N N . GLU B 1 206 ? -2.338 -15.93 7.59 1 94.69 206 GLU B N 1
ATOM 4043 C CA . GLU B 1 206 ? -2.701 -14.773 8.406 1 94.69 206 GLU B CA 1
ATOM 4044 C C . GLU B 1 206 ? -3.957 -15.055 9.227 1 94.69 206 GLU B C 1
ATOM 4046 O O . GLU B 1 206 ? -4.02 -14.711 10.406 1 94.69 206 GLU B O 1
ATOM 4051 N N . LEU B 1 207 ? -4.914 -15.656 8.617 1 94.88 207 LEU B N 1
ATOM 4052 C CA . LEU B 1 207 ? -6.191 -15.93 9.266 1 94.88 207 LEU B CA 1
ATOM 4053 C C . LEU B 1 207 ? -6.031 -16.969 10.367 1 94.88 207 LEU B C 1
ATOM 4055 O O . LEU B 1 207 ? -6.891 -17.109 11.242 1 94.88 207 LEU B O 1
ATOM 4059 N N . SER B 1 208 ? -4.996 -17.734 10.305 1 94.25 208 SER B N 1
ATOM 4060 C CA . SER B 1 208 ? -4.746 -18.766 11.32 1 94.25 208 SER B CA 1
ATOM 4061 C C . SER B 1 208 ? -4.223 -18.156 12.609 1 94.25 208 SER B C 1
ATOM 4063 O O . SER B 1 208 ? -4.051 -18.844 13.609 1 94.25 208 SER B O 1
ATOM 4065 N N . ASN B 1 209 ? -3.979 -16.812 12.609 1 88.69 209 ASN B N 1
ATOM 4066 C CA . ASN B 1 209 ? -3.49 -16.078 13.766 1 88.69 209 ASN B CA 1
ATOM 4067 C C . ASN B 1 209 ? -2.238 -16.719 14.359 1 88.69 209 ASN B C 1
ATOM 4069 O O . ASN B 1 209 ? -2.201 -17.031 15.547 1 88.69 209 ASN B O 1
ATOM 4073 N N . PRO B 1 210 ? -1.292 -16.812 13.445 1 85.44 210 PRO B N 1
ATOM 4074 C CA . PRO B 1 210 ? -0.075 -17.469 13.93 1 85.44 210 PRO B CA 1
ATOM 4075 C C . PRO B 1 210 ? 0.635 -16.672 15.023 1 85.44 210 PRO B C 1
ATOM 4077 O O . PRO B 1 210 ? 0.438 -15.461 15.133 1 85.44 210 PRO B O 1
ATOM 4080 N N . ARG B 1 211 ? 1.39 -17.453 15.836 1 77.31 211 ARG B N 1
ATOM 4081 C CA . ARG B 1 211 ? 2.281 -16.781 16.781 1 77.31 211 ARG B CA 1
ATOM 4082 C C . ARG B 1 211 ? 3.334 -15.953 16.031 1 77.31 211 ARG B C 1
ATOM 4084 O O . ARG B 1 211 ? 3.678 -16.266 14.891 1 77.31 211 ARG B O 1
ATOM 4091 N N . LYS B 1 212 ? 3.869 -15.055 16.688 1 74.44 212 LYS B N 1
ATOM 4092 C CA . LYS B 1 212 ? 4.84 -14.141 16.094 1 74.44 212 LYS B CA 1
ATOM 4093 C C . LYS B 1 212 ? 6.082 -14.891 15.625 1 74.44 212 LYS B C 1
ATOM 4095 O O . LYS B 1 212 ? 6.562 -15.797 16.297 1 74.44 212 LYS B O 1
ATOM 4100 N N . ASN B 1 213 ? 6.59 -14.797 14.438 1 69.5 213 ASN B N 1
ATOM 4101 C CA . ASN B 1 213 ? 7.879 -15.18 13.867 1 69.5 213 ASN B CA 1
ATOM 4102 C C . ASN B 1 213 ? 7.875 -16.641 13.406 1 69.5 213 ASN B C 1
ATOM 4104 O O . ASN B 1 213 ? 8.938 -17.219 13.203 1 69.5 213 ASN B O 1
ATOM 4108 N N . LYS B 1 214 ? 6.695 -17.219 13.414 1 77.94 214 LYS B N 1
ATOM 4109 C CA . LYS B 1 214 ? 6.652 -18.578 12.891 1 77.94 214 LYS B CA 1
ATOM 4110 C C . LYS B 1 214 ? 5.902 -18.625 11.562 1 77.94 214 LYS B C 1
ATOM 4112 O O . LYS B 1 214 ? 4.742 -18.203 11.477 1 77.94 214 LYS B O 1
ATOM 4117 N N . ARG B 1 215 ? 6.555 -19.047 10.609 1 89.31 215 ARG B N 1
ATOM 4118 C CA . ARG B 1 215 ? 5.918 -19.109 9.305 1 89.31 215 ARG B CA 1
ATOM 4119 C C . ARG B 1 215 ? 5.602 -20.547 8.906 1 89.31 215 ARG B C 1
ATOM 4121 O O . ARG B 1 215 ? 5.875 -20.953 7.777 1 89.31 215 ARG B O 1
ATOM 4128 N N . PHE B 1 216 ? 5.008 -21.266 9.922 1 93.75 216 PHE B N 1
ATOM 4129 C CA . PHE B 1 216 ? 4.555 -22.641 9.695 1 93.75 216 PHE B CA 1
ATOM 4130 C C . PHE B 1 216 ? 3.059 -22.766 9.953 1 93.75 216 PHE B C 1
ATOM 4132 O O . PHE B 1 216 ? 2.523 -22.109 10.859 1 93.75 216 PHE B O 1
ATOM 4139 N N . ILE B 1 217 ? 2.453 -23.594 9.164 1 96.94 217 ILE B N 1
ATOM 4140 C CA . ILE B 1 217 ? 1.039 -23.906 9.352 1 96.94 217 ILE B CA 1
ATOM 4141 C C . ILE B 1 217 ? 0.808 -25.406 9.148 1 96.94 217 ILE B C 1
ATOM 4143 O O . ILE B 1 217 ? 1.387 -26.016 8.242 1 96.94 217 ILE B O 1
ATOM 4147 N N . SER B 1 218 ? 0.057 -26 10 1 96.38 218 SER B N 1
ATOM 4148 C CA . SER B 1 218 ? -0.213 -27.438 9.883 1 96.38 218 SER B CA 1
ATOM 4149 C C . SER B 1 218 ? -1.312 -27.719 8.859 1 96.38 218 SER B C 1
ATOM 4151 O O . SER B 1 218 ? -2.123 -26.828 8.562 1 96.38 218 SER B O 1
ATOM 4153 N N . LEU B 1 219 ? -1.278 -28.969 8.375 1 97.38 219 LEU B N 1
ATOM 4154 C CA . LEU B 1 219 ? -2.336 -29.422 7.484 1 97.38 219 LEU B CA 1
ATOM 4155 C C . LEU B 1 219 ? -3.707 -29.234 8.125 1 97.38 219 LEU B C 1
ATOM 4157 O O . LEU B 1 219 ? -4.641 -28.75 7.477 1 97.38 219 LEU B O 1
ATOM 4161 N N . ASP B 1 220 ? -3.844 -29.516 9.344 1 97.5 220 ASP B N 1
ATOM 4162 C CA . ASP B 1 220 ? -5.113 -29.422 10.062 1 97.5 220 ASP B CA 1
ATOM 4163 C C . ASP B 1 220 ? -5.574 -27.969 10.18 1 97.5 220 ASP B C 1
ATOM 4165 O O . ASP B 1 220 ? -6.77 -27.688 10.102 1 97.5 220 ASP B O 1
ATOM 4169 N N . LYS B 1 221 ? -4.629 -27.141 10.414 1 97.31 221 LYS B N 1
ATOM 4170 C CA . LYS B 1 221 ? -4.984 -25.734 10.547 1 97.31 221 LYS B CA 1
ATOM 4171 C C . LYS B 1 221 ? -5.461 -25.172 9.211 1 97.31 221 LYS B C 1
ATOM 4173 O O . LYS B 1 221 ? -6.383 -24.344 9.172 1 97.31 221 LYS B O 1
ATOM 4178 N N . ILE B 1 222 ? -4.809 -25.562 8.109 1 98.38 222 ILE B N 1
ATOM 4179 C CA . ILE B 1 222 ? -5.273 -25.141 6.793 1 98.38 222 ILE B CA 1
ATOM 4180 C C . ILE B 1 222 ? -6.707 -25.609 6.57 1 98.38 222 ILE B C 1
ATOM 4182 O O . ILE B 1 222 ? -7.559 -24.844 6.121 1 98.38 222 ILE B O 1
ATOM 4186 N N . LYS B 1 223 ? -6.98 -26.859 6.98 1 98.5 223 LYS B N 1
ATOM 4187 C CA . LYS B 1 223 ? -8.32 -27.406 6.848 1 98.5 223 LYS B CA 1
ATOM 4188 C C . LYS B 1 223 ? -9.328 -26.625 7.691 1 98.5 223 LYS B C 1
ATOM 4190 O O . LYS B 1 223 ? -10.445 -26.375 7.254 1 98.5 223 LYS B O 1
ATOM 4195 N N . GLU B 1 224 ? -8.875 -26.312 8.828 1 98.25 224 GLU B N 1
ATOM 4196 C CA . GLU B 1 224 ? -9.719 -25.547 9.742 1 98.25 224 GLU B CA 1
ATOM 4197 C C . GLU B 1 224 ? -10.094 -24.203 9.148 1 98.25 224 GLU B C 1
ATOM 4199 O O . GLU B 1 224 ? -11.266 -23.797 9.164 1 98.25 224 GLU B O 1
ATOM 4204 N N . ILE B 1 225 ? -9.117 -23.484 8.633 1 98.19 225 ILE B N 1
ATOM 4205 C CA . ILE B 1 225 ? -9.352 -22.172 8.062 1 98.19 225 ILE B CA 1
ATOM 4206 C C . ILE B 1 225 ? -10.219 -22.297 6.809 1 98.19 225 ILE B C 1
ATOM 4208 O O . ILE B 1 225 ? -11.102 -21.469 6.57 1 98.19 225 ILE B O 1
ATOM 4212 N N . GLN B 1 226 ? -9.914 -23.328 6.047 1 98.19 226 GLN B N 1
ATOM 4213 C CA . GLN B 1 226 ? -10.742 -23.547 4.859 1 98.19 226 GLN B CA 1
ATOM 4214 C C . GLN B 1 226 ? -12.203 -23.75 5.238 1 98.19 226 GLN B C 1
ATOM 4216 O O . GLN B 1 226 ? -13.094 -23.172 4.625 1 98.19 226 GLN B O 1
ATOM 4221 N N . ALA B 1 227 ? -12.438 -24.578 6.195 1 98.25 227 ALA B N 1
ATOM 4222 C CA . ALA B 1 227 ? -13.797 -24.859 6.656 1 98.25 227 ALA B CA 1
ATOM 4223 C C . ALA B 1 227 ? -14.461 -23.578 7.184 1 98.25 227 ALA B C 1
ATOM 4225 O O . ALA B 1 227 ? -15.641 -23.344 6.926 1 98.25 227 ALA B O 1
ATOM 4226 N N . TYR B 1 228 ? -13.727 -22.859 7.914 1 97.94 228 TYR B N 1
ATOM 4227 C CA . TYR B 1 228 ? -14.195 -21.578 8.43 1 97.94 228 TYR B CA 1
ATOM 4228 C C . TYR B 1 228 ? -14.617 -20.641 7.297 1 97.94 228 TYR B C 1
ATOM 4230 O O . TYR B 1 228 ? -15.727 -20.109 7.301 1 97.94 228 TYR B O 1
ATOM 4238 N N . LEU B 1 229 ? -13.797 -20.5 6.305 1 97.94 229 LEU B N 1
ATOM 4239 C CA . LEU B 1 229 ? -14.078 -19.656 5.148 1 97.94 229 LEU B CA 1
ATOM 4240 C C . LEU B 1 229 ? -15.273 -20.188 4.367 1 97.94 229 LEU B C 1
ATOM 4242 O O . LEU B 1 229 ? -16.109 -19.406 3.914 1 97.94 229 LEU B O 1
ATOM 4246 N N . ALA B 1 230 ? -15.359 -21.469 4.223 1 97.69 230 ALA B N 1
ATOM 4247 C CA . ALA B 1 230 ? -16.406 -22.109 3.434 1 97.69 230 ALA B CA 1
ATOM 4248 C C . ALA B 1 230 ? -17.781 -21.938 4.098 1 97.69 230 ALA B C 1
ATOM 4250 O O . ALA B 1 230 ? -18.812 -22.062 3.436 1 97.69 230 ALA B O 1
ATOM 4251 N N . SER B 1 231 ? -17.766 -21.688 5.352 1 97.94 231 SER B N 1
ATOM 4252 C CA . SER B 1 231 ? -19.016 -21.547 6.086 1 97.94 231 SER B CA 1
ATOM 4253 C C . SER B 1 231 ? -19.656 -20.188 5.82 1 97.94 231 SER B C 1
ATOM 4255 O O . SER B 1 231 ? -20.812 -19.953 6.18 1 97.94 231 SER B O 1
ATOM 4257 N N . TYR B 1 232 ? -18.984 -19.312 5.195 1 96.69 232 TYR B N 1
ATOM 4258 C CA . TYR B 1 232 ? -19.5 -17.984 4.832 1 96.69 232 TYR B CA 1
ATOM 4259 C C . TYR B 1 232 ? -19.859 -17.938 3.354 1 96.69 232 TYR B C 1
ATOM 4261 O O . TYR B 1 232 ? -19.203 -18.578 2.525 1 96.69 232 TYR B O 1
ATOM 4269 N N . SER B 1 233 ? -20.906 -17.188 3.031 1 95.12 233 SER B N 1
ATOM 4270 C CA . SER B 1 233 ? -21.172 -16.859 1.633 1 95.12 233 SER B CA 1
ATOM 4271 C C . SER B 1 233 ? -20.094 -15.945 1.062 1 95.12 233 SER B C 1
ATOM 4273 O O . SER B 1 233 ? -19.281 -15.398 1.808 1 95.12 233 SER B O 1
ATOM 4275 N N . TYR B 1 234 ? -20.062 -15.859 -0.216 1 93.69 234 TYR B N 1
ATOM 4276 C CA . TYR B 1 234 ? -19.156 -14.914 -0.861 1 93.69 234 TYR B CA 1
ATOM 4277 C C . TYR B 1 234 ? -19.312 -13.523 -0.256 1 93.69 234 TYR B C 1
ATOM 4279 O O . TYR B 1 234 ? -18.312 -12.906 0.136 1 93.69 234 TYR B O 1
ATOM 4287 N N . ASP B 1 235 ? -20.516 -13.062 -0.146 1 92.12 235 ASP B N 1
ATOM 4288 C CA . ASP B 1 235 ? -20.797 -11.727 0.372 1 92.12 235 ASP B CA 1
ATOM 4289 C C . ASP B 1 235 ? -20.312 -11.578 1.811 1 92.12 235 ASP B C 1
ATOM 4291 O O . ASP B 1 235 ? -19.766 -10.539 2.186 1 92.12 235 ASP B O 1
ATOM 4295 N N . ASP B 1 236 ? -20.438 -12.633 2.551 1 93.75 236 ASP B N 1
ATOM 4296 C CA . ASP B 1 236 ? -20.016 -12.594 3.949 1 93.75 236 ASP B CA 1
ATOM 4297 C C . ASP B 1 236 ? -18.5 -12.602 4.074 1 93.75 236 ASP B C 1
ATOM 4299 O O . ASP B 1 236 ? -17.938 -11.961 4.969 1 93.75 236 ASP B O 1
ATOM 4303 N N . ARG B 1 237 ? -17.844 -13.336 3.199 1 95.38 237 ARG B N 1
ATOM 4304 C CA . ARG B 1 237 ? -16.391 -13.32 3.199 1 95.38 237 ARG B CA 1
ATOM 4305 C C . ARG B 1 237 ? -15.852 -11.914 2.934 1 95.38 237 ARG B C 1
ATOM 4307 O O . ARG B 1 237 ? -14.875 -11.492 3.551 1 95.38 237 ARG B O 1
ATOM 4314 N N . VAL B 1 238 ? -16.5 -11.188 2.086 1 92.62 238 VAL B N 1
ATOM 4315 C CA . VAL B 1 238 ? -16.094 -9.836 1.711 1 92.62 238 VAL B CA 1
ATOM 4316 C C . VAL B 1 238 ? -16.453 -8.859 2.824 1 92.62 238 VAL B C 1
ATOM 4318 O O . VAL B 1 238 ? -15.602 -8.078 3.27 1 92.62 238 VAL B O 1
ATOM 4321 N N . ASN B 1 239 ? -17.656 -9.023 3.398 1 90.06 239 ASN B N 1
ATOM 4322 C CA . ASN B 1 239 ? -18.188 -7.957 4.246 1 90.06 239 ASN B CA 1
ATOM 4323 C C . ASN B 1 239 ? -17.938 -8.242 5.723 1 90.06 239 ASN B C 1
ATOM 4325 O O . ASN B 1 239 ? -17.781 -7.312 6.52 1 90.06 239 ASN B O 1
ATOM 4329 N N . ILE B 1 240 ? -17.922 -9.477 6.066 1 90.56 240 ILE B N 1
ATOM 4330 C CA . ILE B 1 240 ? -17.75 -9.844 7.465 1 90.56 240 ILE B CA 1
ATOM 4331 C C . ILE B 1 240 ? -16.266 -10.164 7.723 1 90.56 240 ILE B C 1
ATOM 4333 O O . ILE B 1 240 ? -15.672 -9.648 8.672 1 90.56 240 ILE B O 1
ATOM 4337 N N . LEU B 1 241 ? -15.656 -10.906 6.832 1 92.62 241 LEU B N 1
ATOM 4338 C CA . LEU B 1 241 ? -14.266 -11.305 7.027 1 92.62 241 LEU B CA 1
ATOM 4339 C C . LEU B 1 241 ? -13.32 -10.273 6.41 1 92.62 241 LEU B C 1
ATOM 4341 O O . LEU B 1 241 ? -12.094 -10.398 6.535 1 92.62 241 LEU B O 1
ATOM 4345 N N . ASN B 1 242 ? -13.828 -9.289 5.672 1 92.25 242 ASN B N 1
ATOM 4346 C CA . ASN B 1 242 ? -13.102 -8.156 5.109 1 92.25 242 ASN B CA 1
ATOM 4347 C C . ASN B 1 242 ? -12.078 -8.602 4.07 1 92.25 242 ASN B C 1
ATOM 4349 O O . ASN B 1 242 ? -10.984 -8.031 3.98 1 92.25 242 ASN B O 1
ATOM 4353 N N . LEU B 1 243 ? -12.43 -9.688 3.367 1 94.31 243 LEU B N 1
ATOM 4354 C CA . LEU B 1 243 ? -11.586 -10.094 2.254 1 94.31 243 LEU B CA 1
ATOM 4355 C C . LEU B 1 243 ? -11.805 -9.203 1.041 1 94.31 243 LEU B C 1
ATOM 4357 O O . LEU B 1 243 ? -12.922 -8.719 0.815 1 94.31 243 LEU B O 1
ATOM 4361 N N . ASN B 1 244 ? -10.742 -8.984 0.31 1 92.56 244 ASN B N 1
ATOM 4362 C CA . ASN B 1 244 ? -10.938 -8.367 -0.995 1 92.56 244 ASN B CA 1
ATOM 4363 C C . ASN B 1 244 ? -11.82 -9.227 -1.899 1 92.56 244 ASN B C 1
ATOM 4365 O O . ASN B 1 244 ? -11.719 -10.453 -1.886 1 92.56 244 ASN B O 1
ATOM 4369 N N . PRO B 1 245 ? -12.625 -8.617 -2.736 1 91.31 245 PRO B N 1
ATOM 4370 C CA . PRO B 1 245 ? -13.5 -9.375 -3.631 1 91.31 245 PRO B CA 1
ATOM 4371 C C . PRO B 1 245 ? -12.734 -10.328 -4.539 1 91.31 245 PRO B C 1
ATOM 4373 O O . PRO B 1 245 ? -13.188 -11.453 -4.785 1 91.31 245 PRO B O 1
ATOM 4376 N N . ASP B 1 246 ? -11.586 -9.906 -4.945 1 92.56 246 ASP B N 1
ATOM 4377 C CA . ASP B 1 246 ? -10.812 -10.719 -5.883 1 92.56 246 ASP B CA 1
ATOM 4378 C C . ASP B 1 246 ? -10.141 -11.891 -5.172 1 92.56 246 ASP B C 1
ATOM 4380 O O . ASP B 1 246 ? -9.531 -12.742 -5.816 1 92.56 246 ASP B O 1
ATOM 4384 N N . ARG B 1 247 ? -10.227 -11.93 -3.887 1 94.62 247 ARG B N 1
ATOM 4385 C CA . ARG B 1 247 ? -9.68 -13.023 -3.094 1 94.62 247 ARG B CA 1
ATOM 4386 C C . ARG B 1 247 ? -10.789 -13.93 -2.572 1 94.62 247 ARG B C 1
ATOM 4388 O O . ARG B 1 247 ? -10.609 -15.148 -2.479 1 94.62 247 ARG B O 1
ATOM 4395 N N . ALA B 1 248 ? -11.93 -13.367 -2.348 1 95.12 248 ALA B N 1
ATOM 4396 C CA . ALA B 1 248 ? -13.031 -14.039 -1.664 1 95.12 248 ALA B CA 1
ATOM 4397 C C . ALA B 1 248 ? -13.547 -15.219 -2.48 1 95.12 248 ALA B C 1
ATOM 4399 O O . ALA B 1 248 ? -14.055 -16.188 -1.919 1 95.12 248 ALA B O 1
ATOM 4400 N N . ASP B 1 249 ? -13.375 -15.156 -3.754 1 95.38 249 ASP B N 1
ATOM 4401 C CA . ASP B 1 249 ? -13.93 -16.219 -4.582 1 95.38 249 ASP B CA 1
ATOM 4402 C C . ASP B 1 249 ? -12.867 -17.266 -4.93 1 95.38 249 ASP B C 1
ATOM 4404 O O . ASP B 1 249 ? -13.195 -18.375 -5.344 1 95.38 249 ASP B O 1
ATOM 4408 N N . VAL B 1 250 ? -11.609 -16.938 -4.688 1 96.44 250 VAL B N 1
ATOM 4409 C CA . VAL B 1 250 ? -10.594 -17.844 -5.203 1 96.44 250 VAL B CA 1
ATOM 4410 C C . VAL B 1 250 ? -9.836 -18.484 -4.043 1 96.44 250 VAL B C 1
ATOM 4412 O O . VAL B 1 250 ? -9.086 -19.453 -4.238 1 96.44 250 VAL B O 1
ATOM 4415 N N . ILE B 1 251 ? -10 -18.062 -2.838 1 97.62 251 ILE B N 1
ATOM 4416 C CA . ILE B 1 251 ? -9.219 -18.547 -1.706 1 97.62 251 ILE B CA 1
ATOM 4417 C C . ILE B 1 251 ? -9.562 -20 -1.422 1 97.62 251 ILE B C 1
ATOM 4419 O O . ILE B 1 251 ? -8.695 -20.797 -1.049 1 97.62 251 ILE B O 1
ATOM 4423 N N . LEU B 1 252 ? -10.82 -20.453 -1.634 1 96.81 252 LEU B N 1
ATOM 4424 C CA . LEU B 1 252 ? -11.227 -21.828 -1.377 1 96.81 252 LEU B CA 1
ATOM 4425 C C . LEU B 1 252 ? -10.664 -22.766 -2.432 1 96.81 252 LEU B C 1
ATOM 4427 O O . LEU B 1 252 ? -9.984 -23.75 -2.1 1 96.81 252 LEU B O 1
ATOM 4431 N N . PRO B 1 253 ? -10.836 -22.422 -3.693 1 95.06 253 PRO B N 1
ATOM 4432 C CA . PRO B 1 253 ? -10.203 -23.297 -4.691 1 95.06 253 PRO B CA 1
ATOM 4433 C C . PRO B 1 253 ? -8.688 -23.359 -4.523 1 95.06 253 PRO B C 1
ATOM 4435 O O . PRO B 1 253 ? -8.086 -24.422 -4.734 1 95.06 253 PRO B O 1
ATOM 4438 N N . ALA B 1 254 ? -8.062 -22.281 -4.203 1 96.81 254 ALA B N 1
ATOM 4439 C CA . ALA B 1 254 ? -6.621 -22.297 -3.979 1 96.81 254 ALA B CA 1
ATOM 4440 C C . ALA B 1 254 ? -6.25 -23.234 -2.832 1 96.81 254 ALA B C 1
ATOM 4442 O O . ALA B 1 254 ? -5.277 -23.984 -2.928 1 96.81 254 ALA B O 1
ATOM 4443 N N . SER B 1 255 ? -7.02 -23.188 -1.774 1 97.69 255 SER B N 1
ATOM 4444 C CA . SER B 1 255 ? -6.742 -24.031 -0.616 1 97.69 255 SER B CA 1
ATOM 4445 C C . SER B 1 255 ? -6.84 -25.516 -0.97 1 97.69 255 SER B C 1
ATOM 4447 O O . SER B 1 255 ? -6.09 -26.328 -0.439 1 97.69 255 SER B O 1
ATOM 4449 N N . ASP B 1 256 ? -7.75 -25.859 -1.854 1 96.56 256 ASP B N 1
ATOM 4450 C CA . ASP B 1 256 ? -7.887 -27.234 -2.309 1 96.56 256 ASP B CA 1
ATOM 4451 C C . ASP B 1 256 ? -6.59 -27.75 -2.934 1 96.56 256 ASP B C 1
ATOM 4453 O O . ASP B 1 256 ? -6.215 -28.906 -2.748 1 96.56 256 ASP B O 1
ATOM 4457 N N . ILE B 1 257 ? -5.973 -26.875 -3.633 1 96.94 257 ILE B N 1
ATOM 4458 C CA . ILE B 1 257 ? -4.754 -27.25 -4.344 1 96.94 257 ILE B CA 1
ATOM 4459 C C . ILE B 1 257 ? -3.639 -27.531 -3.338 1 96.94 257 ILE B C 1
ATOM 4461 O O . ILE B 1 257 ? -2.953 -28.547 -3.43 1 96.94 257 ILE B O 1
ATOM 4465 N N . TYR B 1 258 ? -3.465 -26.609 -2.361 1 98.12 258 TYR B N 1
ATOM 4466 C CA . TYR B 1 258 ? -2.453 -26.828 -1.331 1 98.12 258 TYR B CA 1
ATOM 4467 C C . TYR B 1 258 ? -2.707 -28.125 -0.571 1 98.12 258 TYR B C 1
ATOM 4469 O O . TYR B 1 258 ? -1.784 -28.906 -0.346 1 98.12 258 TYR B O 1
ATOM 4477 N N . LEU B 1 259 ? -3.932 -28.344 -0.197 1 98 259 LEU B N 1
ATOM 4478 C CA . LEU B 1 259 ? -4.301 -29.516 0.587 1 98 259 LEU B CA 1
ATOM 4479 C C . LEU B 1 259 ? -4.074 -30.797 -0.211 1 98 259 LEU B C 1
ATOM 4481 O O . LEU B 1 259 ? -3.578 -31.797 0.328 1 98 259 LEU B O 1
ATOM 4485 N N . ALA B 1 260 ? -4.43 -30.75 -1.462 1 96.62 260 ALA B N 1
ATOM 4486 C CA . ALA B 1 260 ? -4.223 -31.922 -2.326 1 96.62 260 ALA B CA 1
ATOM 4487 C C . ALA B 1 260 ? -2.736 -32.25 -2.457 1 96.62 260 ALA B C 1
ATOM 4489 O O . ALA B 1 260 ? -2.344 -33.406 -2.408 1 96.62 260 ALA B O 1
ATOM 4490 N N . ALA B 1 261 ? -1.946 -31.219 -2.635 1 97.31 261 ALA B N 1
ATOM 4491 C CA . ALA B 1 261 ? -0.504 -31.422 -2.758 1 97.31 261 ALA B CA 1
ATOM 4492 C C . ALA B 1 261 ? 0.082 -32 -1.474 1 97.31 261 ALA B C 1
ATOM 4494 O O . ALA B 1 261 ? 0.882 -32.938 -1.517 1 97.31 261 ALA B O 1
ATOM 4495 N N . MET B 1 262 ? -0.295 -31.438 -0.342 1 97.38 262 MET B N 1
ATOM 4496 C CA . MET B 1 262 ? 0.194 -31.922 0.947 1 97.38 262 MET B CA 1
ATOM 4497 C C . MET B 1 262 ? -0.224 -33.375 1.18 1 97.38 262 MET B C 1
ATOM 4499 O O . MET B 1 262 ? 0.578 -34.188 1.638 1 97.38 262 MET B O 1
ATOM 4503 N N . ALA B 1 263 ? -1.455 -33.656 0.834 1 95.31 263 ALA B N 1
ATOM 4504 C CA . ALA B 1 263 ? -1.96 -35.031 0.99 1 95.31 263 ALA B CA 1
ATOM 4505 C C . ALA B 1 263 ? -1.169 -36 0.129 1 95.31 263 ALA B C 1
ATOM 4507 O O . ALA B 1 263 ? -0.778 -37.094 0.598 1 95.31 263 ALA B O 1
ATOM 4508 N N . ALA B 1 264 ? -0.963 -35.625 -1.119 1 95.38 264 ALA B N 1
ATOM 4509 C CA . ALA B 1 264 ? -0.217 -36.5 -2.039 1 95.38 264 ALA B CA 1
ATOM 4510 C C . ALA B 1 264 ? 1.204 -36.719 -1.536 1 95.38 264 ALA B C 1
ATO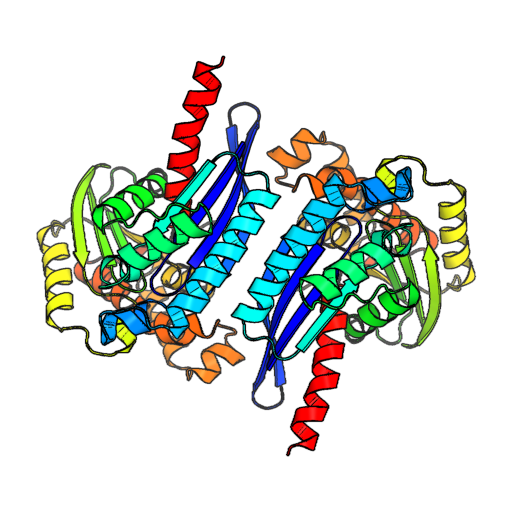M 4512 O O . ALA B 1 264 ? 1.771 -37.812 -1.742 1 95.38 264 ALA B O 1
ATOM 4513 N N . ALA B 1 265 ? 1.762 -35.75 -0.85 1 95.69 265 ALA B N 1
ATOM 4514 C CA . ALA B 1 265 ? 3.139 -35.812 -0.37 1 95.69 265 ALA B CA 1
ATOM 4515 C C . ALA B 1 265 ? 3.211 -36.5 0.994 1 95.69 265 ALA B C 1
ATOM 4517 O O . ALA B 1 265 ? 4.293 -36.875 1.446 1 95.69 265 ALA B O 1
ATOM 4518 N N . GLY B 1 266 ? 2.059 -36.594 1.668 1 94 266 GLY B N 1
ATOM 4519 C CA . GLY B 1 266 ? 2.047 -37.094 3.037 1 94 266 GLY B CA 1
ATOM 4520 C C . GLY B 1 266 ? 2.623 -36.094 4.031 1 94 266 GLY B C 1
ATOM 4521 O O . GLY B 1 266 ? 3.207 -36.5 5.043 1 94 266 GLY B O 1
ATOM 4522 N N . SER B 1 267 ? 2.576 -34.844 3.668 1 95.5 267 SER B N 1
ATOM 4523 C CA . SER B 1 267 ? 3.117 -33.781 4.527 1 95.5 267 SER B CA 1
ATOM 4524 C C . SER B 1 267 ? 2.059 -33.25 5.496 1 95.5 267 SER B C 1
ATOM 4526 O O . SER B 1 267 ? 0.897 -33.094 5.121 1 95.5 267 SER B O 1
ATOM 4528 N N . THR B 1 268 ? 2.49 -32.938 6.734 1 95.38 268 THR B N 1
ATOM 4529 C CA . THR B 1 268 ? 1.557 -32.438 7.734 1 95.38 268 THR B CA 1
ATOM 4530 C C . THR B 1 268 ? 1.879 -31 8.094 1 95.38 268 THR B C 1
ATOM 4532 O O . THR B 1 268 ? 1.191 -30.391 8.914 1 95.38 268 THR B O 1
ATOM 4535 N N . ARG B 1 269 ? 2.898 -30.516 7.461 1 94.88 269 ARG B N 1
ATOM 4536 C CA . ARG B 1 269 ? 3.33 -29.156 7.785 1 94.88 269 ARG B CA 1
ATOM 4537 C C . ARG B 1 269 ? 3.75 -28.391 6.527 1 94.88 269 ARG B C 1
ATOM 4539 O O . ARG B 1 269 ? 4.254 -29 5.578 1 94.88 269 ARG B O 1
ATOM 4546 N N . MET B 1 270 ? 3.531 -27.109 6.559 1 97.25 270 MET B N 1
ATOM 4547 C CA . MET B 1 270 ? 3.885 -26.25 5.438 1 97.25 270 MET B CA 1
ATOM 4548 C C . MET B 1 270 ? 4.527 -24.953 5.934 1 97.25 270 MET B C 1
ATOM 4550 O O . MET B 1 270 ? 4.008 -24.312 6.844 1 97.25 270 MET B O 1
ATOM 4554 N N . ILE B 1 271 ? 5.668 -24.703 5.398 1 96.81 271 ILE B N 1
ATOM 4555 C CA . ILE B 1 271 ? 6.266 -23.391 5.59 1 96.81 271 ILE B CA 1
ATOM 4556 C C . ILE B 1 271 ? 5.633 -22.391 4.625 1 96.81 271 ILE B C 1
ATOM 4558 O O . ILE B 1 271 ? 5.418 -22.688 3.449 1 96.81 271 ILE B O 1
ATOM 4562 N N . VAL B 1 272 ? 5.219 -21.234 5.059 1 96.62 272 VAL B N 1
ATOM 4563 C CA . VAL B 1 272 ? 4.613 -20.203 4.23 1 96.62 272 VAL B CA 1
ATOM 4564 C C . VAL B 1 272 ? 5.484 -18.938 4.266 1 96.62 272 VAL B C 1
ATOM 4566 O O . VAL B 1 272 ? 5.184 -18 4.992 1 96.62 272 VAL B O 1
ATOM 4569 N N . PRO B 1 273 ? 6.449 -19.031 3.383 1 93.31 273 PRO B N 1
ATOM 4570 C CA . PRO B 1 273 ? 7.285 -17.828 3.324 1 93.31 273 PRO B CA 1
ATOM 4571 C C . PRO B 1 273 ? 6.578 -16.641 2.668 1 93.31 273 PRO B C 1
ATOM 4573 O O . PRO B 1 273 ? 5.688 -16.844 1.833 1 93.31 273 PRO B O 1
ATOM 4576 N N . ASP B 1 274 ? 6.648 -15.438 3.164 1 90.31 274 ASP B N 1
ATOM 4577 C CA . ASP B 1 274 ? 6.07 -14.25 2.559 1 90.31 274 ASP B CA 1
ATOM 4578 C C . ASP B 1 274 ? 6.934 -13.742 1.406 1 90.31 274 ASP B C 1
ATOM 4580 O O . ASP B 1 274 ? 7.43 -12.609 1.444 1 90.31 274 ASP B O 1
ATOM 4584 N N . VAL B 1 275 ? 7.062 -14.711 0.337 1 92.31 275 VAL B N 1
ATOM 4585 C CA . VAL B 1 275 ? 7.859 -14.375 -0.839 1 92.31 275 VAL B CA 1
ATOM 4586 C C . VAL B 1 275 ? 7.098 -14.758 -2.105 1 92.31 275 VAL B C 1
ATOM 4588 O O . VAL B 1 275 ? 6.203 -15.602 -2.066 1 92.31 275 VAL B O 1
ATOM 4591 N N . GLY B 1 276 ? 7.367 -14.086 -3.203 1 93.25 276 GLY B N 1
ATOM 4592 C CA . GLY B 1 276 ? 6.77 -14.352 -4.504 1 93.25 276 GLY B CA 1
ATOM 4593 C C . GLY B 1 276 ? 7.672 -13.969 -5.664 1 93.25 276 GLY B C 1
ATOM 4594 O O . GLY B 1 276 ? 8.891 -13.844 -5.496 1 93.25 276 GLY B O 1
ATOM 4595 N N . LEU B 1 277 ? 7.082 -13.953 -6.773 1 95.06 277 LEU B N 1
ATOM 4596 C CA . LEU B 1 277 ? 7.82 -13.672 -7.996 1 95.06 277 LEU B CA 1
ATOM 4597 C C . LEU B 1 277 ? 8.539 -12.328 -7.898 1 95.06 277 LEU B C 1
ATOM 4599 O O . LEU B 1 277 ? 9.695 -12.211 -8.312 1 95.06 277 LEU B O 1
ATOM 4603 N N . LYS B 1 278 ? 7.859 -11.32 -7.332 1 95.25 278 LYS B N 1
ATOM 4604 C CA . LYS B 1 278 ? 8.461 -10 -7.227 1 95.25 278 LYS B CA 1
ATOM 4605 C C . LYS B 1 278 ? 9.75 -10.039 -6.406 1 95.25 278 LYS B C 1
ATOM 4607 O O . LYS B 1 278 ? 10.703 -9.312 -6.695 1 95.25 278 LYS B O 1
ATOM 4612 N N . ASP B 1 279 ? 9.836 -10.867 -5.414 1 94.5 279 ASP B N 1
ATOM 4613 C CA . ASP B 1 279 ? 11.031 -10.977 -4.582 1 94.5 279 ASP B CA 1
ATOM 4614 C C . ASP B 1 279 ? 12.188 -11.594 -5.363 1 94.5 279 ASP B C 1
ATOM 4616 O O . ASP B 1 279 ? 13.336 -11.164 -5.23 1 94.5 279 ASP B O 1
ATOM 4620 N N . GLY B 1 280 ? 11.883 -12.633 -6.105 1 95.31 280 GLY B N 1
ATOM 4621 C CA . GLY B 1 280 ? 12.891 -13.203 -6.98 1 95.31 280 GLY B CA 1
ATOM 4622 C C . GLY B 1 280 ? 13.438 -12.211 -7.988 1 95.31 280 GLY B C 1
ATOM 4623 O O . GLY B 1 280 ? 14.648 -12.125 -8.188 1 95.31 280 GLY B O 1
ATOM 4624 N N . VAL B 1 281 ? 12.539 -11.438 -8.539 1 96.94 281 VAL B N 1
ATOM 4625 C CA . VAL B 1 281 ? 12.898 -10.406 -9.5 1 96.94 281 VAL B CA 1
ATOM 4626 C C . VAL B 1 281 ? 13.805 -9.375 -8.836 1 96.94 281 VAL B C 1
ATOM 4628 O O . VAL B 1 281 ? 14.805 -8.953 -9.422 1 96.94 281 VAL B O 1
ATOM 4631 N N . MET B 1 282 ? 13.5 -8.977 -7.617 1 96.06 282 MET B N 1
ATOM 4632 C CA . MET B 1 282 ? 14.297 -8.008 -6.875 1 96.06 282 MET B CA 1
ATOM 4633 C C . MET B 1 282 ? 15.727 -8.508 -6.688 1 96.06 282 MET B C 1
ATOM 4635 O O . MET B 1 282 ? 16.688 -7.742 -6.828 1 96.06 282 MET B O 1
ATOM 4639 N N . ASN B 1 283 ? 15.852 -9.766 -6.402 1 94.38 283 ASN B N 1
ATOM 4640 C CA . ASN B 1 283 ? 17.172 -10.352 -6.215 1 94.38 283 ASN B CA 1
ATOM 4641 C C . ASN B 1 283 ? 17.984 -10.352 -7.512 1 94.38 283 ASN B C 1
ATOM 4643 O O . ASN B 1 283 ? 19.172 -10.055 -7.512 1 94.38 283 ASN B O 1
ATOM 4647 N N . VAL B 1 284 ? 17.328 -10.695 -8.578 1 95.5 284 VAL B N 1
ATOM 4648 C CA . VAL B 1 284 ? 17.984 -10.703 -9.883 1 95.5 284 VAL B CA 1
ATOM 4649 C C . VAL B 1 284 ? 18.469 -9.297 -10.227 1 95.5 284 VAL B C 1
ATOM 4651 O O . VAL B 1 284 ? 19.609 -9.117 -10.641 1 95.5 284 VAL B O 1
ATOM 4654 N N . LEU B 1 285 ? 17.578 -8.328 -10.039 1 97 285 LEU B N 1
ATOM 4655 C CA . LEU B 1 285 ? 17.922 -6.941 -10.344 1 97 285 LEU B CA 1
ATOM 4656 C C . LEU B 1 285 ? 19.078 -6.465 -9.484 1 97 285 LEU B C 1
ATOM 4658 O O . LEU B 1 285 ? 19.984 -5.77 -9.969 1 97 285 LEU B O 1
ATOM 4662 N N . TYR B 1 286 ? 19.078 -6.82 -8.18 1 96.12 286 TYR B N 1
ATOM 4663 C CA . TYR B 1 286 ? 20.141 -6.422 -7.266 1 96.12 286 TYR B CA 1
ATOM 4664 C C . TYR B 1 286 ? 21.484 -6.973 -7.727 1 96.12 286 TYR B C 1
ATOM 4666 O O . TYR B 1 286 ? 22.469 -6.23 -7.824 1 96.12 286 TYR B O 1
ATOM 4674 N N . GLU B 1 287 ? 21.5 -8.258 -8.078 1 94.38 287 GLU B N 1
ATOM 4675 C CA . GLU B 1 287 ? 22.734 -8.898 -8.5 1 94.38 287 GLU B CA 1
ATOM 4676 C C . GLU B 1 287 ? 23.25 -8.289 -9.805 1 94.38 287 GLU B C 1
ATOM 4678 O O . GLU B 1 287 ? 24.469 -8.102 -9.977 1 94.38 287 GLU B O 1
ATOM 4683 N N . LYS B 1 288 ? 22.344 -8.039 -10.656 1 94.88 288 LYS B N 1
ATOM 4684 C CA . LYS B 1 288 ? 22.688 -7.434 -11.938 1 94.88 288 LYS B CA 1
ATOM 4685 C C . LYS B 1 288 ? 23.344 -6.062 -11.742 1 94.88 288 LYS B C 1
ATOM 4687 O O . LYS B 1 288 ? 24.281 -5.707 -12.445 1 94.88 288 LYS B O 1
ATOM 4692 N N . ASN B 1 289 ? 22.875 -5.277 -10.789 1 93.94 289 ASN B N 1
ATOM 4693 C CA . ASN B 1 289 ? 23.312 -3.895 -10.617 1 93.94 289 ASN B CA 1
ATOM 4694 C C . ASN B 1 289 ? 24.438 -3.785 -9.594 1 93.94 289 ASN B C 1
ATOM 4696 O O . ASN B 1 289 ? 25.109 -2.758 -9.508 1 93.94 289 ASN B O 1
ATOM 4700 N N . LYS B 1 290 ? 24.5 -4.719 -8.688 1 85.06 290 LYS B N 1
ATOM 4701 C CA . LYS B 1 290 ? 25.641 -4.777 -7.773 1 85.06 290 LYS B CA 1
ATOM 4702 C C . LYS B 1 290 ? 26.953 -4.871 -8.547 1 85.06 290 LYS B C 1
ATOM 4704 O O . LYS B 1 290 ? 27.938 -4.211 -8.188 1 85.06 290 LYS B O 1
ATOM 4709 N N . LYS B 1 291 ? 27.016 -5.746 -9.438 1 70.88 291 LYS B N 1
ATOM 4710 C CA . LYS B 1 291 ? 28.172 -5.992 -10.281 1 70.88 291 LYS B CA 1
ATOM 4711 C C . LYS B 1 291 ? 28.578 -4.73 -11.039 1 70.88 291 LYS B C 1
ATOM 4713 O O . LYS B 1 291 ? 29.766 -4.465 -11.219 1 70.88 291 LYS B O 1
ATOM 4718 N N . LYS B 1 292 ? 27.531 -4.008 -11.25 1 60.78 292 LYS B N 1
ATOM 4719 C CA . LYS B 1 292 ? 27.859 -2.771 -11.953 1 60.78 292 LYS B CA 1
ATOM 4720 C C . LYS B 1 292 ? 28.516 -1.764 -11.016 1 60.78 292 LYS B C 1
ATOM 4722 O O . LYS B 1 292 ? 29.375 -0.988 -11.43 1 60.78 292 LYS B O 1
ATOM 4727 N N . LEU B 1 293 ? 28.109 -1.696 -9.812 1 57.06 293 LEU B N 1
ATOM 4728 C CA . LEU B 1 293 ? 28.688 -0.787 -8.828 1 57.06 293 LEU B CA 1
ATOM 4729 C C . LEU B 1 293 ? 30.141 -1.173 -8.523 1 57.06 293 LEU B C 1
ATOM 4731 O O . LEU B 1 293 ? 30.984 -0.303 -8.312 1 57.06 293 LEU B O 1
ATOM 4735 N N . VAL B 1 294 ? 30.391 -2.502 -8.492 1 49.47 294 VAL B N 1
ATOM 4736 C CA . VAL B 1 294 ? 31.75 -2.973 -8.219 1 49.47 294 VAL B CA 1
ATOM 4737 C C . VAL B 1 294 ? 32.625 -2.77 -9.445 1 49.47 294 VAL B C 1
ATOM 4739 O O . VAL B 1 294 ? 33.844 -2.535 -9.328 1 49.47 294 VAL B O 1
ATOM 4742 N N . LYS B 1 295 ? 32.062 -2.959 -10.688 1 46.41 295 LYS B N 1
ATOM 4743 C CA . LYS B 1 295 ? 32.906 -2.734 -11.852 1 46.41 295 LYS B CA 1
ATOM 4744 C C . LYS B 1 295 ? 33.312 -1.27 -11.953 1 46.41 295 LYS B C 1
ATOM 4746 O O . LYS B 1 295 ? 34.312 -0.945 -12.586 1 46.41 295 LYS B O 1
ATOM 4751 N N . ILE B 1 296 ? 32.5 -0.349 -11.469 1 35.78 296 ILE B N 1
ATOM 4752 C CA . ILE B 1 296 ? 32.844 1.067 -11.547 1 35.78 296 ILE B CA 1
ATOM 4753 C C . ILE B 1 296 ? 33.812 1.428 -10.43 1 35.78 296 ILE B C 1
ATOM 4755 O O . ILE B 1 296 ? 34.531 2.428 -10.516 1 35.78 296 ILE B O 1
ATOM 4759 N N . ILE B 1 297 ? 33.75 0.674 -9.453 1 31.17 297 ILE B N 1
ATOM 4760 C CA . ILE B 1 297 ? 34.812 0.947 -8.484 1 31.17 297 ILE B CA 1
ATOM 4761 C C . ILE B 1 297 ? 36.094 0.233 -8.914 1 31.17 297 ILE B C 1
ATOM 4763 O O . ILE B 1 297 ? 36.094 -0.981 -9.133 1 31.17 297 ILE B O 1
#

Organism: NCBI:txid346377

Foldseek 3Di:
DKEWEWEAFQFKIKIWIWDWDDDDPDIDTHTDDMDIGGLNLNLCCLVPVARDPVSLVVVLVVLQVNLVVCVVVVGPYYAAEYEDSLLRHPCSVVSQVVSCVPRVDHYHYDYLVVQVVLQCVVCQVVDAQAWEWEWEAGAQWIKTFIDHHSDTPDIDIFRDHLNSCLVVPDDPVSLVVLLCRLLVRADPPGAYEYAYEDDLVVVLQVVLVDDPPAQKDWLVSLVVSLVVLVVDDLVCCCPVVVDDNSRSRRSNSRSVVVSSNCVSNVYGMYGYDHTGSRSSRVVVVCVVCVVVVVVVD/DKEWEWEAFQFKIKIWIWDWDDDDPDIDTHTDDMDIGGLNLNLCCLVPVARDPVSLVVVLVVLQVNLVVCVVVVGPYYAAEYEDSLLRHPCSVVSQVVSCVPRVDHYHYDYLVVQVVLQCVVCQVVDAQAWEWEWEAGQQWIKTFIDHHSDTPDIDIFRDHLNSCLVVPDDPVSLVVLLCRLLVRADPPGAYEYAYEDDLVVVLQVVLVDDPPAQKDWLVSLVVSLVVLVVDDLVCCCPVVVDDNSRSRRSNSRSVRVSSNCVSNVYGMYGYDHTGSRSSRVVVVCVVCVVVVVVVD

Nearest PDB structures (foldseek):
  6pc1-assembly2_C  TM=8.328E-01  e=2.700E-23  Helicobacter pylori G27
  6pc0-assembly1_A  TM=8.097E-01  e=1.652E-22  Helicobacter pylori G27
  6pc2-assembly1_A  TM=8.179E-01  e=4.462E-22  Helicobacter pylori G27
  3hi0-assembly1_A  TM=7.658E-01  e=1.923E-21  Agrobacterium fabrum str. C58
  3hi0-assembly1_B  TM=7.634E-01  e=1.110E-20  Agrobacterium fabrum str. C58

InterPro domains:
  IPR003695 Ppx/GppA phosphatase, N-terminal [PF02541] (29-282)
  IPR043129 ATPase, nucleotide binding domain [SSF53067] (2-126)
  IPR043129 ATPase, nucleotide binding domain [SSF53067] (129-285)
  IPR050273 GppA/Ppx guanosine pentaphosphate hydrolase [PTHR30005] (3-283)

pLDDT: mean 92.78, std 9.62, range [31.05, 98.88]

Secondary structure (DSSP, 8-state):
-EEEEEEE-SS-EEEEEEEEEEETTEEEEEEEEEEEE---HHHHHHHHSS--HHHHHHHHHHHHHHHHHHHHTT-SEEEEEE-HHHHH-TTHHHHHHHHHHHH---EEE--HHHHHHHHHHHHGGG--SS-EEEEEE-SS-EEEEEEETTEEEEEEEES--TTGGGGS---HHHHHHHHHHHHHHS-TTS-PEEEEESHHHHHHHHHT-PPTT--EEEHHHHHHHHHHHHTS-HHHHHHTS---HHHHTTHHHHHHHHHHHHHHHT--EEE--S--HHHHHHHHHHHHHHHHHHHH-/-EEEEEEE-SS-EEEEEEEEEEETTEEEEEEEEEEEE---HHHHHHHHSS--HHHHHHHHHHHHHHHHHHHHTT-SEEEEEE-HHHHH-TTHHHHHHHHHHHH---EEE--HHHHHHHHHHHHGGG--SS-EEEEEE-SS-EEEEEEETTEEEEEEEES--TTGGGGT---HHHHHHHHHHHHHHS-TTS--EEEEESHHHHHHHHHT-PPTT--EEEHHHHHHHHHHHHTS-HHHHHHTS---HHHHTTHHHHHHHHHHHHHHHT--EEE--S--HHHHHHHHHHHHHHHHHHHH-

Radius of gyration: 25.94 Å; Cα contacts (8 Å, |Δi|>4): 1158; chains: 2; bounding box: 70×77×66 Å

Solvent-accessible surface area (backbone atoms only — not comparable to full-atom values): 30913 Å² total; per-residue (Å²): 91,32,37,33,23,32,36,40,42,12,42,34,34,36,39,38,32,31,42,44,46,78,55,91,93,39,80,42,81,40,78,66,43,62,48,68,45,77,73,32,47,25,70,34,18,78,73,65,39,28,66,45,71,70,56,46,54,51,48,52,48,48,52,48,26,51,50,43,50,44,56,70,66,60,46,74,49,70,51,35,40,26,28,56,26,45,59,66,16,76,48,28,64,59,51,36,49,48,40,25,74,76,69,70,47,66,61,43,69,41,53,63,64,59,50,49,52,31,30,45,65,58,43,49,88,76,56,52,67,57,41,34,39,36,41,35,50,41,22,39,29,25,40,40,37,33,30,49,63,68,34,78,77,47,73,51,67,40,88,48,19,18,55,49,43,69,67,69,68,63,53,72,60,59,56,51,50,51,40,48,52,42,47,72,71,44,68,83,93,52,82,33,40,32,34,38,29,35,71,52,59,51,50,54,49,57,73,64,63,60,64,89,95,52,54,63,48,42,50,68,55,52,51,49,52,49,52,56,55,65,72,38,53,63,67,42,33,29,69,71,67,63,35,53,73,87,43,45,73,25,41,60,55,36,48,52,52,55,51,50,51,30,58,45,55,66,27,60,40,28,35,46,61,97,52,43,58,46,49,12,45,46,51,52,53,47,57,62,49,48,54,49,56,52,69,72,94,93,32,38,33,21,32,36,40,44,11,43,35,35,35,40,38,33,31,41,44,46,78,55,92,94,39,80,44,81,41,78,68,44,62,48,68,45,76,73,32,48,25,69,35,18,79,72,67,38,28,66,44,70,69,56,46,53,52,48,52,48,49,53,48,27,52,51,42,50,43,56,71,67,59,46,74,47,71,52,33,40,27,28,56,27,44,59,66,16,78,48,27,64,58,50,37,49,49,40,26,73,76,68,70,46,68,60,42,71,43,53,62,64,57,50,50,52,32,29,47,65,58,42,50,90,75,55,52,67,57,41,33,39,35,41,35,47,41,22,39,30,24,40,41,38,33,30,48,62,69,34,78,78,47,73,52,65,40,90,47,17,17,55,47,44,69,68,67,67,61,52,72,60,57,56,50,50,52,40,49,53,42,47,72,72,46,68,82,94,54,80,34,39,31,33,39,29,36,72,51,58,51,50,53,48,58,72,64,62,61,63,89,95,53,52,66,48,41,50,65,55,52,51,49,52,49,54,57,55,66,71,40,53,62,68,43,33,29,68,70,68,63,35,54,72,85,45,45,73,25,42,60,53,36,48,51,52,55,51,50,52,30,58,46,55,68,27,57,39,30,34,46,60,98,54,44,57,47,49,12,46,47,52,52,53,47,56,61,51,49,53,50,56,53,69,73,92

Sequence (594 aa):
MKLAAVDIGSNAIRLQITNVTHHLETVNFKKMEYVRFPLRLGKDVFHQKRISDQNRQKFIKLMHAYKLLIDLYEVDDYMVCATSAMRESENGREIAQQVNEELGLKIQIIDGNREADLINIALWSYIDHKPYLHVDVGGGSTELNIYHHREKVASKSFKIGSVRALDNKESPKVWSQMRDFIQTNIKHKQAITCIGTGGNINKIFELSNPRKNKRFISLDKIKEIQAYLASYSYDDRVNILNLNPDRADVILPASDIYLAAMAAAGSTRMIVPDVGLKDGVMNVLYEKNKKKLVKIIMKLAAVDIGSNAIRLQITNVTHHLETVNFKKMEYVRFPLRLGKDVFHQKRISDQNRQKFIKLMHAYKLLIDLYEVDDYMVCATSAMRESENGREIAQQVNEELGLKIQIIDGNREADLINIALWSYIDHKPYLHVDVGGGSTELNIYHHREKVASKSFKIGSVRALDNKESPKVWSQMRDFIQTNIKHKQAITCIGTGGNINKIFELSNPRKNKRFISLDKIKEIQAYLASYSYDDRVNILNLNPDRADVILPASDIYLAAMAAAGSTRMIVPDVGLKDGVMNVLYEKNKKKLVKII

=== Feature glossary ===
A reading guide for the features in this record.

Start from the sequence.

  · Sequence gives the chain of amino acids in standard one-letter code (A=alanine, C=cysteine, …, Y=tyrosine), read N→C. It is the only feature that is directly encoded by the gene; all structural features are derived from the folded form of this sequence.

Fold it, and you get atomic coordinates and the backbone conformation that goes with them.

  · The mmCIF table is the protein's shape written out atom by atom. For each backbone N, Cα, C, and carbonyl O, it records an (x, y, z) coordinate triple in Å plus the residue type, chain letter, and residue number.

  · Backbone dihedral angles. Every residue except chain termini has a φ (preceding-C → N → Cα → C) and a ψ (N → Cα → C → next-N). They are reported in degrees following the IUPAC sign convention. Secondary structure is essentially a statement about which (φ, ψ) basin each residue occupies.

  · DSSP 8-state secondary structure assigns each residue one of H (α-helix), G (3₁₀-helix), I (π-helix), E (extended β-strand), B (isolated β-bridge), T (hydrogen-bonded turn), S (bend), or '-' (coil). The assignment is computed from backbone hydrogen-bond geometry via the Kabsch–Sander algorithm.

  · P-SEA three-state annotation labels each residue as helix, strand, or coil based purely on the geometry of the Cα trace. It serves as a fallback when the full backbone (and thus DSSP) is unavailable.

Summarize the fold with a handful of shape descriptors and a per-residue structural alphabet.

  · Radius of gyration (Rg) is the root-mean-square distance of Cα atoms from their centroid — a single number for overall size and compactness. A globular domain of N residues has Rg ≈ 2.2·N^0.38 Å; an extended or disordered chain has a much larger Rg. The Cα contact count is the number of residue pairs whose Cα atoms are within 8 Å and are more than four positions apart in sequence — a standard proxy for tertiary packing density. The bounding box is the smallest axis-aligned box enclosing all Cα atoms.

  · Foldseek's 3Di representation compresses backbone geometry into a per-residue letter drawn from a learned twenty-state alphabet. It captures the tertiary interaction pattern around each residue — which residues are packed against it in space, regardless of where they are in sequence.

  · Accessible surface area quantifies burial. A residue with SASA near zero is packed into the hydrophobic core; one with SASA >100 Å² sits on the surface. Computed here via the Shrake–Rupley numerical algorithm with a 1.4 Å probe.

Ask how reliable the model is.

  · For AlphaFold models, the B-factor field carries pLDDT — the model's own estimate of local accuracy on a 0–100 scale. Regions with pLDDT<50 should be treated as essentially unmodeled; they often correspond to intrinsically disordered segments.

  · For experimental (PDB) structures, the B-factor (temperature factor) quantifies the positional spread of each atom in the crystal — a combination of thermal vibration and static disorder — in units of Å². High B-factors mark flexible loops or poorly resolved regions; low B-factors mark the rigid, well-ordered core.

  · PAE(i, j) answers: if I align the predicted and true structures on residue i, how far off (in Å) do I expect residue j to be? A block-diagonal PAE matrix with low values on the blocks and high values off-diagonal is the signature of a multi-domain protein with confidently predicted domains but uncertain inter-domain orientation.

Place it in context: what it resembles, what it is annotated as, and how it looks.

  · Structural nearest neighbors (via Foldseek easy-search vs the PDB). Reported per hit: target PDB id, E-value, and alignment TM-score. A TM-score above ~0.5 is the conventional threshold for 'same fold'.

  · Functional annotations link the protein to curated databases. InterPro entries identify conserved domains and families by matching the sequence against member-database signatures (Pfam, PROSITE, CDD, …). Gene Ontology (GO) terms describe molecular function, biological process, and cellular component in a controlled vocabulary. CATH places the structure in a hierarchical fold classification (Class/Architecture/Topology/Homologous-superfamily). The organism is the source species.

  · Plot images: a contact map (which residues are close in 3D, as an N×N binary image), a Ramachandran scatter (backbone torsion angles, revealing secondary-structure composition at a glance), and — for AlphaFold structures — a PAE heatmap (pairwise prediction confidence).

  · Structure images are PyMOL renders from six orthogonal camera directions. Cartoon representation draws helices as coils and strands as arrows; sticks shows the backbone as bonds; surface shows the solvent-excluded envelope. Rainbow coloring maps sequence position to hue (blue→red, N→C); chain coloring assigns a distinct color per polypeptide.